Protein AF-A0A0F9CWK7-F1 (afdb_monomer_lite)

Secondary structure (DSSP, 8-state):
---SPPTTEEEEEEE--TTSPPEEEEEEE-S---TTSEEEEEEEESS----TTEEEE-GGGBSSTT--S-EEEEEEEEEEEEGGGEEEEEEEB-HHHHHHHHHHHHHHHHHHHHHHHTPPPPP-TTTS---SS-----HHHHHHHHHHHHH---BS-HHHHHHHHHHHHHHT-SEEEEES-HHHHHHHHHHHTT-GGGGGGS--TT-EEEEESSS-HHHHHHHHHTT-EEEEEPEETTTTEE-GGGHHHH--TTEEEEEEE-GGGPPP-HHHHHHHHHHTT-EEEEE-TT-TT-EE--SS-EE-TTS-EE-TT--EETTSSSSEEEEE-STTSSS--SS-EEEEES-HHHHHHHHHHHBTTBS--PPTT---TTS-TTS---TTSPTT--GGG-B-S---B---BHHHH-

Radius of gyration: 28.8 Å; chains: 1; bounding box: 64×54×83 Å

InterPro domains:
  IPR000653 DegT/DnrJ/EryC1/StrS aminotransferase [PF01041] (144-410)
  IPR000653 DegT/DnrJ/EryC1/StrS aminotransferase [PTHR30244] (139-410)
  IPR015421 Pyridoxal phosphate-dependent transferase, major domain [G3DSA:3.40.640.10] (98-410)
  IPR015424 Pyridoxal phosphate-dependent transferase [SSF53383] (135-410)

Foldseek 3Di:
DDPWDDQQWWFWFWDDDVPDDTDTFTWGWHDGQDPQQKTKIWTKDLDDPPDPQKDWDACVQWPHNLDHGIIITRLVDIDTDHPVRTDGTRTGGDPVSSLVNVLSNVLVVLQVVQVVVLDDDDDDPPPDDDDPFFFRDGSVLSSQLVSLVSVVPFFDDDLNVVLQVVLCVLQVADGKDKFFFLLVLLLLLLQLQQACVVPPLRQAAAAEEEEAPQDDVSLPVSCVVRNHHYQHDYADPPQRFGPLVCVVVSDDPRHAAYGYESPQQPRDPLLSVQVVCVVVVHAYEYECQNHVPRKDAAQQWGAANVRDIDHHRDIHGPQARGAKYKYGAPGRHPHHLVTMMMMGGNDPSSNQSSQCQQLQQQNDDADPPDPCPVVCQQQDDDDPDDRGHGSRPHGSDNHDHGGGTSSSSD

Sequence (410 aa):
MRNELEIGDICHIAIGNNGDPLFTKIALVLTTPDEDGEVDFVIAAEQPSSKPTEIKLSADDFTDNGLTNVIYLNLAKQYKLSQTVFIKHLTTLNPAALERVLRENVLKQVDLYSAEKFKAKPFIEGKSSVAVSGKVLGGSELTHLVNSSLDGWLTTGRFNTLFEAQLAAFLNVKHVLTTNSGSSANLLALTALTSPKLGERALKKGDEVISVAAGFPTTLNPILQNGLIPVFIDIAIPSYNIDTSLIEAAITDKTKAIMVAHTLGNAFNLDEVIRIARKHNLWIIEDCCDALGTTYTPSTDMVDYRGETIPANIARHVGTFGDIATLSFYPAHHITMGEGGAVYTNNGKLKLLIESFRDWGRDCFCQPGHDNTCKKRFSYQLGELPCGYDHKYTYSHLGYNLKITDMQAA

Structure (mmCIF, N/CA/C/O backbone):
data_AF-A0A0F9CWK7-F1
#
_entry.id   AF-A0A0F9CWK7-F1
#
loop_
_atom_site.group_PDB
_atom_site.id
_ato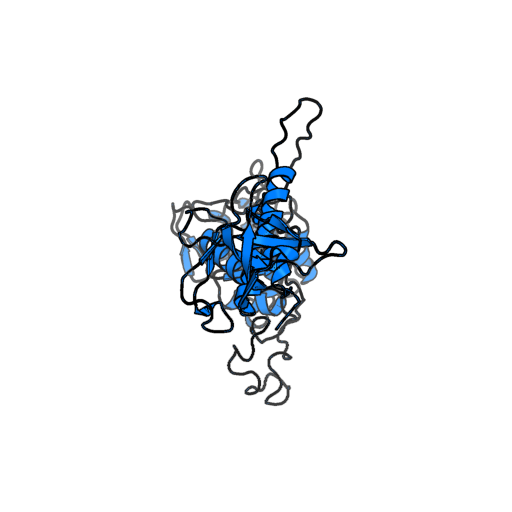m_site.type_symbol
_atom_site.label_atom_id
_atom_site.label_alt_id
_atom_site.label_comp_id
_atom_site.label_asym_id
_atom_site.label_entity_id
_atom_site.label_seq_id
_atom_site.pdbx_PDB_ins_code
_atom_site.Cartn_x
_atom_site.Cartn_y
_atom_site.Cartn_z
_atom_site.occupancy
_atom_site.B_iso_or_equiv
_atom_site.auth_seq_id
_atom_site.auth_comp_id
_atom_site.auth_asym_id
_atom_site.auth_atom_id
_atom_site.pdbx_PDB_model_num
ATOM 1 N N . MET A 1 1 ? 35.609 -16.450 -37.843 1.00 46.31 1 MET A N 1
ATOM 2 C CA . MET A 1 1 ? 35.041 -15.088 -37.886 1.00 46.31 1 MET A CA 1
ATOM 3 C C . MET A 1 1 ? 33.555 -15.245 -37.646 1.00 46.31 1 MET A C 1
ATOM 5 O O . MET A 1 1 ? 32.953 -16.041 -38.353 1.00 46.31 1 MET A O 1
ATOM 9 N N . ARG A 1 2 ? 33.008 -14.629 -36.590 1.00 51.59 2 ARG A N 1
ATOM 10 C CA . ARG A 1 2 ? 31.555 -14.585 -36.369 1.00 51.59 2 ARG A CA 1
ATOM 11 C C . ARG A 1 2 ? 30.946 -13.793 -37.530 1.00 51.59 2 ARG A C 1
ATOM 13 O O . ARG A 1 2 ? 31.376 -12.666 -37.753 1.00 51.59 2 ARG A O 1
ATOM 20 N N . ASN A 1 3 ? 30.035 -14.410 -38.280 1.00 58.88 3 ASN A N 1
ATOM 21 C CA . ASN A 1 3 ? 29.334 -13.781 -39.407 1.00 58.88 3 ASN A CA 1
ATOM 22 C C . ASN A 1 3 ? 27.920 -13.315 -39.032 1.00 58.88 3 ASN A C 1
ATOM 24 O O . ASN A 1 3 ? 27.251 -12.717 -39.865 1.00 58.88 3 ASN A O 1
ATOM 28 N N . GLU A 1 4 ? 27.471 -13.589 -37.808 1.00 77.62 4 GLU A N 1
ATOM 29 C CA . GLU A 1 4 ? 26.135 -13.237 -37.332 1.00 77.62 4 GLU A CA 1
ATOM 30 C C . GLU A 1 4 ? 26.261 -12.240 -36.183 1.00 77.62 4 GLU A C 1
ATOM 32 O O . GLU A 1 4 ? 27.077 -12.429 -35.277 1.00 77.62 4 GLU A O 1
ATOM 37 N N . LEU A 1 5 ? 25.488 -11.158 -36.278 1.00 88.69 5 LEU A N 1
ATOM 38 C CA . LEU A 1 5 ? 25.348 -10.160 -35.228 1.00 88.69 5 LEU A CA 1
ATOM 39 C C . LEU A 1 5 ? 24.420 -10.700 -34.141 1.00 88.69 5 LEU A C 1
ATOM 41 O O . LEU A 1 5 ? 23.291 -11.100 -34.428 1.00 88.69 5 LEU A O 1
ATOM 45 N N . GLU A 1 6 ? 24.886 -10.670 -32.897 1.00 92.38 6 GLU A N 1
ATOM 46 C CA . GLU A 1 6 ? 24.086 -11.029 -31.727 1.00 92.38 6 GLU A CA 1
ATOM 47 C C . GLU A 1 6 ? 23.617 -9.764 -30.985 1.00 92.38 6 GLU A C 1
ATOM 49 O O . GLU A 1 6 ? 24.260 -8.711 -31.017 1.00 92.38 6 GLU A O 1
ATOM 54 N N . ILE A 1 7 ? 22.476 -9.855 -30.298 1.00 95.12 7 ILE A N 1
ATOM 55 C CA . ILE A 1 7 ? 21.984 -8.769 -29.441 1.00 95.12 7 ILE A CA 1
ATOM 56 C C . ILE A 1 7 ? 23.019 -8.500 -28.342 1.00 95.12 7 ILE A C 1
ATOM 58 O O . ILE A 1 7 ? 23.439 -9.421 -27.644 1.00 95.12 7 ILE A O 1
ATOM 62 N N . GLY A 1 8 ? 23.391 -7.233 -28.150 1.00 95.44 8 GLY A N 1
ATOM 63 C CA . GLY A 1 8 ? 24.423 -6.851 -27.184 1.00 95.44 8 GLY A CA 1
ATOM 64 C C . GLY A 1 8 ? 25.824 -6.711 -27.774 1.00 95.44 8 GLY A C 1
ATOM 65 O O . GLY A 1 8 ? 26.718 -6.239 -27.069 1.00 95.44 8 GLY A O 1
ATOM 66 N N . ASP A 1 9 ? 26.025 -7.055 -29.048 1.00 95.69 9 ASP A N 1
ATOM 67 C CA . ASP A 1 9 ? 27.295 -6.829 -29.730 1.00 95.69 9 ASP A CA 1
ATOM 68 C C . ASP A 1 9 ? 27.592 -5.331 -29.875 1.00 95.69 9 ASP A C 1
ATOM 70 O O . ASP A 1 9 ? 26.759 -4.535 -30.319 1.00 95.69 9 ASP A O 1
ATOM 74 N N . ILE A 1 10 ? 28.832 -4.956 -29.564 1.00 95.50 10 ILE A N 1
ATOM 75 C CA . ILE A 1 10 ? 29.421 -3.664 -29.901 1.00 95.50 10 ILE A CA 1
ATOM 76 C C . ILE A 1 10 ? 30.286 -3.858 -31.141 1.00 95.50 10 ILE A C 1
ATOM 78 O O . ILE A 1 10 ? 31.221 -4.662 -31.152 1.00 95.50 10 ILE A O 1
ATOM 82 N N . CYS A 1 11 ? 30.007 -3.101 -32.196 1.00 94.50 11 CYS A N 1
ATOM 83 C CA . CYS A 1 11 ? 30.687 -3.251 -33.475 1.00 94.50 11 CYS A CA 1
ATOM 84 C C . CYS A 1 11 ? 31.021 -1.912 -34.132 1.00 94.50 11 CYS A C 1
A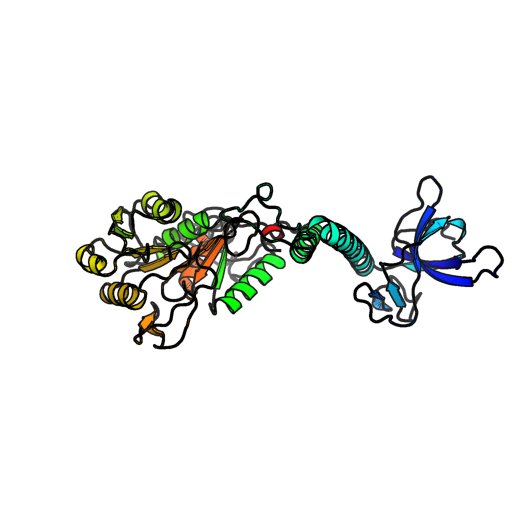TOM 86 O O . CYS A 1 11 ? 30.480 -0.859 -33.798 1.00 94.50 11 CYS A O 1
ATOM 88 N N . HIS A 1 12 ? 31.944 -1.966 -35.086 1.00 94.12 12 HIS A N 1
ATOM 89 C CA . HIS A 1 12 ? 32.121 -0.924 -36.081 1.00 94.12 12 HIS A CA 1
ATOM 90 C C . HIS A 1 12 ? 31.108 -1.109 -37.205 1.00 94.12 12 HIS A C 1
ATOM 92 O O . HIS A 1 12 ? 31.051 -2.183 -37.808 1.00 94.12 12 HIS A O 1
ATOM 98 N N . ILE A 1 13 ? 30.381 -0.040 -37.519 1.00 92.94 13 ILE A N 1
ATOM 99 C CA . ILE A 1 13 ? 29.477 0.042 -38.666 1.00 92.94 13 ILE A CA 1
ATOM 100 C C . ILE A 1 13 ? 29.897 1.162 -39.618 1.00 92.94 13 ILE A C 1
ATOM 102 O O . ILE A 1 13 ? 30.443 2.182 -39.186 1.00 92.94 13 ILE A O 1
ATOM 106 N N . ALA A 1 14 ? 29.638 0.970 -40.909 1.00 91.38 14 ALA A N 1
ATOM 107 C CA . ALA A 1 14 ? 29.823 1.976 -41.947 1.00 91.38 14 ALA A CA 1
ATOM 108 C C . ALA A 1 14 ? 28.535 2.791 -42.120 1.00 91.38 14 ALA A C 1
ATOM 110 O O . ALA A 1 14 ? 27.490 2.238 -42.454 1.00 91.38 14 ALA A O 1
ATOM 111 N N . ILE A 1 15 ? 28.607 4.108 -41.931 1.00 83.31 15 ILE A N 1
ATOM 112 C CA . ILE A 1 15 ? 27.478 5.017 -42.167 1.00 83.31 15 ILE A CA 1
ATOM 113 C C . ILE A 1 15 ? 27.885 6.040 -43.225 1.00 83.31 15 ILE A C 1
ATOM 115 O O . ILE A 1 15 ? 28.928 6.683 -43.102 1.00 83.31 15 ILE A O 1
ATOM 119 N N . GLY A 1 16 ? 27.054 6.210 -44.251 1.00 69.94 16 GLY A N 1
ATOM 120 C CA . GLY A 1 16 ? 27.205 7.247 -45.269 1.00 69.94 16 GLY A CA 1
ATOM 121 C C . GLY A 1 16 ? 25.848 7.823 -45.661 1.00 69.94 16 GLY A C 1
ATOM 122 O O . GLY A 1 16 ? 24.848 7.111 -45.664 1.00 69.94 16 GLY A O 1
ATOM 123 N N . ASN A 1 17 ? 25.819 9.113 -45.991 1.00 57.56 17 ASN A N 1
ATOM 124 C CA . ASN A 1 17 ? 24.701 9.715 -46.715 1.00 57.56 17 ASN A CA 1
ATOM 125 C C . ASN A 1 17 ? 24.971 9.594 -48.218 1.00 57.56 17 ASN A C 1
ATOM 127 O O . ASN A 1 17 ? 26.132 9.587 -48.627 1.00 57.56 17 ASN A O 1
ATOM 131 N N . ASN A 1 18 ? 23.920 9.520 -49.041 1.00 47.56 18 ASN A N 1
ATOM 132 C CA . ASN A 1 18 ? 24.044 9.468 -50.502 1.00 47.56 18 ASN A CA 1
ATOM 133 C C . ASN A 1 18 ? 24.987 10.573 -51.023 1.00 47.56 18 ASN A C 1
ATOM 135 O O . ASN A 1 18 ? 24.591 11.735 -51.095 1.00 47.56 18 ASN A O 1
ATOM 139 N N . GLY A 1 19 ? 26.217 10.193 -51.396 1.00 52.22 19 GLY A N 1
ATOM 140 C CA . GLY A 1 19 ? 27.239 11.074 -51.974 1.00 52.22 19 GLY A CA 1
ATOM 141 C C . GLY A 1 19 ? 28.445 11.430 -51.086 1.00 52.22 19 GLY A C 1
ATOM 142 O O . GLY A 1 19 ? 29.400 11.980 -51.626 1.00 52.22 19 GLY A O 1
ATOM 143 N N . ASP A 1 20 ? 28.452 11.094 -49.789 1.00 55.25 20 ASP A N 1
ATOM 144 C CA . ASP A 1 20 ? 29.572 11.365 -48.862 1.00 55.25 20 ASP A CA 1
ATOM 145 C C . ASP A 1 20 ? 30.423 10.108 -48.559 1.00 55.25 20 ASP A C 1
ATOM 147 O O . ASP A 1 20 ? 29.921 8.983 -48.651 1.00 55.25 20 ASP A O 1
ATOM 151 N N . PRO A 1 21 ? 31.712 10.259 -48.177 1.00 58.84 21 PRO A N 1
ATOM 152 C CA . PRO A 1 21 ? 32.566 9.132 -47.801 1.00 58.84 21 PRO A CA 1
ATOM 153 C C . PRO A 1 21 ? 32.024 8.388 -46.569 1.00 58.84 21 PRO A C 1
ATOM 155 O O . PRO A 1 21 ? 31.557 8.998 -45.611 1.00 58.84 21 PRO A O 1
ATOM 158 N N . LEU A 1 22 ? 32.107 7.053 -46.590 1.00 72.56 22 LEU A N 1
ATOM 159 C CA . LEU A 1 22 ? 31.676 6.188 -45.488 1.00 72.56 22 LEU A CA 1
ATOM 160 C C . LEU A 1 22 ? 32.512 6.464 -44.230 1.00 72.56 22 LEU A C 1
ATOM 162 O O . LEU A 1 22 ? 33.739 6.353 -44.258 1.00 72.56 22 LEU A O 1
ATOM 166 N N . PHE A 1 23 ? 31.849 6.773 -43.116 1.00 82.38 23 PHE A N 1
ATOM 167 C CA . PHE A 1 23 ? 32.491 6.936 -41.814 1.00 82.38 23 PHE A CA 1
ATOM 168 C C . PHE A 1 23 ? 32.228 5.720 -40.931 1.00 82.38 23 PHE A C 1
ATOM 170 O O . PHE A 1 23 ? 31.101 5.230 -40.839 1.00 82.38 23 PHE A O 1
ATOM 177 N N . THR A 1 24 ? 33.266 5.272 -40.228 1.00 89.69 24 THR A N 1
ATOM 178 C CA . THR A 1 24 ? 33.145 4.211 -39.227 1.00 89.69 24 THR A CA 1
ATOM 179 C C . THR A 1 24 ? 32.625 4.782 -37.912 1.00 89.69 24 THR A C 1
ATOM 181 O O . THR A 1 24 ? 33.164 5.763 -37.392 1.00 89.69 24 THR A O 1
ATOM 184 N N . LYS A 1 25 ? 31.593 4.155 -37.349 1.00 92.81 25 LYS A N 1
ATOM 185 C CA . LYS A 1 25 ? 31.054 4.471 -36.022 1.00 92.81 25 LYS A CA 1
ATOM 186 C C . LYS A 1 25 ? 30.993 3.222 -35.157 1.00 92.81 25 LYS A C 1
ATOM 188 O O . LYS A 1 25 ? 30.795 2.127 -35.671 1.00 92.81 25 LYS A O 1
ATOM 193 N N . ILE A 1 26 ? 31.141 3.406 -33.848 1.00 94.19 26 ILE A N 1
ATOM 194 C CA . ILE A 1 26 ? 30.853 2.363 -32.863 1.00 94.19 26 ILE A CA 1
ATOM 195 C C . ILE A 1 26 ? 29.337 2.330 -32.658 1.00 94.19 26 ILE A C 1
ATOM 197 O O . ILE A 1 26 ? 28.720 3.381 -32.465 1.00 94.19 26 ILE A O 1
ATOM 201 N N . ALA A 1 27 ? 28.740 1.146 -32.697 1.00 95.44 27 ALA A N 1
ATOM 202 C CA . ALA A 1 27 ? 27.318 0.957 -32.463 1.00 95.44 27 ALA A CA 1
ATOM 203 C C . ALA A 1 27 ? 27.039 -0.298 -31.633 1.00 95.44 27 ALA A C 1
ATOM 205 O O . ALA A 1 27 ? 27.773 -1.282 -31.713 1.00 95.44 27 ALA A O 1
ATOM 206 N N . LEU A 1 28 ? 25.961 -0.234 -30.855 1.00 96.56 28 LEU A N 1
ATOM 207 C CA . LEU A 1 28 ? 25.349 -1.371 -30.178 1.00 96.56 28 LEU A CA 1
ATOM 208 C C . LEU A 1 28 ? 24.275 -1.992 -31.076 1.00 96.56 28 LEU A C 1
ATOM 210 O O . LEU A 1 28 ? 23.441 -1.260 -31.609 1.00 96.56 28 LEU A O 1
ATOM 214 N N . VAL A 1 29 ? 24.261 -3.319 -31.163 1.00 96.56 29 VAL A N 1
ATOM 215 C CA . VAL A 1 29 ? 23.201 -4.127 -31.782 1.00 96.56 29 VAL A CA 1
ATOM 216 C C . VAL A 1 29 ? 22.066 -4.373 -30.781 1.00 96.56 29 VAL A C 1
ATOM 218 O O . VAL A 1 29 ? 22.301 -4.921 -29.701 1.00 96.56 29 VAL A O 1
ATOM 221 N N . LEU A 1 30 ? 20.832 -3.986 -31.126 1.00 94.88 30 LEU A N 1
ATOM 222 C CA . LEU A 1 30 ? 19.639 -4.182 -30.287 1.00 94.88 30 LEU A CA 1
ATOM 223 C C . LEU A 1 30 ? 18.763 -5.367 -30.709 1.00 94.88 30 LEU A C 1
ATOM 225 O O . LEU A 1 30 ? 18.041 -5.903 -29.869 1.00 94.88 30 LEU A O 1
ATOM 229 N N . THR A 1 31 ? 18.803 -5.766 -31.978 1.00 93.69 31 THR A N 1
ATOM 230 C CA . THR A 1 31 ? 17.992 -6.862 -32.525 1.00 93.69 31 THR A CA 1
ATOM 231 C C . THR A 1 31 ? 18.851 -7.817 -33.343 1.00 93.69 31 THR A C 1
ATOM 233 O O . THR A 1 31 ? 19.915 -7.451 -33.838 1.00 93.69 31 THR A O 1
ATOM 236 N N . THR A 1 32 ? 18.408 -9.065 -33.471 1.00 92.12 32 THR A N 1
ATOM 237 C CA . THR A 1 32 ? 18.938 -9.959 -34.507 1.00 92.12 32 THR A CA 1
ATOM 238 C C . THR A 1 32 ? 18.447 -9.493 -35.880 1.00 92.12 32 THR A C 1
ATOM 240 O O . THR A 1 32 ? 17.369 -8.894 -35.934 1.00 92.12 32 THR A O 1
ATOM 243 N N . PRO A 1 33 ? 19.169 -9.794 -36.976 1.00 91.25 33 PRO A N 1
ATOM 244 C CA . PRO A 1 33 ? 18.684 -9.508 -38.323 1.00 91.25 33 PRO A CA 1
ATOM 245 C C . PRO A 1 33 ? 17.271 -10.062 -38.535 1.00 91.25 33 PRO A C 1
ATOM 247 O O . PRO A 1 33 ? 17.006 -11.220 -38.199 1.00 91.25 33 PRO A O 1
ATOM 250 N N . ASP A 1 34 ? 16.367 -9.231 -39.050 1.00 90.88 34 ASP A N 1
ATOM 251 C CA . ASP A 1 34 ? 15.028 -9.669 -39.448 1.00 90.88 34 ASP A CA 1
ATOM 252 C C . ASP A 1 34 ? 15.050 -10.418 -40.797 1.00 90.88 34 ASP A C 1
ATOM 254 O O . ASP A 1 34 ? 16.113 -10.715 -41.347 1.00 90.88 34 ASP A O 1
ATOM 258 N N . GLU A 1 35 ? 13.875 -10.768 -41.330 1.00 90.56 35 GLU A N 1
ATOM 259 C CA . GLU A 1 35 ? 13.750 -11.506 -42.599 1.00 90.56 35 GLU A CA 1
ATOM 260 C C . GLU A 1 35 ? 14.374 -10.763 -43.796 1.00 90.56 35 GLU A C 1
ATOM 262 O O . GLU A 1 35 ? 14.812 -11.409 -44.751 1.00 90.56 35 GLU A O 1
ATOM 267 N N . ASP A 1 36 ? 14.480 -9.432 -43.720 1.00 90.81 36 ASP A N 1
ATOM 268 C CA . ASP A 1 36 ? 15.104 -8.576 -44.734 1.00 90.81 36 ASP A CA 1
ATOM 269 C C . ASP A 1 36 ? 16.605 -8.339 -44.459 1.00 90.81 36 ASP A C 1
ATOM 271 O O . ASP A 1 36 ? 17.305 -7.685 -45.237 1.00 90.81 36 ASP A O 1
ATOM 275 N N . GLY A 1 37 ? 17.133 -8.895 -43.363 1.00 89.44 37 GLY A N 1
ATOM 276 C CA . GLY A 1 37 ? 18.506 -8.693 -42.914 1.00 89.44 37 GLY A CA 1
ATOM 277 C C . GLY A 1 37 ? 18.745 -7.324 -42.272 1.00 89.44 37 GLY A C 1
ATOM 278 O O . GLY A 1 37 ? 19.894 -6.882 -42.207 1.00 89.44 37 GLY A O 1
ATOM 279 N N . GLU A 1 38 ? 17.694 -6.641 -41.819 1.00 93.56 38 GLU A N 1
ATOM 280 C CA . GLU A 1 38 ? 17.780 -5.351 -41.139 1.00 93.56 38 GLU A CA 1
ATOM 281 C C . GLU A 1 38 ? 17.959 -5.528 -39.628 1.00 93.56 38 GLU A C 1
ATOM 283 O O . GLU A 1 38 ? 17.391 -6.428 -39.008 1.00 93.56 38 GLU A O 1
ATOM 288 N N . VAL A 1 39 ? 18.750 -4.641 -39.028 1.00 93.94 39 VAL A N 1
ATOM 289 C CA . VAL A 1 39 ? 19.138 -4.673 -37.615 1.00 93.94 39 VAL A CA 1
ATOM 290 C C . VAL A 1 39 ? 18.951 -3.288 -37.003 1.00 93.94 39 VAL A C 1
ATOM 292 O O . VAL A 1 39 ? 19.281 -2.274 -37.622 1.00 93.94 39 VAL A O 1
ATOM 295 N N . ASP A 1 40 ? 18.458 -3.232 -35.767 1.00 95.19 40 ASP A N 1
ATOM 296 C CA . ASP A 1 40 ? 18.373 -1.992 -35.001 1.00 95.19 40 ASP A CA 1
ATOM 297 C C . ASP A 1 40 ? 19.701 -1.716 -34.292 1.00 95.19 40 ASP A C 1
ATOM 299 O O . ASP A 1 40 ? 20.153 -2.481 -33.435 1.00 95.19 40 ASP A O 1
ATOM 303 N N . PHE A 1 41 ? 20.310 -0.579 -34.619 1.00 95.19 41 PHE A N 1
ATOM 304 C CA . PHE A 1 41 ? 21.553 -0.110 -34.023 1.00 95.19 41 PHE A CA 1
ATOM 305 C C . PHE A 1 41 ? 21.348 1.150 -33.181 1.00 95.19 41 PHE A C 1
ATOM 307 O O . PHE A 1 41 ? 20.574 2.043 -33.534 1.00 95.19 41 PHE A O 1
ATOM 314 N N . VAL A 1 42 ? 22.140 1.290 -32.117 1.00 95.06 42 VAL A N 1
ATOM 315 C CA . VAL A 1 42 ? 22.337 2.564 -31.406 1.00 95.06 42 VAL A CA 1
ATOM 316 C C . VAL A 1 42 ? 23.781 3.001 -31.568 1.00 95.06 42 VAL A C 1
ATOM 318 O O . VAL A 1 42 ? 24.700 2.335 -31.098 1.00 95.06 42 VAL A O 1
ATOM 321 N N . ILE A 1 43 ? 23.985 4.148 -32.213 1.00 94.06 43 ILE A N 1
ATOM 322 C CA . ILE A 1 43 ? 25.321 4.720 -32.393 1.00 94.06 43 ILE A CA 1
ATOM 323 C C . ILE A 1 43 ? 25.827 5.253 -31.052 1.00 94.06 43 ILE A C 1
ATOM 325 O O . ILE A 1 43 ? 25.168 6.078 -30.412 1.00 94.06 43 ILE A O 1
ATOM 329 N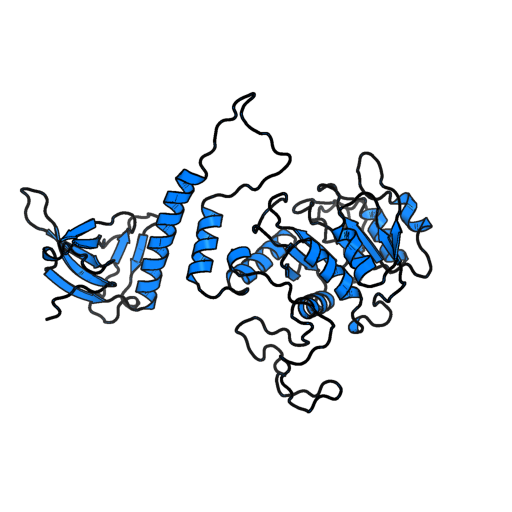 N . ALA A 1 44 ? 27.019 4.813 -30.665 1.00 93.00 44 ALA A N 1
ATOM 330 C CA . ALA A 1 44 ? 27.698 5.263 -29.465 1.00 93.00 44 ALA A CA 1
ATOM 331 C C . ALA A 1 44 ? 28.394 6.616 -29.678 1.00 93.00 44 ALA A C 1
ATOM 333 O O . ALA A 1 44 ? 28.943 6.907 -30.745 1.00 93.00 44 ALA A O 1
ATOM 334 N N . ALA A 1 45 ? 28.394 7.439 -28.633 1.00 90.75 45 ALA A N 1
ATOM 335 C CA . ALA A 1 45 ? 29.177 8.663 -28.541 1.00 90.75 45 ALA A CA 1
ATOM 336 C C . ALA A 1 45 ? 30.318 8.496 -27.526 1.00 90.75 45 ALA A C 1
ATOM 338 O O . ALA A 1 45 ? 30.183 7.780 -26.538 1.00 90.75 45 ALA A O 1
ATOM 339 N N . GLU A 1 46 ? 31.430 9.193 -27.754 1.00 86.44 46 GLU A N 1
ATOM 340 C CA . GLU A 1 46 ? 32.581 9.223 -26.833 1.00 86.44 46 GLU A CA 1
ATOM 341 C C . GLU A 1 46 ? 32.461 10.326 -25.769 1.00 86.44 46 GLU A C 1
ATOM 343 O O . GLU A 1 46 ? 33.242 10.376 -24.825 1.00 86.44 46 GLU A O 1
ATOM 348 N N . GLN A 1 47 ? 31.492 11.232 -25.926 1.00 85.69 47 GLN A N 1
ATOM 349 C CA . GLN A 1 47 ? 31.245 12.353 -25.022 1.00 85.69 47 GLN A CA 1
ATOM 350 C C . GLN A 1 47 ? 29.786 12.333 -24.552 1.00 85.69 47 GLN A C 1
ATOM 352 O O . GLN A 1 47 ? 28.905 12.020 -25.361 1.00 85.69 47 GLN A O 1
ATOM 357 N N . PRO A 1 48 ? 29.517 12.692 -23.284 1.00 86.81 48 PRO A N 1
ATOM 358 C CA . PRO A 1 48 ? 28.164 12.735 -22.748 1.00 86.81 48 PRO A CA 1
ATOM 359 C C . PRO A 1 48 ? 27.340 13.847 -23.403 1.00 86.81 48 PRO A C 1
ATOM 361 O O . PRO A 1 48 ? 27.855 14.922 -23.715 1.00 86.81 48 PRO A O 1
ATOM 364 N N . SER A 1 49 ? 26.037 13.623 -23.562 1.00 73.62 49 SER A N 1
ATOM 365 C CA . SER A 1 49 ? 25.111 14.573 -24.194 1.00 73.62 49 SER A CA 1
ATOM 366 C C . SER A 1 49 ? 24.128 15.247 -23.231 1.00 73.62 49 SER A C 1
ATOM 368 O O . SER A 1 49 ? 23.207 15.910 -23.700 1.00 73.62 49 SER A O 1
ATOM 370 N N . SER A 1 50 ? 24.320 15.095 -21.911 1.00 71.88 50 SER A N 1
ATOM 371 C CA . SER A 1 50 ? 23.480 15.633 -20.812 1.00 71.88 50 SER A CA 1
ATOM 372 C C . SER A 1 50 ? 21.979 15.315 -20.900 1.00 71.88 50 SER A C 1
ATOM 374 O O . SER A 1 50 ? 21.167 15.895 -20.177 1.00 71.88 50 SER A O 1
ATOM 376 N N . LYS A 1 51 ? 21.593 14.370 -21.763 1.00 75.31 51 LYS A N 1
ATOM 377 C CA . LYS A 1 51 ? 20.205 13.951 -21.959 1.00 75.31 51 LYS A CA 1
ATOM 378 C C . LYS A 1 51 ? 19.822 12.851 -20.969 1.00 75.31 51 LYS A C 1
ATOM 380 O O . LYS A 1 51 ? 20.628 11.960 -20.727 1.00 75.31 51 LYS A O 1
ATOM 385 N N . PRO A 1 52 ? 18.573 12.844 -20.474 1.00 68.00 52 PRO A N 1
ATOM 386 C CA . PRO A 1 52 ? 18.105 11.831 -19.527 1.00 68.00 52 PRO A CA 1
ATOM 387 C C . PRO A 1 52 ? 18.042 10.414 -20.122 1.00 68.00 52 PRO A C 1
ATOM 389 O O . PRO A 1 52 ? 18.090 9.446 -19.380 1.00 68.00 52 PRO A O 1
ATOM 392 N N . THR A 1 53 ? 17.979 10.276 -21.451 1.00 71.31 53 THR A N 1
ATOM 393 C CA . THR A 1 53 ? 17.905 8.982 -22.162 1.00 71.31 53 THR A CA 1
ATOM 394 C C . THR A 1 53 ? 19.277 8.398 -22.519 1.00 71.31 53 THR A C 1
ATOM 396 O O . THR A 1 53 ? 19.384 7.585 -23.443 1.00 71.31 53 THR A O 1
ATOM 399 N N . GLU A 1 54 ? 20.342 8.897 -21.893 1.00 87.19 54 GLU A N 1
ATOM 400 C CA . GLU A 1 54 ? 21.714 8.486 -22.164 1.00 87.19 54 GLU A CA 1
ATOM 401 C C . GLU A 1 54 ? 22.174 7.415 -21.175 1.00 87.19 54 GLU A C 1
ATOM 403 O O . GLU A 1 54 ? 22.169 7.625 -19.964 1.00 87.19 54 GLU A O 1
ATOM 408 N N . ILE A 1 55 ? 22.624 6.277 -21.701 1.00 91.19 55 ILE A N 1
ATOM 409 C CA . ILE A 1 55 ? 23.216 5.202 -20.908 1.00 91.19 55 ILE A CA 1
ATOM 410 C C . ILE A 1 55 ? 24.728 5.291 -21.019 1.00 91.19 55 ILE A C 1
ATOM 412 O O . ILE A 1 55 ? 25.286 5.229 -22.115 1.00 91.19 55 ILE A O 1
ATOM 416 N N . LYS A 1 56 ? 25.389 5.391 -19.868 1.00 93.69 56 LYS A N 1
ATOM 417 C CA . LYS A 1 56 ? 26.840 5.272 -19.755 1.00 93.69 56 LYS A CA 1
ATOM 418 C C . LYS A 1 56 ? 27.224 3.793 -19.694 1.00 93.69 56 LYS A C 1
ATOM 420 O O . LYS A 1 56 ? 26.716 3.067 -18.840 1.00 93.69 56 LYS A O 1
ATOM 425 N N . LEU A 1 57 ? 28.141 3.380 -20.562 1.00 93.81 57 LEU A N 1
ATOM 426 C CA . LEU A 1 57 ? 28.798 2.077 -20.512 1.00 93.81 57 LEU A CA 1
ATOM 427 C C . LEU A 1 57 ? 30.291 2.264 -20.250 1.00 93.81 57 LEU A C 1
ATOM 429 O O . LEU A 1 57 ? 30.934 3.156 -20.807 1.00 93.81 57 LEU A O 1
ATOM 433 N N . SER A 1 58 ? 30.827 1.431 -19.374 1.00 92.88 58 SER A N 1
ATOM 434 C CA . SER A 1 58 ? 32.214 1.426 -18.914 1.00 92.88 58 SER A CA 1
ATOM 435 C C . SER A 1 58 ? 32.864 0.068 -19.177 1.00 92.88 58 SER A C 1
ATOM 437 O O . SER A 1 58 ? 32.176 -0.867 -19.568 1.00 92.88 58 SER A O 1
ATOM 439 N N . ALA A 1 59 ? 34.177 -0.053 -18.963 1.00 91.75 59 ALA A N 1
ATOM 440 C CA . ALA A 1 59 ? 34.906 -1.296 -19.231 1.00 91.75 59 ALA A CA 1
ATOM 441 C C . ALA A 1 59 ? 34.281 -2.531 -18.538 1.00 91.75 59 ALA A C 1
ATOM 443 O O . ALA A 1 59 ? 34.228 -3.602 -19.133 1.00 91.75 59 ALA A O 1
ATOM 444 N N . ASP A 1 60 ? 33.729 -2.357 -17.332 1.00 92.88 60 ASP A N 1
ATOM 445 C CA . ASP A 1 60 ? 33.092 -3.427 -16.552 1.00 92.88 60 ASP A CA 1
ATOM 446 C C . ASP A 1 60 ? 31.748 -3.904 -17.131 1.00 92.88 60 ASP A C 1
ATOM 448 O O . ASP A 1 60 ? 31.223 -4.930 -16.704 1.00 92.88 60 ASP A O 1
ATOM 452 N N . ASP A 1 61 ? 31.167 -3.176 -18.090 1.00 95.19 61 ASP A N 1
ATOM 453 C CA . ASP A 1 61 ? 29.899 -3.527 -18.738 1.00 95.19 61 ASP A CA 1
ATOM 454 C C . ASP A 1 61 ? 30.076 -4.504 -19.914 1.00 95.19 61 ASP A C 1
ATOM 456 O O . ASP A 1 61 ? 29.086 -4.981 -20.474 1.00 95.19 61 ASP A O 1
ATOM 460 N N . PHE A 1 62 ? 31.317 -4.826 -20.281 1.00 94.75 62 PHE A N 1
ATOM 461 C CA . PHE A 1 62 ? 31.643 -5.711 -21.397 1.00 94.75 62 PHE A CA 1
ATOM 462 C C . PHE A 1 62 ? 32.118 -7.088 -20.913 1.00 94.75 62 PHE A C 1
ATOM 464 O O . PHE A 1 62 ? 32.564 -7.255 -19.779 1.00 94.75 62 PHE A O 1
ATOM 471 N N . THR A 1 63 ? 31.999 -8.109 -21.763 1.00 92.88 63 THR A N 1
ATOM 472 C CA . THR A 1 63 ? 32.452 -9.480 -21.458 1.00 92.88 63 THR A CA 1
ATOM 473 C C . THR A 1 63 ? 33.973 -9.621 -21.445 1.00 92.88 63 THR A C 1
ATOM 475 O O . THR A 1 63 ? 34.503 -10.584 -20.891 1.00 92.88 63 THR A O 1
ATOM 478 N N . ASP A 1 64 ? 34.673 -8.680 -22.075 1.00 89.88 64 ASP A N 1
ATOM 479 C CA . ASP A 1 64 ? 36.124 -8.630 -22.183 1.00 89.88 64 ASP A CA 1
ATOM 480 C C . ASP A 1 64 ? 36.630 -7.179 -22.251 1.00 89.88 64 ASP A C 1
ATOM 482 O O . ASP A 1 64 ? 35.863 -6.223 -22.335 1.00 89.88 64 ASP A O 1
ATOM 486 N N . ASN A 1 65 ? 37.954 -7.010 -22.253 1.00 81.06 65 ASN A N 1
ATOM 487 C CA . ASN A 1 65 ? 38.604 -5.701 -22.374 1.00 81.06 65 ASN A CA 1
ATOM 488 C C . ASN A 1 65 ? 38.674 -5.191 -23.830 1.00 81.06 65 ASN A C 1
ATOM 490 O O . ASN A 1 65 ? 39.573 -4.419 -24.167 1.00 81.06 65 ASN A O 1
ATOM 494 N N . GLY A 1 66 ? 37.771 -5.634 -24.714 1.00 78.06 66 GLY A N 1
ATOM 495 C CA . GLY A 1 66 ? 37.715 -5.211 -26.115 1.00 78.06 66 GLY A CA 1
ATOM 496 C C . GLY A 1 66 ? 37.410 -3.720 -26.288 1.00 78.06 66 GLY A C 1
ATOM 497 O O . GLY A 1 66 ? 37.745 -3.137 -27.321 1.00 78.06 66 GLY A O 1
ATOM 498 N N . LEU A 1 67 ? 36.850 -3.079 -25.255 1.00 84.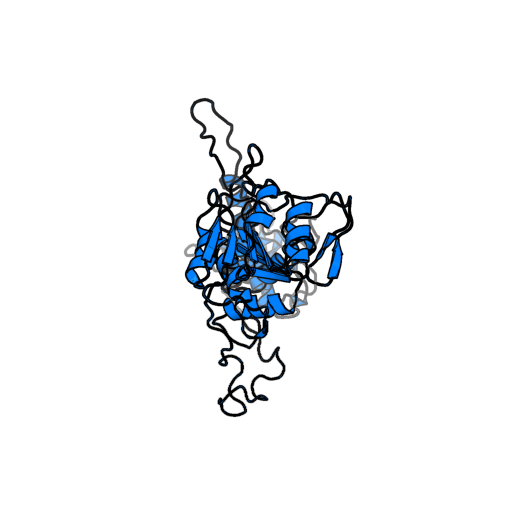75 67 LEU A N 1
ATOM 499 C CA . LEU A 1 67 ? 36.660 -1.636 -25.183 1.00 84.75 67 LEU A CA 1
ATOM 500 C C . LEU A 1 67 ? 37.001 -1.107 -23.780 1.00 84.75 67 LEU A C 1
ATOM 502 O O . LEU A 1 67 ? 36.344 -1.438 -22.799 1.00 84.75 67 LEU A O 1
ATOM 506 N N . THR A 1 68 ? 38.022 -0.255 -23.679 1.00 81.06 68 THR A N 1
ATOM 507 C CA . THR A 1 68 ? 38.459 0.331 -22.394 1.00 81.06 68 THR A CA 1
ATOM 508 C C . THR A 1 68 ? 37.914 1.736 -22.150 1.00 81.06 68 THR A C 1
ATOM 510 O O . THR A 1 68 ? 37.958 2.237 -21.027 1.00 81.06 68 THR A O 1
ATOM 513 N N . ASN A 1 69 ? 37.429 2.397 -23.202 1.00 86.56 69 ASN A N 1
ATOM 514 C CA . ASN A 1 69 ? 36.908 3.756 -23.126 1.00 86.56 69 ASN A CA 1
ATOM 515 C C . ASN A 1 69 ? 35.437 3.742 -22.703 1.00 86.56 69 ASN A C 1
ATOM 517 O O . ASN A 1 69 ? 34.687 2.831 -23.045 1.00 86.56 69 ASN A O 1
ATOM 521 N N . VAL A 1 70 ? 35.014 4.787 -21.994 1.00 91.25 70 VAL A N 1
ATOM 522 C CA . VAL A 1 70 ? 33.596 5.007 -21.692 1.00 91.25 70 VAL A CA 1
ATOM 523 C C . VAL A 1 70 ? 32.872 5.400 -22.974 1.00 91.25 70 VAL A C 1
ATOM 525 O O . VAL A 1 70 ? 33.345 6.268 -23.708 1.00 91.25 70 VAL A O 1
ATOM 528 N N . ILE A 1 71 ? 31.711 4.796 -23.211 1.00 93.62 71 ILE A N 1
ATOM 529 C CA . ILE A 1 71 ? 30.825 5.173 -24.312 1.00 93.62 71 ILE A CA 1
ATOM 530 C C . ILE A 1 71 ? 29.429 5.503 -23.799 1.00 93.62 71 ILE A C 1
ATOM 532 O O . ILE A 1 71 ? 28.999 5.042 -22.740 1.00 93.62 71 ILE A O 1
ATOM 536 N N . TYR A 1 72 ? 28.722 6.311 -24.577 1.00 94.12 72 TYR A N 1
ATOM 537 C CA . TYR A 1 72 ? 27.402 6.820 -24.250 1.00 94.12 72 TYR A CA 1
ATOM 538 C C . TYR A 1 72 ? 26.410 6.409 -25.332 1.00 94.12 72 TYR A C 1
ATOM 540 O O . TYR A 1 72 ? 26.622 6.677 -26.517 1.00 94.12 72 TYR A O 1
ATOM 548 N N . LEU A 1 73 ? 25.322 5.759 -24.930 1.00 93.12 73 LEU A N 1
ATOM 549 C CA . LEU A 1 73 ? 24.259 5.317 -25.824 1.00 93.12 73 LEU A CA 1
ATOM 550 C C . LEU A 1 73 ? 23.037 6.203 -25.648 1.00 93.12 73 LEU A C 1
ATOM 552 O O . LEU A 1 73 ? 22.476 6.285 -24.559 1.00 93.12 73 LEU A O 1
ATOM 556 N N . ASN A 1 74 ? 22.584 6.829 -26.731 1.00 90.31 74 ASN A N 1
ATOM 557 C CA . ASN A 1 74 ? 21.324 7.555 -26.723 1.00 90.31 74 ASN A CA 1
ATOM 558 C C . ASN A 1 74 ? 20.220 6.677 -27.311 1.00 90.31 74 ASN A C 1
ATOM 560 O O . ASN A 1 74 ? 20.033 6.644 -28.529 1.00 90.31 74 ASN A O 1
ATOM 564 N N . LEU A 1 75 ? 19.441 6.026 -26.445 1.00 89.06 75 LEU A N 1
ATOM 565 C CA . LEU A 1 75 ? 18.358 5.139 -26.878 1.00 89.06 75 LEU A CA 1
ATOM 566 C C . LEU A 1 75 ? 17.243 5.869 -27.641 1.00 89.06 75 LEU A C 1
ATOM 568 O O . LEU A 1 75 ? 16.421 5.223 -28.291 1.00 89.06 75 LEU A O 1
ATOM 572 N N . ALA A 1 76 ? 17.206 7.209 -27.622 1.00 84.38 76 ALA A N 1
ATOM 573 C CA . ALA A 1 76 ? 16.326 8.006 -28.476 1.00 84.38 76 ALA A CA 1
ATOM 574 C C . ALA A 1 76 ? 16.685 7.951 -29.967 1.00 84.38 76 ALA A C 1
ATOM 576 O O . ALA A 1 76 ? 15.824 8.241 -30.793 1.00 84.38 76 ALA A O 1
ATOM 577 N N . LYS A 1 77 ? 17.918 7.564 -30.314 1.00 88.44 77 LYS A N 1
ATOM 578 C CA . LYS A 1 77 ? 18.426 7.512 -31.688 1.00 88.44 77 LYS A CA 1
ATOM 579 C C . LYS A 1 77 ? 18.758 6.073 -32.085 1.00 88.44 77 LYS A C 1
ATOM 581 O O . LYS A 1 77 ? 19.912 5.658 -32.008 1.00 88.44 77 LYS A O 1
ATOM 586 N N . GLN A 1 78 ? 17.729 5.339 -32.492 1.00 91.19 78 GLN A N 1
ATOM 587 C CA . GLN A 1 78 ? 17.857 4.004 -33.075 1.00 91.19 78 GLN A CA 1
ATOM 588 C C . GLN A 1 78 ? 17.815 4.100 -34.596 1.00 91.19 78 GLN A C 1
ATOM 590 O O . GLN A 1 78 ? 17.047 4.892 -35.146 1.00 91.19 78 GLN A O 1
ATOM 595 N N . TYR A 1 79 ? 18.660 3.317 -35.253 1.00 93.12 79 TYR A N 1
ATOM 596 C CA . TYR A 1 79 ? 18.778 3.266 -36.702 1.00 93.12 79 TYR A CA 1
ATOM 597 C C . TYR A 1 79 ? 18.549 1.831 -37.146 1.00 93.12 79 TYR A C 1
ATOM 599 O O . TYR A 1 79 ? 19.333 0.957 -36.784 1.00 93.12 79 TYR A O 1
ATOM 607 N N . LYS A 1 80 ? 17.501 1.612 -37.937 1.00 94.06 80 LYS A N 1
ATOM 608 C CA . LYS A 1 80 ? 17.291 0.348 -38.633 1.00 94.06 80 LYS A CA 1
ATOM 609 C C . LYS A 1 80 ? 18.144 0.357 -39.899 1.00 94.06 80 LYS A C 1
ATOM 611 O O . LYS A 1 80 ? 17.964 1.245 -40.735 1.00 94.06 80 LYS A O 1
ATOM 616 N N . LEU A 1 81 ? 19.139 -0.524 -39.959 1.00 93.31 81 LEU A N 1
ATOM 617 C CA . LEU A 1 81 ? 20.122 -0.595 -41.039 1.00 93.31 81 LEU A CA 1
ATOM 618 C C . LEU A 1 81 ? 20.354 -2.051 -41.448 1.00 93.31 81 LEU A C 1
ATOM 620 O O . LEU A 1 81 ? 20.423 -2.934 -40.593 1.00 93.31 81 LEU A O 1
ATOM 624 N N . SER A 1 82 ? 20.594 -2.280 -42.738 1.00 91.19 82 SER A N 1
ATOM 625 C CA . SER A 1 82 ? 20.993 -3.593 -43.244 1.00 91.19 82 SER A CA 1
ATOM 626 C C . SER A 1 82 ? 22.266 -4.087 -42.561 1.00 91.19 82 SER A C 1
ATOM 628 O O . SER A 1 82 ? 23.244 -3.344 -42.450 1.00 91.19 82 SER A O 1
ATOM 630 N N . GLN A 1 83 ? 22.314 -5.367 -42.187 1.00 89.44 83 GLN A N 1
ATOM 631 C CA . GLN A 1 83 ? 23.487 -6.007 -41.579 1.00 89.44 83 GLN A CA 1
ATOM 632 C C . GLN A 1 83 ? 24.774 -5.854 -42.409 1.00 89.44 83 GLN A C 1
ATOM 634 O O . GLN A 1 83 ? 25.874 -5.968 -41.874 1.00 89.44 83 GLN A O 1
ATOM 639 N N . THR A 1 84 ? 24.668 -5.534 -43.704 1.00 89.88 84 THR A N 1
ATOM 640 C CA . THR A 1 84 ? 25.815 -5.273 -44.584 1.00 89.88 84 THR A CA 1
ATOM 641 C C . THR A 1 84 ? 26.660 -4.073 -44.151 1.00 89.88 84 THR A C 1
ATOM 643 O O . THR A 1 84 ? 27.791 -3.941 -44.609 1.00 89.88 84 THR A O 1
ATOM 646 N N . VAL A 1 85 ? 26.140 -3.185 -43.291 1.00 90.94 85 VAL A N 1
ATOM 647 C CA . VAL A 1 85 ? 26.918 -2.068 -42.725 1.00 90.94 85 VAL A CA 1
ATOM 648 C C . VAL A 1 85 ? 27.939 -2.523 -41.680 1.00 90.94 85 VAL A C 1
ATOM 650 O O . VAL A 1 85 ? 28.816 -1.740 -41.313 1.00 90.94 85 VAL A O 1
ATOM 653 N N . PHE A 1 86 ? 27.839 -3.760 -41.186 1.00 91.62 86 PHE A N 1
ATOM 654 C CA . PHE A 1 86 ? 28.778 -4.332 -40.228 1.00 91.62 86 PHE A CA 1
ATOM 655 C C . PHE A 1 86 ? 30.187 -4.435 -40.816 1.00 91.62 86 PHE A C 1
ATOM 657 O O . PHE A 1 86 ? 30.405 -5.014 -41.877 1.00 91.62 86 PHE A O 1
ATOM 664 N N . ILE A 1 87 ? 31.165 -3.905 -40.082 1.00 91.94 87 ILE A N 1
ATOM 665 C CA . ILE A 1 87 ? 32.581 -3.970 -40.453 1.00 91.94 87 ILE A CA 1
ATOM 666 C C . ILE A 1 87 ? 33.313 -4.984 -39.577 1.00 91.94 87 ILE A C 1
ATOM 668 O O . ILE A 1 87 ? 34.041 -5.843 -40.074 1.00 91.94 87 ILE A O 1
ATOM 672 N N . LYS A 1 88 ? 33.207 -4.828 -38.252 1.00 91.75 88 LYS A N 1
ATOM 673 C CA . LYS A 1 88 ? 34.018 -5.581 -37.292 1.00 91.75 88 LYS A CA 1
ATOM 674 C C . LYS A 1 88 ? 33.374 -5.597 -35.909 1.00 91.75 88 LYS A C 1
ATOM 676 O O . LYS A 1 88 ? 33.030 -4.544 -35.381 1.00 91.75 88 LYS A O 1
ATOM 681 N N . HIS A 1 89 ? 33.318 -6.770 -35.288 1.00 93.62 89 HIS A N 1
ATOM 682 C CA . HIS A 1 89 ? 32.956 -6.930 -33.878 1.00 93.62 89 HIS A CA 1
ATOM 683 C C . HIS A 1 89 ? 34.084 -6.421 -32.958 1.00 93.62 89 HIS A C 1
ATOM 685 O O . HIS A 1 89 ? 35.263 -6.697 -33.209 1.00 93.62 89 HIS A O 1
ATOM 691 N N . LEU A 1 90 ? 33.732 -5.677 -31.906 1.00 93.31 90 LEU A N 1
ATOM 692 C CA . LEU A 1 90 ? 34.672 -5.142 -30.916 1.00 93.31 90 LEU A CA 1
ATOM 693 C C . LEU A 1 90 ? 34.613 -5.901 -29.589 1.00 93.31 90 LEU A C 1
ATOM 695 O O . LEU A 1 90 ? 35.652 -6.331 -29.102 1.00 93.31 90 LEU A O 1
ATOM 699 N N . THR A 1 91 ? 33.418 -6.021 -29.014 1.00 94.62 91 THR A N 1
ATOM 700 C CA . THR A 1 91 ? 33.149 -6.699 -27.738 1.00 94.62 91 THR A CA 1
ATOM 701 C C . THR A 1 91 ? 31.642 -6.953 -27.607 1.00 94.62 91 THR A C 1
ATOM 703 O O . THR A 1 91 ? 30.869 -6.546 -28.476 1.00 94.62 91 THR A O 1
ATOM 706 N N . THR A 1 92 ? 31.205 -7.589 -26.523 1.00 95.69 92 THR A N 1
ATOM 707 C CA . THR A 1 92 ? 29.789 -7.836 -26.207 1.00 95.69 92 THR A CA 1
ATOM 708 C C . THR A 1 92 ? 29.460 -7.258 -24.835 1.00 95.69 92 THR A C 1
ATOM 710 O O . THR A 1 92 ? 30.293 -7.294 -23.927 1.00 95.69 92 THR A O 1
ATOM 713 N N . LEU A 1 93 ? 28.247 -6.736 -24.654 1.00 96.56 93 LEU A N 1
ATOM 714 C CA . LEU A 1 93 ? 27.743 -6.413 -23.320 1.00 96.56 93 LEU A CA 1
ATOM 715 C C . LEU A 1 93 ? 27.677 -7.674 -22.457 1.00 96.56 93 LEU A C 1
ATOM 717 O O . LEU A 1 93 ? 27.213 -8.726 -22.898 1.00 96.56 93 LEU A O 1
ATOM 721 N N . ASN A 1 94 ? 28.089 -7.564 -21.197 1.00 96.31 94 ASN A N 1
ATOM 722 C CA . ASN A 1 94 ? 27.812 -8.622 -20.238 1.00 96.31 94 ASN A CA 1
ATOM 723 C C . ASN A 1 94 ? 26.288 -8.718 -19.976 1.00 96.31 94 ASN A C 1
ATOM 725 O O . ASN A 1 94 ? 25.553 -7.758 -20.238 1.00 96.31 94 ASN A O 1
ATOM 729 N N . PRO A 1 95 ? 25.786 -9.846 -19.436 1.00 96.25 95 PRO A N 1
ATOM 730 C CA . PRO A 1 95 ? 24.347 -10.048 -19.265 1.00 96.25 95 PRO A CA 1
ATOM 731 C C . PRO A 1 95 ? 23.639 -8.947 -18.459 1.00 96.25 95 PRO A C 1
ATOM 733 O O . PRO A 1 95 ? 22.539 -8.539 -18.822 1.00 96.25 95 PRO A O 1
ATOM 736 N N . ALA A 1 96 ? 24.278 -8.420 -17.409 1.00 95.56 96 ALA A N 1
ATOM 737 C CA . ALA A 1 96 ? 23.695 -7.375 -16.566 1.00 95.56 96 ALA A CA 1
ATOM 738 C C . ALA A 1 96 ? 23.607 -6.020 -17.292 1.00 95.56 96 ALA A C 1
ATOM 740 O O . ALA A 1 96 ? 22.610 -5.306 -17.170 1.00 95.56 96 ALA A O 1
ATOM 741 N N . ALA A 1 97 ? 24.631 -5.662 -18.069 1.00 95.81 97 ALA A N 1
ATOM 742 C CA . ALA A 1 97 ? 24.631 -4.449 -18.877 1.00 95.81 97 ALA A CA 1
ATOM 743 C C . ALA A 1 97 ? 23.623 -4.538 -20.030 1.00 95.81 97 ALA A C 1
ATOM 745 O O . ALA A 1 97 ? 22.912 -3.566 -20.293 1.00 95.81 97 ALA A O 1
ATOM 746 N N . LEU A 1 98 ? 23.519 -5.703 -20.678 1.00 96.44 98 LEU A N 1
ATOM 747 C CA . LEU A 1 98 ? 22.536 -5.934 -21.731 1.00 96.44 98 LEU A CA 1
ATOM 748 C C . LEU A 1 98 ? 21.105 -5.819 -21.194 1.00 96.44 98 LEU A C 1
ATOM 750 O O . LEU A 1 98 ? 20.301 -5.084 -21.767 1.00 96.44 98 LEU A O 1
ATOM 754 N N . GLU A 1 99 ? 20.797 -6.476 -20.070 1.00 96.19 99 GLU A N 1
ATOM 755 C CA . GLU A 1 99 ? 19.484 -6.364 -19.426 1.00 96.19 99 GLU A CA 1
ATOM 756 C C . GLU A 1 99 ? 19.159 -4.903 -19.091 1.00 96.19 99 GLU A C 1
ATOM 758 O O . GLU A 1 99 ? 18.068 -4.425 -19.405 1.00 96.19 99 GLU A O 1
ATOM 763 N N . ARG A 1 100 ? 20.122 -4.162 -18.522 1.00 94.88 100 ARG A N 1
ATOM 764 C CA . ARG A 1 100 ? 19.965 -2.735 -18.212 1.00 94.88 100 ARG A CA 1
ATOM 765 C C . ARG A 1 100 ? 19.610 -1.921 -19.457 1.00 94.88 100 ARG A C 1
ATOM 767 O O . ARG A 1 100 ? 18.669 -1.136 -19.413 1.00 94.88 100 ARG A O 1
ATOM 774 N N . VAL A 1 101 ? 20.317 -2.116 -20.571 1.00 95.31 101 VAL A N 1
ATOM 775 C CA . VAL A 1 101 ? 20.046 -1.387 -21.822 1.00 95.31 101 VAL A CA 1
ATOM 776 C C . VAL A 1 101 ? 18.671 -1.730 -22.398 1.00 95.31 101 VAL A C 1
ATOM 778 O O . VAL A 1 101 ? 17.925 -0.826 -22.778 1.00 95.31 101 VAL A O 1
ATOM 781 N N . LEU A 1 102 ? 18.312 -3.015 -22.449 1.00 95.31 102 LEU A N 1
ATOM 782 C CA . LEU A 1 102 ? 17.015 -3.448 -22.973 1.00 95.31 102 LEU A CA 1
ATOM 783 C C . LEU A 1 102 ? 15.856 -2.952 -22.097 1.00 95.31 102 LEU A C 1
ATOM 785 O O . LEU A 1 102 ? 14.847 -2.490 -22.631 1.00 95.31 102 LEU A O 1
ATOM 789 N N . ARG A 1 103 ? 16.019 -2.969 -20.768 1.00 95.56 103 ARG A N 1
ATOM 790 C CA . ARG A 1 103 ? 15.049 -2.420 -19.809 1.00 95.56 103 ARG A CA 1
ATOM 791 C C . ARG A 1 103 ? 14.790 -0.938 -20.065 1.00 95.56 103 ARG A C 1
ATOM 793 O O . ARG A 1 103 ? 13.641 -0.550 -20.249 1.00 95.56 103 ARG A O 1
ATOM 800 N N . GLU A 1 104 ? 15.837 -0.122 -20.150 1.00 93.44 104 GLU A N 1
ATOM 801 C CA . GLU A 1 104 ? 15.704 1.313 -20.444 1.00 93.44 104 GLU A CA 1
ATOM 802 C C . GLU A 1 104 ? 15.061 1.573 -21.816 1.00 93.44 104 GLU A C 1
ATOM 804 O O . GLU A 1 104 ? 14.273 2.509 -21.980 1.00 93.44 104 GLU A O 1
ATOM 809 N N . ASN A 1 105 ? 15.330 0.716 -22.808 1.00 92.62 105 ASN A N 1
ATOM 810 C CA . ASN A 1 105 ? 14.685 0.820 -24.114 1.00 92.62 105 ASN A CA 1
ATOM 811 C C . ASN A 1 105 ? 13.166 0.598 -24.028 1.00 92.62 105 ASN A C 1
ATOM 813 O O . ASN A 1 105 ? 12.406 1.325 -24.669 1.00 92.62 105 ASN A O 1
ATOM 817 N N . VAL A 1 106 ? 12.715 -0.362 -23.212 1.00 95.12 106 VAL A N 1
ATOM 818 C CA . VAL A 1 106 ? 11.286 -0.593 -22.949 1.00 95.12 106 VAL A CA 1
ATOM 819 C C . VAL A 1 106 ? 10.663 0.608 -22.237 1.00 95.12 106 VAL A C 1
ATOM 821 O O . VAL A 1 106 ? 9.649 1.124 -22.707 1.00 95.12 106 VAL A O 1
ATOM 824 N N . LEU A 1 107 ? 11.270 1.092 -21.148 1.00 93.81 107 LEU A N 1
ATOM 825 C CA . LEU A 1 107 ? 10.724 2.204 -20.356 1.00 93.81 107 LEU A CA 1
ATOM 826 C C . LEU A 1 107 ? 10.566 3.484 -21.187 1.00 93.81 107 LEU A C 1
ATOM 828 O O . LEU A 1 107 ? 9.547 4.164 -21.101 1.00 93.81 107 LEU A O 1
ATOM 832 N N . LYS A 1 108 ? 11.493 3.750 -22.107 1.00 90.25 108 LYS A N 1
ATOM 833 C CA . LYS A 1 108 ? 11.361 4.859 -23.058 1.00 90.25 108 LYS A CA 1
ATOM 834 C C . LYS A 1 108 ? 10.098 4.754 -23.931 1.00 90.25 108 LYS A C 1
ATOM 836 O O . LYS A 1 108 ? 9.463 5.769 -24.221 1.00 90.25 108 LYS A O 1
ATOM 841 N N . GLN A 1 109 ? 9.738 3.556 -24.397 1.00 92.62 109 GLN A N 1
ATOM 842 C CA . GLN A 1 109 ? 8.512 3.374 -25.190 1.00 92.62 109 GLN A CA 1
ATOM 843 C C . GLN A 1 109 ? 7.258 3.583 -24.333 1.00 92.62 109 GLN A C 1
ATOM 845 O O . GLN A 1 109 ? 6.262 4.126 -24.818 1.00 92.62 109 GLN A O 1
ATOM 850 N N . VAL A 1 110 ? 7.323 3.217 -23.049 1.00 95.94 110 VAL A N 1
ATOM 851 C CA . VAL A 1 110 ? 6.263 3.495 -22.072 1.00 95.94 110 VAL A CA 1
ATOM 852 C C . VAL A 1 110 ? 6.077 4.998 -21.882 1.00 95.94 110 VAL A C 1
ATOM 854 O O . VAL A 1 110 ? 4.938 5.467 -21.917 1.00 95.94 110 VAL A O 1
ATOM 857 N N . ASP A 1 111 ? 7.162 5.765 -21.764 1.00 91.81 111 ASP A N 1
ATOM 858 C CA . ASP A 1 111 ? 7.101 7.226 -21.645 1.00 91.81 111 ASP A CA 1
ATOM 859 C C . ASP A 1 111 ? 6.451 7.867 -22.881 1.00 91.81 111 ASP A C 1
ATOM 861 O O . ASP A 1 111 ? 5.557 8.709 -22.752 1.00 91.81 111 ASP A O 1
ATOM 865 N N . LEU A 1 112 ? 6.845 7.431 -24.085 1.00 92.69 112 LEU A N 1
ATOM 866 C CA . LEU A 1 112 ? 6.268 7.917 -25.342 1.00 92.69 112 LEU A CA 1
ATOM 867 C C . LEU A 1 112 ? 4.758 7.649 -25.413 1.00 92.69 112 LEU A C 1
ATOM 869 O O . LEU A 1 112 ? 3.979 8.553 -25.719 1.00 92.69 112 LEU A O 1
ATOM 873 N N . TYR A 1 113 ? 4.338 6.419 -25.109 1.00 96.56 113 TYR A N 1
ATOM 874 C CA . TYR A 1 113 ? 2.923 6.055 -25.075 1.00 96.56 113 TYR A CA 1
ATOM 875 C C . TYR A 1 113 ? 2.155 6.872 -24.028 1.00 96.56 113 TYR A C 1
ATOM 877 O O . TYR A 1 113 ? 1.070 7.391 -24.304 1.00 96.56 113 TYR A O 1
ATOM 885 N N . SER A 1 114 ? 2.723 7.019 -22.832 1.00 96.69 114 SER A N 1
ATOM 886 C CA . SER A 1 114 ? 2.092 7.722 -21.716 1.00 96.69 114 SER A CA 1
ATOM 887 C C . SER A 1 114 ? 1.888 9.208 -22.012 1.00 96.69 114 SER A C 1
ATOM 889 O O . SER A 1 114 ? 0.827 9.753 -21.698 1.00 96.69 114 SER A O 1
ATOM 891 N N . ALA A 1 115 ? 2.849 9.846 -22.686 1.00 94.69 115 ALA A N 1
ATOM 892 C CA . ALA A 1 115 ? 2.749 11.239 -23.114 1.00 94.69 115 ALA A CA 1
ATOM 893 C C . ALA A 1 115 ? 1.573 11.493 -24.075 1.00 94.69 115 ALA A C 1
ATOM 895 O O . ALA A 1 115 ? 1.019 12.589 -24.075 1.00 94.69 115 ALA A O 1
ATOM 896 N N . GLU A 1 116 ? 1.167 10.499 -24.873 1.00 96.19 116 GLU A N 1
ATOM 897 C CA . GLU A 1 116 ? -0.040 10.572 -25.707 1.00 96.19 116 GLU A CA 1
ATOM 898 C C . GLU A 1 116 ? -1.301 10.216 -24.913 1.00 96.19 116 GLU A C 1
ATOM 900 O O . GLU A 1 116 ? -2.299 10.939 -24.944 1.00 96.19 116 GLU A O 1
ATOM 905 N N . LYS A 1 117 ? -1.258 9.102 -24.175 1.00 96.12 117 LYS A N 1
ATOM 906 C CA . LYS A 1 117 ? -2.418 8.531 -23.483 1.00 96.12 117 LYS A CA 1
ATOM 907 C C . LYS A 1 117 ? -3.015 9.474 -22.439 1.00 96.12 117 LYS A C 1
ATOM 909 O O . LYS A 1 117 ? -4.241 9.524 -22.312 1.00 96.12 117 LYS A O 1
ATOM 914 N N . PHE A 1 118 ? -2.167 10.189 -21.699 1.00 95.19 118 PHE A N 1
ATOM 915 C CA . PHE A 1 118 ? -2.560 11.031 -20.565 1.00 95.19 118 PHE A CA 1
ATOM 916 C C . PHE A 1 118 ? -2.647 12.525 -20.900 1.00 95.19 118 PHE A C 1
ATOM 918 O O . PHE A 1 118 ? -2.703 13.357 -19.995 1.00 95.19 118 PHE A O 1
ATOM 925 N N . LYS A 1 119 ? -2.706 12.897 -22.187 1.00 94.12 119 LYS A N 1
ATOM 926 C CA . LYS A 1 119 ? -2.947 14.293 -22.572 1.00 94.12 119 LYS A CA 1
ATOM 927 C C . LYS A 1 119 ? -4.250 14.810 -21.967 1.00 94.12 119 LYS A C 1
ATOM 929 O O . LYS A 1 119 ? -5.313 14.201 -22.122 1.00 94.12 119 LYS A O 1
ATOM 934 N N . ALA A 1 120 ? -4.162 15.972 -21.322 1.00 91.50 120 ALA A N 1
ATOM 935 C CA . ALA A 1 120 ? -5.321 16.661 -20.782 1.00 91.50 120 ALA A CA 1
ATOM 936 C C . ALA A 1 120 ? -6.317 16.976 -21.906 1.00 91.50 120 ALA A C 1
ATOM 938 O O . ALA A 1 120 ? -5.957 17.522 -22.952 1.00 91.50 120 ALA A O 1
ATOM 939 N N . LYS A 1 121 ? -7.584 16.629 -21.681 1.00 93.44 121 LYS A N 1
ATOM 940 C CA . LYS A 1 121 ? -8.679 16.972 -22.590 1.00 93.44 121 LYS A CA 1
ATOM 941 C C . LYS A 1 121 ? -9.349 18.251 -22.089 1.00 93.44 121 LYS A C 1
ATOM 943 O O . LYS A 1 121 ? -9.598 18.347 -20.887 1.00 93.44 121 LYS A O 1
ATOM 948 N N . PRO A 1 122 ? -9.661 19.218 -22.968 1.00 96.06 122 PRO A N 1
ATOM 949 C CA . PRO A 1 122 ? -10.388 20.409 -22.556 1.00 96.06 122 PRO A CA 1
ATOM 950 C C . PRO A 1 122 ? -11.791 20.040 -22.060 1.00 96.06 122 PRO A C 1
ATOM 952 O O . PRO A 1 122 ? -12.414 19.095 -22.553 1.00 96.06 122 PRO A O 1
ATOM 955 N N . PHE A 1 123 ? -12.292 20.802 -21.090 1.00 97.69 123 PHE A N 1
ATOM 956 C CA . PHE A 1 123 ? -13.676 20.693 -20.645 1.00 97.69 123 PHE A CA 1
ATOM 957 C C . PHE A 1 123 ? -14.617 21.267 -21.710 1.00 97.69 123 PHE A C 1
ATOM 959 O O . PHE A 1 123 ? -14.384 22.360 -22.226 1.00 97.69 123 PHE A O 1
ATOM 966 N N . ILE A 1 124 ? -15.681 20.533 -22.033 1.00 97.94 124 ILE A N 1
ATOM 967 C CA . ILE A 1 124 ? -16.714 20.951 -22.976 1.00 97.94 124 ILE A CA 1
ATOM 968 C C . ILE A 1 124 ? -18.061 20.885 -22.262 1.00 97.94 124 ILE A C 1
ATOM 970 O O . ILE A 1 124 ? -18.533 19.802 -21.909 1.00 97.94 124 ILE A O 1
ATOM 974 N N . GLU A 1 125 ? -18.688 22.044 -22.074 1.00 97.75 125 GLU A N 1
ATOM 975 C CA . GLU A 1 125 ? -20.002 22.155 -21.443 1.00 97.75 125 GLU A CA 1
ATOM 976 C C . GLU A 1 125 ? -21.039 21.258 -22.141 1.00 97.75 125 GLU A C 1
ATOM 978 O O . GLU A 1 125 ? -21.064 21.131 -23.368 1.00 97.75 125 GLU A O 1
ATOM 983 N N . GLY A 1 126 ? -21.861 20.570 -21.347 1.00 96.94 126 GLY A N 1
ATOM 984 C CA . GLY A 1 126 ? -22.884 19.643 -21.840 1.00 96.94 126 GLY A CA 1
ATOM 985 C C . GLY A 1 126 ? -22.355 18.339 -22.457 1.00 96.94 126 GLY A C 1
ATOM 986 O O . GLY A 1 126 ? -23.163 17.498 -22.844 1.00 96.94 126 GLY A O 1
ATOM 987 N N . LYS A 1 127 ? -21.029 18.139 -22.553 1.00 96.75 127 LYS A N 1
ATOM 988 C CA . LYS A 1 127 ? -20.414 16.910 -23.098 1.00 96.75 127 LYS A CA 1
ATOM 989 C C . LYS A 1 127 ? -19.437 16.235 -22.140 1.00 96.75 127 LYS A C 1
ATOM 991 O O . LYS A 1 127 ? -19.426 15.010 -22.047 1.00 96.75 127 LYS A O 1
ATOM 996 N N . SER A 1 128 ? -18.592 17.005 -21.463 1.00 97.31 128 SER A N 1
ATOM 997 C CA . SER A 1 128 ? -17.636 16.475 -20.493 1.00 97.31 128 SER A CA 1
ATOM 998 C C . SER A 1 128 ? -18.357 16.022 -19.227 1.00 97.31 128 SER A C 1
ATOM 1000 O O . SER A 1 128 ? -19.149 16.765 -18.653 1.00 97.31 128 SER A O 1
ATOM 1002 N N . SER A 1 129 ? -18.057 14.805 -18.776 1.00 96.00 129 SER A N 1
ATOM 1003 C CA . SER A 1 129 ? -18.542 14.297 -17.492 1.00 96.00 129 SER A CA 1
ATOM 1004 C C . SER A 1 129 ? -17.750 14.918 -16.339 1.00 96.00 129 SER A C 1
ATOM 1006 O O . SER A 1 129 ? -16.528 15.045 -16.426 1.00 96.00 129 SER A O 1
ATOM 1008 N N . VAL A 1 130 ? -18.447 15.274 -15.258 1.00 96.50 130 VAL A N 1
ATOM 1009 C CA . VAL A 1 130 ? -17.854 15.665 -13.974 1.00 96.50 130 VAL A CA 1
ATOM 1010 C C . VAL A 1 130 ? -18.139 14.535 -12.992 1.00 96.50 130 VAL A C 1
ATOM 1012 O O . VAL A 1 130 ? -19.229 14.444 -12.430 1.00 96.50 130 VAL A O 1
ATOM 1015 N N . ALA A 1 131 ? -17.186 13.613 -12.865 1.00 96.31 131 ALA A N 1
ATOM 1016 C CA . ALA A 1 131 ? -17.303 12.491 -11.943 1.00 96.31 131 ALA A CA 1
ATOM 1017 C C . ALA A 1 131 ? -17.146 12.963 -10.488 1.00 96.31 131 ALA A C 1
ATOM 1019 O O . ALA A 1 131 ? -16.423 13.918 -10.216 1.00 96.31 131 ALA A O 1
ATOM 1020 N N . VAL A 1 132 ? -17.799 12.266 -9.554 1.00 97.00 132 VAL A N 1
ATOM 1021 C CA . VAL A 1 132 ? -17.696 12.548 -8.107 1.00 97.00 132 VAL A CA 1
ATOM 1022 C C . VAL A 1 132 ? -16.318 12.204 -7.529 1.00 97.00 132 VAL A C 1
ATOM 1024 O O . VAL A 1 132 ? -15.937 12.733 -6.492 1.00 97.00 132 VAL A O 1
ATOM 1027 N N . SER A 1 133 ? -15.573 11.326 -8.204 1.00 97.19 133 SER A N 1
ATOM 1028 C CA . SER A 1 133 ? -14.187 10.963 -7.909 1.00 97.19 133 SER A CA 1
ATOM 1029 C C . SER A 1 133 ? -13.516 10.382 -9.161 1.00 97.19 133 SER A C 1
ATOM 1031 O O . SER A 1 133 ? -14.177 10.098 -10.168 1.00 97.19 133 SER A O 1
ATOM 1033 N N . GLY A 1 134 ? -12.200 10.181 -9.112 1.00 96.06 134 GLY A N 1
ATOM 1034 C CA . GLY A 1 134 ? -11.481 9.457 -10.151 1.00 96.06 134 GLY A CA 1
ATOM 1035 C C . GLY A 1 134 ? -9.972 9.464 -9.951 1.00 96.06 134 GLY A C 1
ATOM 1036 O O . GLY A 1 134 ? -9.417 10.337 -9.290 1.00 96.06 134 GLY A O 1
ATOM 1037 N N . LYS A 1 135 ? -9.306 8.496 -10.581 1.00 96.88 135 LYS A N 1
ATOM 1038 C CA . LYS A 1 135 ? -7.845 8.403 -10.590 1.00 96.88 135 LYS A CA 1
ATOM 1039 C C . LYS A 1 135 ? -7.220 9.410 -11.550 1.00 96.88 135 LYS A C 1
ATOM 1041 O O . LYS A 1 135 ? -7.695 9.577 -12.676 1.00 96.88 135 LYS A O 1
ATOM 1046 N N . VAL A 1 136 ? -6.093 9.977 -11.136 1.00 96.44 136 VAL A N 1
ATOM 1047 C CA . VAL A 1 136 ? -5.209 10.784 -11.978 1.00 96.44 136 VAL A CA 1
ATOM 1048 C C . VAL A 1 136 ? -3.877 10.050 -12.060 1.00 96.44 136 VAL A C 1
ATOM 1050 O O . VAL A 1 136 ? -3.144 9.996 -11.082 1.00 96.44 136 VAL A O 1
ATOM 1053 N N . LEU A 1 137 ? -3.614 9.433 -13.211 1.00 95.69 137 LEU A N 1
ATOM 1054 C CA . LEU A 1 137 ? -2.369 8.723 -13.506 1.00 95.69 137 LEU A CA 1
ATOM 1055 C C . LEU A 1 137 ? -1.633 9.447 -14.637 1.00 95.69 137 LEU A C 1
ATOM 1057 O O . LEU A 1 137 ? -2.269 10.077 -15.487 1.00 95.69 137 LEU A O 1
ATOM 1061 N N . GLY A 1 138 ? -0.315 9.317 -14.658 1.00 95.25 138 GLY A N 1
ATOM 1062 C CA . GLY A 1 138 ? 0.587 9.828 -15.675 1.00 95.25 138 GLY A CA 1
ATOM 1063 C C . GLY A 1 138 ? 1.624 8.788 -16.104 1.00 95.25 138 GLY A C 1
ATOM 1064 O O . GLY A 1 138 ? 1.459 7.582 -15.917 1.00 95.25 138 GLY A O 1
ATOM 1065 N N . GLY A 1 139 ? 2.699 9.268 -16.736 1.00 95.31 139 GLY A N 1
ATOM 1066 C CA . GLY A 1 139 ? 3.770 8.397 -17.227 1.00 95.31 139 GLY A CA 1
ATOM 1067 C C . GLY A 1 139 ? 4.572 7.728 -16.118 1.00 95.31 139 GLY A C 1
ATOM 1068 O O . GLY A 1 139 ? 4.949 6.572 -16.274 1.00 95.31 139 GLY A O 1
ATOM 1069 N N . SER A 1 140 ? 4.758 8.398 -14.976 1.00 95.62 140 SER A N 1
ATOM 1070 C CA . SER A 1 140 ? 5.477 7.839 -13.829 1.00 95.62 140 SER A CA 1
ATOM 1071 C C . SER A 1 140 ? 4.865 6.526 -13.353 1.00 95.62 140 SER A C 1
ATOM 1073 O O . SER A 1 140 ? 5.597 5.556 -13.191 1.00 95.62 140 SER A O 1
ATOM 1075 N N . GLU A 1 141 ? 3.545 6.454 -13.175 1.00 97.75 141 GLU A N 1
ATOM 1076 C CA . GLU A 1 141 ? 2.892 5.241 -12.661 1.00 97.75 141 GLU A CA 1
ATOM 1077 C C . GLU A 1 141 ? 3.024 4.077 -13.654 1.00 97.75 141 GLU A C 1
ATOM 1079 O O . GLU A 1 141 ? 3.322 2.949 -13.269 1.00 97.75 141 GLU A O 1
ATOM 1084 N N . LEU A 1 142 ? 2.885 4.343 -14.957 1.00 97.81 142 LEU A N 1
ATOM 1085 C CA . LEU A 1 142 ? 3.039 3.315 -15.994 1.00 97.81 142 LEU A CA 1
ATOM 1086 C C . LEU A 1 142 ? 4.482 2.809 -16.087 1.00 97.81 142 LEU A C 1
ATOM 1088 O O . LEU A 1 142 ? 4.705 1.607 -16.240 1.00 97.81 142 LEU A O 1
ATOM 1092 N N . THR A 1 143 ? 5.455 3.707 -15.954 1.00 97.06 143 THR A N 1
ATOM 1093 C CA . THR A 1 143 ? 6.878 3.365 -15.956 1.00 97.06 143 THR A CA 1
ATOM 1094 C C . THR A 1 143 ? 7.239 2.496 -14.749 1.00 97.06 143 THR A C 1
ATOM 1096 O O . THR A 1 143 ? 7.923 1.487 -14.926 1.00 97.06 143 THR A O 1
ATOM 1099 N N . HIS A 1 144 ? 6.732 2.790 -13.546 1.00 98.00 144 HIS A N 1
ATOM 1100 C CA . HIS A 1 144 ? 6.949 1.941 -12.367 1.00 98.00 144 HIS A CA 1
ATOM 1101 C C . HIS A 1 144 ? 6.261 0.571 -12.491 1.00 98.00 144 HIS A C 1
ATOM 1103 O O . HIS A 1 144 ? 6.905 -0.451 -12.243 1.00 98.00 144 HIS A O 1
ATOM 1109 N N . LEU A 1 145 ? 5.017 0.521 -12.983 1.00 97.69 145 LEU A N 1
ATOM 1110 C CA . LEU A 1 145 ? 4.296 -0.730 -13.260 1.00 97.69 145 LEU A CA 1
ATOM 1111 C C . LEU A 1 145 ? 5.065 -1.651 -14.214 1.00 97.69 145 LEU A C 1
ATOM 1113 O O . LEU A 1 145 ? 5.199 -2.855 -13.965 1.00 97.69 145 LEU A O 1
ATOM 1117 N N . VAL A 1 146 ? 5.586 -1.097 -15.312 1.00 98.38 146 VAL A N 1
ATOM 1118 C CA . VAL A 1 146 ? 6.377 -1.865 -16.281 1.00 98.38 146 VAL A CA 1
ATOM 1119 C C . VAL A 1 146 ? 7.723 -2.260 -15.686 1.00 98.38 146 VAL A C 1
ATOM 1121 O O . VAL A 1 146 ? 8.133 -3.402 -15.861 1.00 98.38 146 VAL A O 1
ATOM 1124 N N . ASN A 1 147 ? 8.380 -1.388 -14.920 1.00 97.38 147 ASN A N 1
ATOM 1125 C CA . ASN A 1 147 ? 9.636 -1.725 -14.247 1.00 97.38 147 ASN A CA 1
ATOM 1126 C C . ASN A 1 147 ? 9.457 -2.908 -13.277 1.00 97.38 147 ASN A C 1
ATOM 1128 O O . ASN A 1 147 ? 10.232 -3.857 -13.324 1.00 97.38 147 ASN A O 1
ATOM 1132 N N . SER A 1 148 ? 8.382 -2.909 -12.485 1.00 98.12 148 SER A N 1
ATOM 1133 C CA . SER A 1 148 ? 8.008 -4.028 -11.609 1.00 98.12 148 SER A CA 1
ATOM 1134 C C . SER A 1 148 ? 7.674 -5.303 -12.393 1.00 98.12 148 SER A C 1
ATOM 1136 O O . SER A 1 148 ? 8.100 -6.400 -12.034 1.00 98.12 148 SER A O 1
ATOM 1138 N N . SER A 1 149 ? 6.988 -5.170 -13.531 1.00 98.44 149 SER A N 1
ATOM 1139 C CA . SER A 1 149 ? 6.696 -6.304 -14.419 1.00 98.44 149 SER A CA 1
ATOM 1140 C C . SER A 1 149 ? 7.971 -6.932 -14.996 1.00 98.44 149 SER A C 1
ATOM 1142 O O . SER A 1 149 ? 8.080 -8.156 -15.059 1.00 98.44 149 SER A O 1
ATOM 1144 N N . LEU A 1 150 ? 8.951 -6.106 -15.375 1.00 97.75 150 LEU A N 1
ATOM 1145 C CA . LEU A 1 150 ? 10.255 -6.544 -15.881 1.00 97.75 150 LEU A CA 1
ATOM 1146 C C . LEU A 1 150 ? 11.143 -7.162 -14.789 1.00 97.75 150 LEU A C 1
ATOM 1148 O O . LEU A 1 150 ? 12.085 -7.874 -15.120 1.00 97.75 150 LEU A O 1
ATOM 1152 N N . ASP A 1 151 ? 10.872 -6.922 -13.502 1.00 96.69 151 ASP A N 1
ATOM 1153 C CA . ASP A 1 151 ? 11.586 -7.600 -12.410 1.00 96.69 151 ASP A CA 1
ATOM 1154 C C . ASP A 1 151 ? 11.209 -9.088 -12.318 1.00 96.69 151 ASP A C 1
ATOM 1156 O O . ASP A 1 151 ? 11.980 -9.888 -11.791 1.00 96.69 151 ASP A O 1
ATOM 1160 N N . GLY A 1 152 ? 10.014 -9.477 -12.782 1.00 96.31 152 GLY A N 1
ATOM 1161 C CA . GLY A 1 152 ? 9.536 -10.864 -12.716 1.00 96.31 152 GLY A CA 1
ATOM 1162 C C . GLY A 1 152 ? 9.366 -11.416 -11.292 1.00 96.31 152 GLY A C 1
ATOM 1163 O O . GLY A 1 152 ? 9.142 -12.614 -11.124 1.00 96.31 152 GLY A O 1
ATOM 1164 N N . TRP A 1 153 ? 9.460 -10.564 -10.262 1.00 96.50 153 TRP A N 1
ATOM 1165 C CA . TRP A 1 153 ? 9.379 -10.957 -8.850 1.00 96.50 153 TRP A CA 1
ATOM 1166 C C . TRP A 1 153 ? 7.940 -11.217 -8.377 1.00 96.50 153 TRP A C 1
ATOM 1168 O O . TRP A 1 153 ? 7.698 -12.121 -7.574 1.00 96.50 153 TRP A O 1
ATOM 1178 N N . LEU A 1 154 ? 6.980 -10.460 -8.926 1.00 96.44 154 LEU A N 1
ATOM 1179 C CA . LEU A 1 154 ? 5.520 -10.569 -8.761 1.00 96.44 154 LEU A CA 1
ATOM 1180 C C . LEU A 1 154 ? 4.981 -10.324 -7.340 1.00 96.44 154 LEU A C 1
ATOM 1182 O O . LEU A 1 154 ? 4.088 -9.502 -7.149 1.00 96.44 154 LEU A O 1
ATOM 1186 N N . THR A 1 155 ? 5.482 -11.038 -6.334 1.00 97.44 155 THR A N 1
ATOM 1187 C CA . THR A 1 155 ? 5.129 -10.832 -4.917 1.00 97.44 155 THR A CA 1
ATOM 1188 C C . THR A 1 155 ? 5.743 -9.544 -4.373 1.00 97.44 155 THR A C 1
ATOM 1190 O O . THR A 1 155 ? 6.679 -9.039 -4.969 1.00 97.44 155 THR A O 1
ATOM 1193 N N . THR A 1 156 ? 5.270 -9.010 -3.242 1.00 97.44 156 THR A N 1
ATOM 1194 C CA . THR A 1 156 ? 5.893 -7.832 -2.599 1.00 97.44 156 THR A CA 1
ATOM 1195 C C . THR A 1 156 ? 7.419 -7.963 -2.480 1.00 97.44 156 THR A C 1
ATOM 1197 O O . THR A 1 156 ? 7.921 -8.977 -1.983 1.00 97.44 156 THR A O 1
ATOM 1200 N N . GLY A 1 157 ? 8.142 -6.923 -2.888 1.00 95.50 157 GLY A N 1
ATOM 1201 C CA . GLY A 1 157 ? 9.597 -6.875 -2.936 1.00 95.50 157 GLY A CA 1
ATOM 1202 C C . GLY A 1 157 ? 10.122 -5.440 -2.920 1.00 95.50 157 GLY A C 1
ATOM 1203 O O . GLY A 1 157 ? 9.930 -4.713 -1.938 1.00 95.50 157 GLY A O 1
ATOM 1204 N N . ARG A 1 158 ? 10.836 -5.051 -3.982 1.00 96.44 158 ARG A N 1
ATOM 1205 C CA . ARG A 1 158 ? 11.552 -3.772 -4.079 1.00 96.44 158 ARG A CA 1
ATOM 1206 C C . ARG A 1 158 ? 10.595 -2.585 -3.977 1.00 96.44 158 ARG A C 1
ATOM 1208 O O . ARG A 1 158 ? 10.839 -1.698 -3.157 1.00 96.44 158 ARG A O 1
ATOM 1215 N N . PHE A 1 159 ? 9.525 -2.577 -4.771 1.00 98.50 159 PHE A N 1
ATOM 1216 C CA . PHE A 1 159 ? 8.584 -1.457 -4.804 1.00 98.50 159 PHE A CA 1
ATOM 1217 C C . PHE A 1 159 ? 7.755 -1.380 -3.529 1.00 98.50 159 PHE A C 1
ATOM 1219 O O . PHE A 1 159 ? 7.636 -0.302 -2.958 1.00 98.50 159 PHE A O 1
ATOM 1226 N N . ASN A 1 160 ? 7.293 -2.512 -2.993 1.00 98.62 160 ASN A N 1
ATOM 1227 C CA . ASN A 1 160 ? 6.574 -2.529 -1.720 1.00 98.62 160 ASN A CA 1
ATOM 1228 C C . ASN A 1 160 ? 7.415 -1.992 -0.560 1.00 98.62 160 ASN A C 1
ATOM 1230 O O . ASN A 1 160 ? 6.924 -1.196 0.236 1.00 98.62 160 ASN A O 1
ATOM 1234 N N . THR A 1 161 ? 8.687 -2.390 -0.480 1.00 97.75 161 THR A N 1
ATOM 1235 C CA . THR A 1 161 ? 9.603 -1.886 0.556 1.00 97.75 161 THR A CA 1
ATOM 1236 C C . THR A 1 161 ? 9.767 -0.370 0.453 1.00 97.75 161 THR A C 1
ATOM 1238 O O . THR A 1 161 ? 9.761 0.326 1.469 1.00 97.75 161 THR A O 1
ATOM 1241 N N . LEU A 1 162 ? 9.889 0.152 -0.772 1.00 98.38 162 LEU A N 1
ATOM 1242 C CA . LEU A 1 162 ? 10.001 1.587 -1.015 1.00 98.38 162 LEU A CA 1
ATOM 1243 C C . LEU A 1 162 ? 8.699 2.324 -0.675 1.00 98.38 162 LEU A C 1
ATOM 1245 O O . LEU A 1 162 ? 8.748 3.341 0.015 1.00 98.38 162 LEU A O 1
ATOM 1249 N N . PHE A 1 163 ? 7.553 1.799 -1.108 1.00 98.81 163 PHE A N 1
ATOM 1250 C CA . PHE A 1 163 ? 6.236 2.378 -0.858 1.00 98.81 163 PHE A CA 1
ATOM 1251 C C . PHE A 1 163 ? 5.931 2.456 0.642 1.00 98.81 163 PHE A C 1
ATOM 1253 O O . PHE A 1 163 ? 5.591 3.526 1.144 1.00 98.81 163 PHE A O 1
ATOM 1260 N N . GLU A 1 164 ? 6.113 1.356 1.386 1.00 98.81 164 GLU A N 1
ATOM 1261 C CA . GLU A 1 164 ? 5.902 1.333 2.840 1.00 98.81 164 GLU A CA 1
ATOM 1262 C C . GLU A 1 164 ? 6.810 2.345 3.552 1.00 98.81 164 GLU A C 1
ATOM 1264 O O . GLU A 1 164 ? 6.349 3.056 4.445 1.00 98.81 164 GLU A O 1
ATOM 1269 N N . ALA A 1 165 ? 8.076 2.467 3.132 1.00 98.75 165 ALA A N 1
ATOM 1270 C CA . ALA A 1 165 ? 9.018 3.425 3.706 1.00 98.75 165 ALA A CA 1
ATOM 1271 C C . ALA A 1 165 ? 8.643 4.888 3.406 1.00 98.75 165 ALA A C 1
ATOM 1273 O O . ALA A 1 165 ? 8.694 5.734 4.301 1.00 98.75 165 ALA A O 1
ATOM 1274 N N . GLN A 1 166 ? 8.251 5.198 2.169 1.00 98.75 166 GLN A N 1
ATOM 1275 C CA . GLN A 1 166 ? 7.850 6.551 1.775 1.00 98.75 166 GLN A CA 1
ATOM 1276 C C . GLN A 1 166 ? 6.534 6.968 2.434 1.00 98.75 166 GLN A C 1
ATOM 1278 O O . GLN A 1 166 ? 6.432 8.086 2.938 1.00 98.75 166 GLN A O 1
ATOM 1283 N N . LEU A 1 167 ? 5.553 6.066 2.501 1.00 98.81 167 LEU A N 1
ATOM 1284 C CA . LEU A 1 167 ? 4.287 6.327 3.179 1.00 98.81 167 LEU A CA 1
ATOM 1285 C C . LEU A 1 167 ? 4.485 6.495 4.692 1.00 98.81 167 LEU A C 1
ATOM 1287 O O . LEU A 1 167 ? 3.893 7.392 5.291 1.00 98.81 167 LEU A O 1
ATOM 1291 N N . ALA A 1 168 ? 5.364 5.694 5.305 1.00 98.75 168 ALA A N 1
ATOM 1292 C CA . ALA A 1 168 ? 5.741 5.849 6.709 1.00 98.75 168 ALA A CA 1
ATOM 1293 C C . ALA A 1 168 ? 6.375 7.222 6.981 1.00 98.75 168 ALA A C 1
ATOM 1295 O O . ALA A 1 168 ? 6.026 7.878 7.963 1.00 98.75 168 ALA A O 1
ATOM 1296 N N . ALA A 1 169 ? 7.262 7.681 6.091 1.00 98.69 169 ALA A N 1
ATOM 1297 C CA . ALA A 1 169 ? 7.876 9.001 6.181 1.00 98.69 169 ALA A CA 1
ATOM 1298 C C . ALA A 1 169 ? 6.850 10.132 6.002 1.00 98.69 169 ALA A C 1
ATOM 1300 O O . ALA A 1 169 ? 6.858 11.077 6.787 1.00 98.69 169 ALA A O 1
ATOM 1301 N N . PHE A 1 170 ? 5.944 10.016 5.024 1.00 98.75 170 PHE A N 1
ATOM 1302 C CA . PHE A 1 170 ? 4.876 10.992 4.781 1.00 98.75 170 PHE A CA 1
ATOM 1303 C C . PHE A 1 170 ? 3.949 11.141 5.994 1.00 98.75 170 PHE A C 1
ATOM 1305 O O . PHE A 1 170 ? 3.704 12.250 6.455 1.00 98.75 170 PHE A O 1
ATOM 1312 N N . LEU A 1 171 ? 3.484 10.023 6.559 1.00 98.38 171 LEU A N 1
ATOM 1313 C CA . LEU A 1 171 ? 2.588 10.014 7.721 1.00 98.38 171 LEU A CA 1
ATOM 1314 C C . LEU A 1 171 ? 3.311 10.274 9.053 1.00 98.38 171 LEU A C 1
ATOM 1316 O O . LEU A 1 171 ? 2.652 10.483 10.070 1.00 98.38 171 LEU A O 1
ATOM 1320 N N . ASN A 1 172 ? 4.648 10.245 9.065 1.00 97.06 172 ASN A N 1
ATOM 1321 C CA . ASN A 1 172 ? 5.489 10.265 10.263 1.00 97.06 172 ASN A CA 1
ATOM 1322 C C . ASN A 1 172 ? 5.140 9.140 11.265 1.00 97.06 172 ASN A C 1
ATOM 1324 O O . ASN A 1 172 ? 4.875 9.373 12.449 1.00 97.06 172 ASN A O 1
ATOM 1328 N N . VAL A 1 173 ? 5.134 7.896 10.775 1.00 97.38 173 VAL A N 1
ATOM 1329 C CA . VAL A 1 173 ? 4.880 6.681 11.567 1.00 97.38 173 VAL A CA 1
ATOM 1330 C C . VAL A 1 173 ? 5.994 5.651 11.397 1.00 97.38 173 VAL A C 1
ATOM 1332 O O . VAL A 1 173 ? 6.751 5.674 10.434 1.00 97.38 173 VAL A O 1
ATOM 1335 N N . LYS A 1 174 ? 6.111 4.720 12.346 1.00 96.94 174 LYS A N 1
ATOM 1336 C CA . LYS A 1 174 ? 7.184 3.714 12.371 1.00 96.94 174 LYS A CA 1
ATOM 1337 C C . LYS A 1 174 ? 6.907 2.513 11.474 1.00 96.94 174 LYS A C 1
ATOM 1339 O O . LYS A 1 174 ? 7.853 1.892 10.990 1.00 96.94 174 LYS A O 1
ATOM 1344 N N . HIS A 1 175 ? 5.642 2.125 11.322 1.00 98.25 175 HIS A N 1
ATOM 1345 C CA . HIS A 1 175 ? 5.277 0.888 10.641 1.00 98.25 175 HIS A CA 1
ATOM 1346 C C . HIS A 1 175 ? 4.082 1.087 9.717 1.00 98.25 175 HIS A C 1
ATOM 1348 O O . HIS A 1 175 ? 3.030 1.558 10.147 1.00 98.25 175 HIS A O 1
ATOM 1354 N N . VAL A 1 176 ? 4.250 0.643 8.475 1.00 98.88 176 VAL A N 1
ATOM 1355 C CA . VAL A 1 176 ? 3.224 0.554 7.436 1.00 98.88 176 VAL A CA 1
ATOM 1356 C C . VAL A 1 176 ? 3.278 -0.865 6.880 1.00 98.88 176 VAL A C 1
ATOM 1358 O O . VAL A 1 176 ? 4.362 -1.418 6.717 1.00 98.88 176 VAL A O 1
ATOM 1361 N N . LEU A 1 177 ? 2.116 -1.465 6.644 1.00 98.88 177 LEU A N 1
ATOM 1362 C CA . LEU A 1 177 ? 1.960 -2.784 6.042 1.00 98.88 177 LEU A CA 1
ATOM 1363 C C . LEU A 1 177 ? 0.916 -2.703 4.935 1.00 98.88 177 LEU A C 1
ATOM 1365 O O . LEU A 1 177 ? -0.253 -2.434 5.216 1.00 98.88 177 LEU A O 1
ATOM 1369 N N . THR A 1 178 ? 1.306 -2.970 3.694 1.00 98.94 178 THR A N 1
ATOM 1370 C CA . THR A 1 178 ? 0.353 -3.029 2.578 1.00 98.94 178 THR A CA 1
ATOM 1371 C C . THR A 1 178 ? -0.555 -4.255 2.669 1.00 98.94 178 THR A C 1
ATOM 1373 O O . THR A 1 178 ? -0.210 -5.297 3.244 1.00 98.94 178 THR A O 1
ATOM 1376 N N . THR A 1 179 ? -1.752 -4.119 2.107 1.00 98.94 179 THR A N 1
ATOM 1377 C CA . THR A 1 179 ? -2.777 -5.160 2.012 1.00 98.94 179 THR A CA 1
ATOM 1378 C C . THR A 1 179 ? -3.644 -4.930 0.771 1.00 98.94 179 THR A C 1
ATOM 1380 O O . THR A 1 179 ? -3.571 -3.878 0.140 1.00 98.94 179 THR A O 1
ATOM 1383 N N . ASN A 1 180 ? -4.441 -5.915 0.370 1.00 98.62 180 ASN A N 1
ATOM 1384 C CA . ASN A 1 180 ? -5.112 -5.913 -0.935 1.00 98.62 180 ASN A CA 1
ATOM 1385 C C . ASN A 1 180 ? -6.286 -4.927 -1.098 1.00 98.62 180 ASN A C 1
ATOM 1387 O O . ASN A 1 180 ? -6.743 -4.744 -2.219 1.00 98.62 180 ASN A O 1
ATOM 1391 N N . SER A 1 181 ? -6.770 -4.291 -0.027 1.00 98.94 181 SER A N 1
ATOM 1392 C CA . SER A 1 181 ? -7.786 -3.226 -0.075 1.00 98.94 181 SER A CA 1
ATOM 1393 C C . SER A 1 181 ? -7.865 -2.472 1.258 1.00 98.94 181 SER A C 1
ATOM 1395 O O . SER A 1 181 ? -7.416 -2.984 2.288 1.00 98.94 181 SER A O 1
ATOM 1397 N N . GLY A 1 182 ? -8.512 -1.301 1.281 1.00 98.81 182 GLY A N 1
ATOM 1398 C CA . GLY A 1 182 ? -8.876 -0.629 2.539 1.00 98.81 182 GLY A CA 1
ATOM 1399 C C . GLY A 1 182 ? -9.791 -1.478 3.433 1.00 98.81 182 GLY A C 1
ATOM 1400 O O . GLY A 1 182 ? -9.614 -1.542 4.647 1.00 98.81 182 GLY A O 1
ATOM 1401 N N . SER A 1 183 ? -10.701 -2.253 2.839 1.00 98.94 183 SER A N 1
ATOM 1402 C CA . SER A 1 183 ? -11.558 -3.190 3.575 1.00 98.94 183 SER A CA 1
ATOM 1403 C C . SER A 1 183 ? -10.756 -4.279 4.294 1.00 98.94 183 SER A C 1
ATOM 1405 O O . SER A 1 183 ? -11.025 -4.593 5.454 1.00 98.94 183 SER A O 1
ATOM 1407 N N . SER A 1 184 ? -9.736 -4.829 3.635 1.00 98.94 184 SER A N 1
ATOM 1408 C CA . SER A 1 184 ? -8.808 -5.775 4.257 1.00 98.94 184 SER A CA 1
ATOM 1409 C C . SER A 1 184 ? -7.911 -5.111 5.297 1.00 98.94 184 SER A C 1
ATOM 1411 O O . SER A 1 184 ? -7.530 -5.765 6.266 1.00 98.94 184 SER A O 1
ATOM 1413 N N . ALA A 1 185 ? -7.589 -3.824 5.137 1.00 98.94 185 ALA A N 1
ATOM 1414 C CA . ALA A 1 185 ? -6.878 -3.062 6.158 1.00 98.94 185 ALA A CA 1
ATOM 1415 C C . ALA A 1 185 ? -7.714 -2.956 7.441 1.00 98.94 185 ALA A C 1
ATOM 1417 O O . ALA A 1 185 ? -7.218 -3.294 8.514 1.00 98.94 185 ALA A O 1
ATOM 1418 N N . ASN A 1 186 ? -8.999 -2.612 7.324 1.00 98.94 186 ASN A N 1
ATOM 1419 C CA . ASN A 1 186 ? -9.945 -2.597 8.445 1.00 98.94 186 ASN A CA 1
ATOM 1420 C C . ASN A 1 186 ? -10.091 -3.974 9.103 1.00 98.94 186 ASN A C 1
ATOM 1422 O O . ASN A 1 186 ? -10.058 -4.083 10.331 1.00 98.94 186 ASN A O 1
ATOM 1426 N N . LEU A 1 187 ? -10.190 -5.036 8.294 1.00 98.94 187 LEU A N 1
ATOM 1427 C CA . LEU A 1 187 ? -10.235 -6.407 8.798 1.00 98.94 187 LEU A CA 1
ATOM 1428 C C . LEU A 1 187 ? -8.988 -6.750 9.615 1.00 98.94 187 LEU A C 1
ATOM 1430 O O . LEU A 1 187 ? -9.109 -7.245 10.735 1.00 98.94 187 LEU A O 1
ATOM 1434 N N . LEU A 1 188 ? -7.797 -6.480 9.081 1.00 98.94 188 LEU A N 1
ATOM 1435 C CA . LEU A 1 188 ? -6.533 -6.769 9.754 1.00 98.94 188 LEU A CA 1
ATOM 1436 C C . LEU A 1 188 ? -6.346 -5.928 11.020 1.00 98.94 188 LEU A C 1
ATOM 1438 O O . LEU A 1 188 ? -5.923 -6.476 12.037 1.00 98.94 188 LEU A O 1
ATOM 1442 N N . ALA A 1 189 ? -6.681 -4.636 10.975 1.00 98.94 189 ALA A N 1
ATOM 1443 C CA . ALA A 1 189 ? -6.565 -3.727 12.111 1.00 98.94 189 ALA A CA 1
ATOM 1444 C C . ALA A 1 189 ? -7.369 -4.231 13.314 1.00 98.94 189 ALA A C 1
ATOM 1446 O O . ALA A 1 189 ? -6.815 -4.402 14.399 1.00 98.94 189 ALA A O 1
ATOM 1447 N N . LEU A 1 190 ? -8.649 -4.551 13.110 1.00 98.94 190 LEU A N 1
ATOM 1448 C CA . LEU A 1 190 ? -9.496 -5.055 14.185 1.00 98.94 190 LEU A CA 1
ATOM 1449 C C . LEU A 1 190 ? -9.119 -6.482 14.600 1.00 98.94 190 LEU A C 1
ATOM 1451 O O . LEU A 1 190 ? -8.988 -6.765 15.790 1.00 98.94 190 LEU A O 1
ATOM 1455 N N . THR A 1 191 ? -8.907 -7.384 13.637 1.00 98.94 191 THR A N 1
ATOM 1456 C CA . THR A 1 191 ? -8.615 -8.796 13.937 1.00 98.94 191 THR A CA 1
ATOM 1457 C C . THR A 1 191 ? -7.309 -8.935 14.722 1.00 98.94 191 THR A C 1
ATOM 1459 O O . THR A 1 191 ? -7.234 -9.748 15.642 1.00 98.94 191 THR A O 1
ATOM 1462 N N . ALA A 1 192 ? -6.299 -8.099 14.453 1.00 98.81 192 ALA A N 1
ATOM 1463 C CA . ALA A 1 192 ? -5.050 -8.087 15.215 1.00 98.81 192 ALA A CA 1
ATOM 1464 C C . ALA A 1 192 ? -5.265 -7.846 16.718 1.00 98.81 192 ALA A C 1
ATOM 1466 O O . ALA A 1 192 ? -4.536 -8.409 17.541 1.00 98.81 192 ALA A O 1
ATOM 1467 N N . LEU A 1 193 ? -6.290 -7.068 17.081 1.00 98.81 193 LEU A N 1
ATOM 1468 C CA . LEU A 1 193 ? -6.650 -6.802 18.471 1.00 98.81 193 LEU A CA 1
ATOM 1469 C C . LEU A 1 193 ? -7.314 -7.996 19.172 1.00 98.81 193 LEU A C 1
ATOM 1471 O O . LEU A 1 193 ? -7.416 -7.983 20.394 1.00 98.81 193 LEU A O 1
ATOM 1475 N N . THR A 1 194 ? -7.699 -9.054 18.450 1.00 98.81 194 THR A N 1
ATOM 1476 C CA . THR A 1 194 ? -8.194 -10.314 19.043 1.00 98.81 194 THR A CA 1
ATOM 1477 C C . THR A 1 194 ? -7.069 -11.266 19.457 1.00 98.81 194 THR A C 1
ATOM 1479 O O . THR A 1 194 ? -7.319 -12.302 20.073 1.00 98.81 194 THR A O 1
ATOM 1482 N N . SER A 1 195 ? -5.811 -10.946 19.123 1.00 98.50 195 SER A N 1
ATOM 1483 C CA . SER A 1 195 ? -4.686 -11.843 19.389 1.00 98.50 195 SER A CA 1
ATOM 1484 C C . SER A 1 195 ? -4.576 -12.182 20.881 1.00 98.50 195 SER A C 1
ATOM 1486 O O . SER A 1 195 ? -4.472 -11.269 21.709 1.00 98.50 195 SER A O 1
ATOM 1488 N N . PRO A 1 196 ? -4.440 -13.472 21.249 1.00 97.19 196 PRO A N 1
ATOM 1489 C CA . PRO A 1 196 ? -4.224 -13.863 22.641 1.00 97.19 196 PRO A CA 1
ATOM 1490 C C . PRO A 1 196 ? -2.910 -13.299 23.203 1.00 97.19 196 PRO A C 1
ATOM 1492 O O . PRO A 1 196 ? -2.753 -13.166 24.416 1.00 97.19 196 PRO A O 1
ATOM 1495 N N . LYS A 1 197 ? -1.969 -12.882 22.339 1.00 96.75 197 LYS A N 1
ATOM 1496 C CA . LYS A 1 197 ? -0.719 -12.227 22.753 1.00 96.75 197 LYS A CA 1
ATOM 1497 C C . LYS A 1 197 ? -0.953 -10.842 23.379 1.00 96.75 197 LYS A C 1
ATOM 1499 O O . LYS A 1 197 ? -0.018 -10.271 23.948 1.00 96.75 197 LYS A O 1
ATOM 1504 N N . LEU A 1 198 ? -2.160 -10.278 23.284 1.00 97.31 198 LEU A N 1
ATOM 1505 C CA . LEU A 1 198 ? -2.564 -9.038 23.958 1.00 97.31 198 LEU A CA 1
ATOM 1506 C C . LEU A 1 198 ? -3.101 -9.264 25.384 1.00 97.31 198 LEU A C 1
ATOM 1508 O O . LEU A 1 198 ? -3.332 -8.287 26.095 1.00 97.31 198 LEU A O 1
ATOM 1512 N N . GLY A 1 199 ? -3.220 -10.520 25.832 1.00 96.94 199 GLY A N 1
ATOM 1513 C CA . GLY A 1 199 ? -3.658 -10.864 27.185 1.00 96.94 199 GLY A CA 1
ATOM 1514 C C . GLY A 1 199 ? -5.078 -10.375 27.466 1.00 96.94 199 GLY A C 1
ATOM 1515 O O . GLY A 1 199 ? -5.956 -10.478 26.614 1.00 96.94 199 GLY A O 1
ATOM 1516 N N . GLU A 1 200 ? -5.303 -9.795 28.645 1.00 95.19 200 GLU A N 1
ATOM 1517 C CA . GLU A 1 200 ? -6.638 -9.335 29.057 1.00 95.19 200 GLU A CA 1
ATOM 1518 C C . GLU A 1 200 ? -7.214 -8.202 28.203 1.00 95.19 200 GLU A C 1
ATOM 1520 O O . GLU A 1 200 ? -8.428 -8.007 28.188 1.00 95.19 200 GLU A O 1
ATOM 1525 N N . ARG A 1 201 ? -6.365 -7.464 27.477 1.00 94.00 201 ARG A N 1
ATOM 1526 C CA . ARG A 1 201 ? -6.806 -6.384 26.584 1.00 94.00 201 ARG A CA 1
ATOM 1527 C C . ARG A 1 201 ? -7.177 -6.892 25.184 1.00 94.00 201 ARG A C 1
ATOM 1529 O O . ARG A 1 201 ? -7.559 -6.083 24.346 1.00 94.00 201 ARG A O 1
ATOM 1536 N N . ALA A 1 202 ? -7.039 -8.190 24.902 1.00 98.44 202 ALA A N 1
ATOM 1537 C CA . ALA A 1 202 ? -7.486 -8.763 23.636 1.00 98.44 202 ALA A CA 1
ATOM 1538 C C . ALA A 1 202 ? -9.010 -8.636 23.496 1.00 98.44 202 ALA A C 1
ATOM 1540 O O . ALA A 1 202 ? -9.739 -8.917 24.448 1.00 98.44 202 ALA A O 1
ATOM 1541 N N . LEU A 1 203 ? -9.473 -8.251 22.308 1.00 98.75 203 LEU A N 1
ATOM 1542 C CA . LEU A 1 203 ? -10.884 -8.279 21.939 1.00 98.75 203 LEU A CA 1
ATOM 1543 C C . LEU A 1 203 ? -11.391 -9.725 21.925 1.00 98.75 203 LEU A C 1
ATOM 1545 O O . LEU A 1 203 ? -10.790 -10.600 21.298 1.00 98.75 203 LEU A O 1
ATOM 1549 N N . LYS A 1 204 ? -12.508 -9.969 22.606 1.00 98.62 204 LYS A N 1
ATOM 1550 C CA . LYS A 1 204 ? -13.163 -11.271 22.738 1.00 98.62 204 LYS A CA 1
ATOM 1551 C C . LYS A 1 204 ? -14.557 -11.213 22.114 1.00 98.62 204 LYS A C 1
ATOM 1553 O O . LYS A 1 204 ? -15.187 -10.163 22.024 1.00 98.62 204 LYS A O 1
ATOM 1558 N N . LYS A 1 205 ? -15.068 -12.372 21.694 1.00 98.56 205 LYS A N 1
ATOM 1559 C CA . LYS A 1 205 ? -16.439 -12.494 21.183 1.00 98.56 205 LYS A CA 1
ATOM 1560 C C . LYS A 1 205 ? -17.436 -11.921 22.201 1.00 98.56 205 LYS A C 1
ATOM 1562 O O . LYS A 1 205 ? -17.413 -12.315 23.364 1.00 98.56 205 LYS A O 1
ATOM 1567 N N . GLY A 1 206 ? -18.334 -11.055 21.741 1.00 98.62 206 GLY A N 1
ATOM 1568 C CA . GLY A 1 206 ? -19.319 -10.365 22.572 1.00 98.62 206 GLY A CA 1
ATOM 1569 C C . GLY A 1 206 ? -18.847 -9.043 23.186 1.00 98.62 206 GLY A C 1
ATOM 1570 O O . GLY A 1 206 ? -19.694 -8.348 23.743 1.00 98.62 206 GLY A O 1
ATOM 1571 N N . ASP A 1 207 ? -17.562 -8.682 23.071 1.00 98.88 207 ASP A N 1
ATOM 1572 C CA . ASP A 1 207 ? -17.104 -7.330 23.405 1.00 98.88 207 ASP A CA 1
ATOM 1573 C C . ASP A 1 207 ? -17.707 -6.307 22.433 1.00 98.88 207 ASP A C 1
ATOM 1575 O O . ASP A 1 207 ? -18.020 -6.609 21.276 1.00 98.88 207 ASP A O 1
ATOM 1579 N N . GLU A 1 208 ? -17.860 -5.080 22.915 1.00 98.94 208 GLU A N 1
ATOM 1580 C CA . GLU A 1 208 ? -18.507 -3.988 22.201 1.00 98.94 208 GLU A CA 1
ATOM 1581 C C . GLU A 1 208 ? -17.488 -3.038 21.562 1.00 98.94 208 GLU A C 1
ATOM 1583 O O . GLU A 1 208 ? -16.470 -2.668 22.165 1.00 98.94 208 GLU A O 1
ATOM 1588 N N . VAL A 1 209 ? -17.796 -2.616 20.335 1.00 98.94 209 VAL A N 1
ATOM 1589 C CA . VAL A 1 209 ? -17.026 -1.634 19.567 1.00 98.94 209 VAL A CA 1
ATOM 1590 C C . VAL A 1 209 ? -17.941 -0.471 19.207 1.00 98.94 209 VAL A C 1
ATOM 1592 O O . VAL A 1 209 ? -18.902 -0.648 18.457 1.00 98.94 209 VAL A O 1
ATOM 1595 N N . ILE A 1 210 ? -17.644 0.718 19.733 1.00 98.94 210 ILE A N 1
ATOM 1596 C CA . ILE A 1 210 ? -18.395 1.933 19.407 1.00 98.94 210 ILE A CA 1
ATOM 1597 C C . ILE A 1 210 ? -18.049 2.368 17.981 1.00 98.94 210 ILE A C 1
ATOM 1599 O O . ILE A 1 210 ? -16.874 2.445 17.608 1.00 98.94 210 ILE A O 1
ATOM 1603 N N . SER A 1 211 ? -19.081 2.660 17.195 1.00 98.69 211 SER A N 1
ATOM 1604 C CA . SER A 1 211 ? -18.970 3.185 15.835 1.00 98.69 211 SER A CA 1
ATOM 1605 C C . SER A 1 211 ? -20.212 4.010 15.467 1.00 98.69 211 SER A C 1
ATOM 1607 O O . SER A 1 211 ? -21.045 4.315 16.321 1.00 98.69 211 SER A O 1
ATOM 1609 N N . VAL A 1 212 ? -20.351 4.369 14.193 1.00 98.69 212 VAL A N 1
ATOM 1610 C CA . VAL A 1 212 ? -21.506 5.102 13.652 1.00 98.69 212 VAL A CA 1
ATOM 1611 C C . VAL A 1 212 ? -22.210 4.279 12.578 1.00 98.69 212 VAL A C 1
ATOM 1613 O O . VAL A 1 212 ? -21.581 3.504 11.860 1.00 98.69 212 VAL A O 1
ATOM 1616 N N . ALA A 1 213 ? -23.529 4.442 12.458 1.00 98.00 213 ALA A N 1
ATOM 1617 C CA . ALA A 1 213 ? -24.307 3.768 11.414 1.00 98.00 213 ALA A CA 1
ATOM 1618 C C . ALA A 1 213 ? -24.155 4.444 10.036 1.00 98.00 213 ALA A C 1
ATOM 1620 O O . ALA A 1 213 ? -24.275 3.789 9.001 1.00 98.00 213 ALA A O 1
ATOM 1621 N N . ALA A 1 214 ? -23.875 5.750 10.017 1.00 98.25 214 ALA A N 1
ATOM 1622 C CA . ALA A 1 214 ? -23.631 6.527 8.807 1.00 98.25 214 ALA A CA 1
ATOM 1623 C C . ALA A 1 214 ? -22.151 6.434 8.394 1.00 98.25 214 ALA A C 1
ATOM 1625 O O . ALA A 1 214 ? -21.352 7.314 8.700 1.00 98.25 214 ALA A O 1
ATOM 1626 N N . GLY A 1 215 ? -21.781 5.348 7.716 1.00 96.94 215 GLY A N 1
ATOM 1627 C CA . GLY A 1 215 ? -20.409 5.109 7.265 1.00 96.94 215 GLY A CA 1
ATOM 1628 C C . GLY A 1 215 ? -20.320 4.098 6.124 1.00 96.94 215 GLY A C 1
ATOM 1629 O O . GLY A 1 215 ? -21.321 3.763 5.486 1.00 96.94 215 GLY A O 1
ATOM 1630 N N . PHE A 1 216 ? -19.111 3.598 5.866 1.00 98.56 216 PHE A N 1
ATOM 1631 C CA . PHE A 1 216 ? -18.870 2.567 4.858 1.00 98.56 216 PHE A CA 1
ATOM 1632 C C . PHE A 1 216 ? -18.974 1.160 5.481 1.00 98.56 216 PHE A C 1
ATOM 1634 O O . PHE A 1 216 ? -18.473 0.937 6.587 1.00 98.56 216 PHE A O 1
ATOM 1641 N N . PRO A 1 217 ? -19.584 0.161 4.808 1.00 98.69 217 PRO A N 1
ATOM 1642 C CA . PRO A 1 217 ? -19.853 -1.146 5.413 1.00 98.69 217 PRO A CA 1
ATOM 1643 C C . PRO A 1 217 ? -18.597 -1.852 5.930 1.00 98.69 217 PRO A C 1
ATOM 1645 O O . PRO A 1 217 ? -18.642 -2.507 6.968 1.00 98.69 217 PRO A O 1
ATOM 1648 N N . THR A 1 218 ? -17.449 -1.715 5.260 1.00 98.62 218 THR A N 1
ATOM 1649 C CA . THR A 1 218 ? -16.224 -2.413 5.683 1.00 98.62 218 THR A CA 1
ATOM 1650 C C . THR A 1 218 ? -15.470 -1.730 6.820 1.00 98.62 218 THR A C 1
ATOM 1652 O O . THR A 1 218 ? -14.459 -2.266 7.264 1.00 98.62 218 THR A O 1
ATOM 1655 N N . THR A 1 219 ? -15.957 -0.601 7.332 1.00 98.75 219 THR A N 1
ATOM 1656 C CA . THR A 1 219 ? -15.578 -0.093 8.660 1.00 98.75 219 THR A CA 1
ATOM 1657 C C . THR A 1 219 ? -16.259 -0.921 9.761 1.00 98.75 219 THR A C 1
ATOM 1659 O O . THR A 1 219 ? -15.673 -1.158 10.811 1.00 98.75 219 THR A O 1
ATOM 1662 N N . LEU A 1 220 ? -17.467 -1.443 9.504 1.00 98.62 220 LEU A N 1
ATOM 1663 C CA . LEU A 1 220 ? -18.286 -2.177 10.479 1.00 98.62 220 LEU A CA 1
ATOM 1664 C C . LEU A 1 220 ? -18.154 -3.701 10.376 1.00 98.62 220 LEU A C 1
ATOM 1666 O O . LEU A 1 220 ? -18.144 -4.397 11.389 1.00 98.62 220 LEU A O 1
ATOM 1670 N N . ASN A 1 221 ? -18.047 -4.243 9.162 1.00 98.81 221 ASN A N 1
ATOM 1671 C CA . ASN A 1 221 ? -18.043 -5.690 8.926 1.00 98.81 221 ASN A CA 1
ATOM 1672 C C . ASN A 1 221 ? -16.991 -6.461 9.747 1.00 98.81 221 ASN A C 1
ATOM 1674 O O . ASN A 1 221 ? -17.349 -7.521 10.266 1.00 98.81 221 ASN A O 1
ATOM 1678 N N . PRO A 1 222 ? -15.749 -5.964 9.941 1.00 98.88 222 PRO A N 1
ATOM 1679 C CA . PRO A 1 222 ? -14.769 -6.645 10.784 1.00 98.88 222 PRO A CA 1
ATOM 1680 C C . PRO A 1 222 ? -15.256 -6.898 12.214 1.00 98.88 222 PRO A C 1
ATOM 1682 O O . PRO A 1 222 ? -14.929 -7.942 12.784 1.00 98.88 222 PRO A O 1
ATOM 1685 N N . ILE A 1 223 ? -16.059 -5.979 12.772 1.00 98.88 223 ILE A N 1
ATOM 1686 C CA . ILE A 1 223 ? -16.645 -6.085 14.117 1.00 98.88 223 ILE A CA 1
ATOM 1687 C C . ILE A 1 223 ? -17.500 -7.352 14.174 1.00 98.88 223 ILE A C 1
ATOM 1689 O O . ILE A 1 223 ? -17.246 -8.259 14.966 1.00 98.88 223 ILE A O 1
ATOM 1693 N N . LEU A 1 224 ? -18.438 -7.476 13.238 1.00 98.81 224 LEU A N 1
ATOM 1694 C CA . LEU A 1 224 ? -19.334 -8.626 13.146 1.00 98.81 224 LEU A CA 1
ATOM 1695 C C . LEU A 1 224 ? -18.583 -9.930 12.835 1.00 98.81 224 LEU A C 1
ATOM 1697 O O . LEU A 1 224 ? -18.854 -10.962 13.446 1.00 98.81 224 LEU A O 1
ATOM 1701 N N . GLN A 1 225 ? -17.619 -9.890 11.912 1.00 98.81 225 GLN A N 1
ATOM 1702 C CA . GLN A 1 225 ? -16.847 -11.060 11.472 1.00 98.81 225 GLN A CA 1
ATOM 1703 C C . GLN A 1 225 ? -16.000 -11.674 12.596 1.00 98.81 225 GLN A C 1
ATOM 1705 O O . GLN A 1 225 ? -15.809 -12.888 12.621 1.00 98.81 225 GLN A O 1
ATOM 1710 N N . ASN A 1 226 ? -15.546 -10.859 13.550 1.00 98.81 226 ASN A N 1
ATOM 1711 C CA . ASN A 1 226 ? -14.829 -11.312 14.746 1.00 98.81 226 ASN A CA 1
ATOM 1712 C C . ASN A 1 226 ? -15.768 -11.642 15.926 1.00 98.81 226 ASN A C 1
ATOM 1714 O O . ASN A 1 226 ? -15.310 -11.943 17.028 1.00 98.81 226 ASN A O 1
ATOM 1718 N N . GLY A 1 227 ? -17.089 -11.615 15.714 1.00 98.69 227 GLY A N 1
ATOM 1719 C CA . GLY A 1 227 ? -18.088 -11.916 16.739 1.00 98.69 227 GLY A CA 1
ATOM 1720 C C . GLY A 1 227 ? -18.221 -10.841 17.821 1.00 98.69 227 GLY A C 1
ATOM 1721 O O . GLY A 1 227 ? -18.682 -11.146 18.922 1.00 98.69 227 GLY A O 1
ATOM 1722 N N . LEU A 1 228 ? -17.796 -9.613 17.530 1.00 98.94 228 LEU A N 1
ATOM 1723 C CA . LEU A 1 228 ? -17.958 -8.439 18.387 1.00 98.94 228 LEU A CA 1
ATOM 1724 C C . LEU A 1 228 ? -19.324 -7.790 18.128 1.00 98.94 228 LEU A C 1
ATOM 1726 O O . LEU A 1 228 ? -19.997 -8.099 17.140 1.00 98.94 228 LEU A O 1
ATOM 1730 N N . ILE A 1 229 ? -19.733 -6.879 19.009 1.00 98.88 229 ILE A N 1
ATOM 1731 C CA . ILE A 1 229 ? -21.022 -6.187 18.932 1.00 98.88 229 ILE A CA 1
ATOM 1732 C C . ILE A 1 229 ? -20.795 -4.712 18.568 1.00 98.88 229 ILE A C 1
ATOM 1734 O O . ILE A 1 229 ? -20.179 -3.988 19.352 1.00 98.88 229 ILE A O 1
ATOM 1738 N N . PRO A 1 230 ? -21.263 -4.231 17.401 1.00 98.75 230 PRO A N 1
ATOM 1739 C CA . PRO A 1 230 ? -21.212 -2.808 17.099 1.00 98.75 230 PRO A CA 1
ATOM 1740 C C . PRO A 1 230 ? -22.220 -2.050 17.972 1.00 98.75 230 PRO A C 1
ATOM 1742 O O . PRO A 1 230 ? -23.396 -2.410 18.031 1.00 98.75 230 PRO A O 1
ATOM 1745 N N . VAL A 1 231 ? -21.759 -0.984 18.621 1.00 98.81 231 VAL A N 1
ATOM 1746 C CA . VAL A 1 231 ? -22.597 -0.041 19.370 1.00 98.81 231 VAL A CA 1
ATOM 1747 C C . VAL A 1 231 ? -22.637 1.261 18.585 1.00 98.81 231 VAL A C 1
ATOM 1749 O O . VAL A 1 231 ? -21.635 1.967 18.483 1.00 98.81 231 VAL A O 1
ATOM 1752 N N . PHE A 1 232 ? -23.786 1.552 17.981 1.00 98.75 232 PHE A N 1
ATOM 1753 C CA . PHE A 1 232 ? -23.951 2.735 17.146 1.00 98.75 232 PHE A CA 1
ATOM 1754 C C . PHE A 1 232 ? -24.333 3.949 17.981 1.00 98.75 232 PHE A C 1
ATOM 1756 O O . PHE A 1 232 ? -25.305 3.902 18.736 1.00 98.75 232 PHE A O 1
ATOM 1763 N N . ILE A 1 233 ? -23.613 5.046 17.772 1.00 98.50 233 ILE A N 1
ATOM 1764 C CA . ILE A 1 233 ? -24.051 6.384 18.166 1.00 98.50 233 ILE A CA 1
ATOM 1765 C C . ILE A 1 233 ? -24.221 7.260 16.923 1.00 98.50 233 ILE A C 1
ATOM 1767 O O . ILE A 1 233 ? -23.768 6.900 15.832 1.00 98.50 233 ILE A O 1
ATOM 1771 N N . ASP A 1 234 ? -24.931 8.374 17.077 1.00 98.62 234 ASP A N 1
ATOM 1772 C CA . ASP A 1 234 ? -25.280 9.239 15.951 1.00 98.62 234 ASP A CA 1
ATOM 1773 C C . ASP A 1 234 ? -24.094 10.098 15.471 1.00 98.62 234 ASP A C 1
ATOM 1775 O O . ASP A 1 234 ? -23.046 10.188 16.122 1.00 98.62 234 ASP A O 1
ATOM 1779 N N . ILE A 1 235 ? -24.259 10.720 14.305 1.00 98.50 235 ILE A N 1
ATOM 1780 C CA . ILE A 1 235 ? -23.310 11.676 13.725 1.00 98.50 235 ILE A CA 1
ATOM 1781 C C . ILE A 1 235 ? -23.736 13.123 13.990 1.00 98.50 235 ILE A C 1
ATOM 1783 O O . ILE A 1 235 ? -24.916 13.435 14.127 1.00 98.50 235 ILE A O 1
ATOM 1787 N N . ALA A 1 236 ? -22.772 14.040 13.978 1.00 98.06 236 ALA A N 1
ATOM 1788 C CA . ALA A 1 236 ? -23.026 15.472 14.024 1.00 98.06 236 ALA A CA 1
ATOM 1789 C C . ALA A 1 236 ? -23.113 16.068 12.607 1.00 98.06 236 ALA A C 1
ATOM 1791 O O . ALA A 1 236 ? -22.272 15.816 11.743 1.00 98.06 236 ALA A O 1
ATOM 1792 N N . ILE A 1 237 ? -24.104 16.928 12.368 1.00 97.81 237 ILE A N 1
ATOM 1793 C CA . ILE A 1 237 ? -24.228 17.721 11.135 1.00 97.81 237 ILE A CA 1
ATOM 1794 C C . ILE A 1 237 ? -23.704 19.141 11.414 1.00 97.81 237 ILE A C 1
ATOM 1796 O O . ILE A 1 237 ? -24.033 19.704 12.458 1.00 97.81 237 ILE A O 1
ATOM 1800 N N . PRO A 1 238 ? -22.914 19.754 10.509 1.00 96.81 238 PRO A N 1
ATOM 1801 C CA . PRO A 1 238 ? -22.573 19.301 9.157 1.00 96.81 238 PRO A CA 1
ATOM 1802 C C . PRO A 1 238 ? -21.208 18.602 9.051 1.00 96.81 238 PRO A C 1
ATOM 1804 O O . PRO A 1 238 ? -20.653 18.540 7.958 1.00 96.81 238 PRO A O 1
ATOM 1807 N N . SER A 1 239 ? -20.623 18.117 10.154 1.00 97.06 239 SER A N 1
ATOM 1808 C CA . SER A 1 239 ? -19.316 17.445 10.087 1.00 97.06 239 SER A CA 1
ATOM 1809 C C . SER A 1 239 ? -19.398 16.055 9.449 1.00 97.06 239 SER A C 1
ATOM 1811 O O . SER A 1 239 ? -18.395 15.598 8.903 1.00 97.06 239 SER A O 1
ATOM 1813 N N . TYR A 1 240 ? -20.572 15.412 9.525 1.00 98.25 240 TYR A N 1
ATOM 1814 C CA . TYR A 1 240 ? -20.855 14.026 9.122 1.00 98.25 240 TYR A CA 1
ATOM 1815 C C . TYR A 1 240 ? -19.972 12.981 9.821 1.00 98.25 240 TYR A C 1
ATOM 1817 O O . TYR A 1 240 ? -19.847 11.841 9.377 1.00 98.25 240 TYR A O 1
ATOM 1825 N N . ASN A 1 241 ? -19.370 13.382 10.937 1.00 98.62 241 ASN A N 1
ATOM 1826 C CA . ASN A 1 241 ? -18.540 12.558 11.797 1.00 98.62 241 ASN A CA 1
ATOM 1827 C C . ASN A 1 241 ? -19.301 12.199 13.075 1.00 98.62 241 ASN A C 1
ATOM 1829 O O . ASN A 1 241 ? -20.313 12.819 13.393 1.00 98.62 241 ASN A O 1
ATOM 1833 N N . ILE A 1 242 ? -18.789 11.219 13.820 1.00 98.44 242 ILE A N 1
ATOM 1834 C CA . ILE A 1 242 ? -19.322 10.797 15.123 1.00 98.44 242 ILE A CA 1
ATOM 1835 C C . ILE A 1 242 ? -19.616 11.986 16.055 1.00 98.44 242 ILE A C 1
ATOM 1837 O O . ILE A 1 242 ? -18.769 12.867 16.232 1.00 98.44 242 ILE A O 1
ATOM 1841 N N . ASP A 1 243 ? -20.804 12.008 16.668 1.00 98.56 243 ASP A N 1
ATOM 1842 C CA . ASP A 1 243 ? -21.116 12.953 17.741 1.00 98.56 243 ASP A CA 1
ATOM 1843 C C . ASP A 1 243 ? -20.432 12.492 19.032 1.00 98.56 243 ASP A C 1
ATOM 1845 O O . ASP A 1 243 ? -20.877 11.577 19.733 1.00 98.56 243 ASP A O 1
ATOM 1849 N N . THR A 1 244 ? -19.314 13.141 19.354 1.00 98.19 244 THR A N 1
ATOM 1850 C CA . THR A 1 244 ? -18.490 12.766 20.503 1.00 98.19 244 THR A CA 1
ATOM 1851 C C . THR A 1 244 ? -19.191 12.963 21.844 1.00 98.19 244 THR A C 1
ATOM 1853 O O . THR A 1 244 ? -18.783 12.341 22.824 1.00 98.19 244 THR A O 1
ATOM 1856 N N . SER A 1 245 ? -20.254 13.775 21.905 1.00 98.31 245 SER A N 1
ATOM 1857 C CA . SER A 1 245 ? -21.033 13.973 23.134 1.00 98.31 245 SER A CA 1
ATOM 1858 C C . SER A 1 245 ? -21.799 12.716 23.564 1.00 98.31 245 SER A C 1
ATOM 1860 O O . SER A 1 245 ? -22.119 12.562 24.742 1.00 98.31 245 SER A O 1
ATOM 1862 N N . LEU A 1 246 ? -22.031 11.784 22.635 1.00 98.56 246 LEU A N 1
ATOM 1863 C CA . LEU A 1 246 ? -22.782 10.552 22.872 1.00 98.56 246 LEU A CA 1
ATOM 1864 C C . LEU A 1 246 ? -21.893 9.365 23.288 1.00 98.56 246 LEU A C 1
ATOM 1866 O O . LEU A 1 246 ? -22.417 8.346 23.736 1.00 98.56 246 LEU A O 1
ATOM 1870 N N . ILE A 1 247 ? -20.560 9.477 23.173 1.00 98.44 247 ILE A N 1
ATOM 1871 C CA . ILE A 1 247 ? -19.640 8.347 23.397 1.00 98.44 247 ILE A CA 1
ATOM 1872 C C . ILE A 1 247 ? -19.700 7.860 24.848 1.00 98.44 247 ILE A C 1
ATOM 1874 O O . ILE A 1 247 ? -19.863 6.664 25.065 1.00 98.44 247 ILE A O 1
ATOM 1878 N N . GLU A 1 248 ? -19.591 8.748 25.848 1.00 98.25 248 GLU A N 1
ATOM 1879 C CA . GLU A 1 248 ? -19.565 8.317 27.261 1.00 98.25 248 GLU A CA 1
ATOM 1880 C C . GLU A 1 248 ? -20.843 7.569 27.667 1.00 98.25 248 GLU A C 1
ATOM 1882 O O . GLU A 1 248 ? -20.764 6.598 28.415 1.00 98.25 248 GLU A O 1
ATOM 1887 N N . ALA A 1 249 ? -22.003 7.976 27.147 1.00 98.25 249 ALA A N 1
ATOM 1888 C CA . ALA A 1 249 ? -23.280 7.328 27.443 1.00 98.25 249 ALA A CA 1
ATOM 1889 C C . ALA A 1 249 ? -23.421 5.937 26.799 1.00 98.25 249 ALA A C 1
ATOM 1891 O O . ALA A 1 249 ? -24.217 5.126 27.268 1.00 98.25 249 ALA A O 1
ATOM 1892 N N . ALA A 1 250 ? -22.660 5.660 25.737 1.00 98.50 250 ALA A N 1
ATOM 1893 C CA . ALA A 1 250 ? -22.659 4.377 25.042 1.00 98.50 250 ALA A CA 1
ATOM 1894 C C . ALA A 1 250 ? -21.677 3.356 25.640 1.00 98.50 250 ALA A C 1
ATOM 1896 O O . ALA A 1 250 ? -21.700 2.191 25.246 1.00 98.50 250 ALA A O 1
ATOM 1897 N N . ILE A 1 251 ? -20.811 3.771 26.572 1.00 98.62 251 ILE A N 1
ATOM 1898 C CA . ILE A 1 251 ? -19.833 2.879 27.200 1.00 98.62 251 ILE A CA 1
ATOM 1899 C C . ILE A 1 251 ? -20.517 1.966 28.222 1.00 98.62 251 ILE A C 1
ATOM 1901 O O . ILE A 1 251 ? -21.204 2.418 29.139 1.00 98.62 251 ILE A O 1
ATOM 1905 N N . THR A 1 252 ? -20.236 0.672 28.109 1.00 98.44 252 THR A N 1
ATOM 1906 C CA . THR A 1 252 ? -20.608 -0.378 29.061 1.00 98.44 252 THR A CA 1
ATOM 1907 C C . THR A 1 252 ? -19.357 -1.082 29.603 1.00 98.44 252 THR A C 1
ATOM 1909 O O . THR A 1 252 ? -18.222 -0.768 29.236 1.00 98.44 252 THR A O 1
ATOM 1912 N N . ASP A 1 253 ? -19.546 -2.083 30.463 1.00 97.50 253 ASP A N 1
ATOM 1913 C CA . ASP A 1 253 ? -18.481 -2.982 30.921 1.00 97.50 253 ASP A CA 1
ATOM 1914 C C . ASP A 1 253 ? -17.884 -3.850 29.794 1.00 97.50 253 ASP A C 1
ATOM 1916 O O . ASP A 1 253 ? -16.753 -4.338 29.913 1.00 97.50 253 ASP A O 1
ATOM 1920 N N . LYS A 1 254 ? -18.615 -4.008 28.684 1.00 98.44 254 LYS A N 1
ATOM 1921 C CA . LYS A 1 254 ? -18.189 -4.754 27.494 1.00 98.44 254 LYS A CA 1
ATOM 1922 C C . LYS A 1 254 ? -17.505 -3.893 26.446 1.00 98.44 254 LYS A C 1
ATOM 1924 O O . LYS A 1 254 ? -16.909 -4.445 25.524 1.00 98.44 254 LYS A O 1
ATOM 1929 N N . THR A 1 255 ? -17.561 -2.568 26.552 1.00 98.75 255 THR A N 1
ATOM 1930 C CA . THR A 1 255 ? -16.907 -1.692 25.579 1.00 98.75 255 THR A CA 1
ATOM 1931 C C . THR A 1 255 ? -15.393 -1.848 25.650 1.00 98.75 255 THR A C 1
ATOM 1933 O O . THR A 1 255 ? -14.780 -1.678 26.705 1.00 98.75 255 THR A O 1
ATOM 1936 N N . LYS A 1 256 ? -14.774 -2.174 24.510 1.00 98.69 256 LYS A N 1
ATOM 1937 C CA . LYS A 1 256 ? -13.318 -2.370 24.407 1.00 98.69 256 LYS A CA 1
ATOM 1938 C C . LYS A 1 256 ? -12.643 -1.526 23.343 1.00 98.69 256 LYS A C 1
ATOM 1940 O O . LYS A 1 256 ? -11.428 -1.342 23.420 1.00 98.69 256 LYS A O 1
ATOM 1945 N N . ALA A 1 257 ? -13.384 -1.027 22.359 1.00 98.81 257 ALA A N 1
ATOM 1946 C CA . ALA A 1 257 ? -12.798 -0.260 21.272 1.00 98.81 257 ALA A CA 1
ATOM 1947 C C . ALA A 1 257 ? -13.742 0.812 20.725 1.00 98.81 257 ALA A C 1
ATOM 1949 O O . ALA A 1 257 ? -14.962 0.712 20.844 1.00 98.81 257 ALA A O 1
ATOM 1950 N N . ILE A 1 258 ? -13.141 1.802 20.075 1.00 98.88 258 ILE A N 1
ATOM 1951 C CA . ILE A 1 258 ? -13.794 2.740 19.170 1.00 98.88 258 ILE A CA 1
ATOM 1952 C C . ILE A 1 258 ? -13.164 2.522 17.790 1.00 98.88 258 ILE A C 1
ATOM 1954 O O . ILE A 1 258 ? -11.940 2.560 17.657 1.00 98.88 258 ILE A O 1
ATOM 1958 N N . MET A 1 259 ? -13.986 2.268 16.774 1.00 98.81 259 MET A N 1
ATOM 1959 C CA . MET A 1 259 ? -13.545 2.142 15.383 1.00 98.81 259 MET A CA 1
ATOM 1960 C C . MET A 1 259 ? -14.424 3.023 14.507 1.00 98.81 259 MET A C 1
ATOM 1962 O O . MET A 1 259 ? -15.611 2.745 14.332 1.00 98.81 259 MET A O 1
ATOM 1966 N N . VAL A 1 260 ? -13.851 4.100 13.981 1.00 98.38 260 VAL A N 1
ATOM 1967 C CA . VAL A 1 260 ? -14.588 5.132 13.242 1.00 98.38 260 VAL A CA 1
ATOM 1968 C C . VAL A 1 260 ? -13.749 5.683 12.102 1.00 98.38 260 VAL A C 1
ATOM 1970 O O . VAL A 1 260 ? -12.523 5.749 12.199 1.00 98.38 260 VAL A O 1
ATOM 1973 N N . ALA A 1 261 ? -14.427 6.082 11.028 1.00 98.75 261 ALA A N 1
ATOM 1974 C CA . ALA A 1 261 ? -13.792 6.710 9.883 1.00 98.75 261 ALA A CA 1
ATOM 1975 C C . ALA A 1 261 ? -13.741 8.232 10.023 1.00 98.75 261 ALA A C 1
ATOM 1977 O O . ALA A 1 261 ? -14.639 8.843 10.603 1.00 98.75 261 ALA A O 1
ATOM 1978 N N . HIS A 1 262 ? -12.709 8.842 9.446 1.00 98.75 262 HIS A N 1
ATOM 1979 C CA . HIS A 1 262 ? -12.690 10.278 9.163 1.00 98.75 262 HIS A CA 1
ATOM 1980 C C . HIS A 1 262 ? -13.510 10.530 7.891 1.00 98.75 262 HIS A C 1
ATOM 1982 O O . HIS A 1 262 ? -12.976 10.528 6.778 1.00 98.75 262 HIS A O 1
ATOM 1988 N N . THR A 1 263 ? -14.828 10.656 8.056 1.00 98.50 263 THR A N 1
ATOM 1989 C CA . THR A 1 263 ? -15.807 10.619 6.964 1.00 98.50 263 THR A CA 1
ATOM 1990 C C . THR A 1 263 ? -15.489 11.647 5.877 1.00 98.50 263 THR A C 1
ATOM 1992 O O . THR A 1 263 ? -15.410 12.847 6.150 1.00 98.50 263 THR A O 1
ATOM 1995 N N . LEU A 1 264 ? -15.336 11.177 4.631 1.00 98.12 264 LEU A N 1
ATOM 1996 C CA . LEU A 1 264 ? -15.054 12.004 3.446 1.00 98.12 264 LEU A CA 1
ATOM 1997 C C . LEU A 1 264 ? -13.831 12.930 3.611 1.00 98.12 264 LEU A C 1
ATOM 1999 O O . LEU A 1 264 ? -13.798 14.033 3.066 1.00 98.12 264 LEU A O 1
ATOM 2003 N N . GLY A 1 265 ? -12.845 12.506 4.403 1.00 97.94 265 GLY A N 1
ATOM 2004 C CA . GLY A 1 265 ? -11.608 13.249 4.646 1.00 97.94 265 GLY A CA 1
ATOM 2005 C C . GLY A 1 265 ? -11.703 14.300 5.743 1.00 97.94 265 GLY A C 1
ATOM 2006 O O . GLY A 1 265 ? -10.678 14.869 6.122 1.00 97.94 265 GLY A O 1
ATOM 2007 N N . ASN A 1 266 ? -12.889 14.542 6.302 1.00 98.31 266 ASN A N 1
ATOM 2008 C CA . ASN A 1 266 ? -13.053 15.444 7.431 1.00 98.31 266 ASN A CA 1
ATOM 2009 C C . ASN A 1 266 ? -12.665 14.739 8.735 1.00 98.31 266 ASN A C 1
ATOM 2011 O O . ASN A 1 266 ? -13.156 13.649 9.034 1.00 98.31 266 ASN A O 1
ATOM 2015 N N . ALA A 1 267 ? -11.818 15.363 9.551 1.00 98.31 267 ALA A N 1
ATOM 2016 C CA . ALA A 1 267 ? -11.421 14.772 10.819 1.00 98.31 267 ALA A CA 1
ATOM 2017 C C . ALA A 1 267 ? -12.563 14.842 11.853 1.00 98.31 267 ALA A C 1
ATOM 2019 O O . ALA A 1 267 ? -13.159 15.902 12.050 1.00 98.31 267 ALA A O 1
ATOM 2020 N N . PHE A 1 268 ? -12.869 13.733 12.539 1.00 98.31 268 PHE A N 1
ATOM 2021 C CA . PHE A 1 268 ? -13.714 13.785 13.734 1.00 98.31 268 PHE A CA 1
ATOM 2022 C C . PHE A 1 268 ? -12.967 14.456 14.898 1.00 98.31 268 PHE A C 1
ATOM 2024 O O . PHE A 1 268 ? -11.749 14.629 14.846 1.00 98.31 268 PHE A O 1
ATOM 2031 N N . ASN A 1 269 ? -13.693 14.841 15.952 1.00 98.12 269 ASN A N 1
ATOM 2032 C CA . ASN A 1 269 ? -13.117 15.507 17.122 1.00 98.12 269 ASN A CA 1
ATOM 2033 C C . ASN A 1 269 ? -12.204 14.546 17.909 1.00 98.12 269 ASN A C 1
ATOM 2035 O O . ASN A 1 269 ? -12.645 13.814 18.798 1.00 98.12 269 ASN A O 1
ATOM 2039 N N . LEU A 1 270 ? -10.924 14.542 17.541 1.00 98.31 270 LEU A N 1
ATOM 2040 C CA . LEU A 1 270 ? -9.909 13.677 18.124 1.00 98.31 270 LEU A CA 1
ATOM 2041 C C . LEU A 1 270 ? -9.621 14.033 19.582 1.00 98.31 270 LEU A C 1
ATOM 2043 O O . LEU A 1 270 ? -9.383 13.115 20.365 1.00 98.31 270 LEU A O 1
ATOM 2047 N N . ASP A 1 271 ? -9.708 15.311 19.969 1.00 97.75 271 ASP A N 1
ATOM 2048 C CA . ASP A 1 271 ? -9.494 15.728 21.362 1.00 97.75 271 ASP A CA 1
ATOM 2049 C C . ASP A 1 271 ? -10.409 14.935 22.309 1.00 97.75 271 ASP A C 1
ATOM 2051 O O . ASP A 1 271 ? -9.942 14.299 23.257 1.00 97.75 271 ASP A O 1
ATOM 2055 N N . GLU A 1 272 ? -11.703 14.870 21.989 1.00 97.81 272 GLU A N 1
ATOM 2056 C CA . GLU A 1 272 ? -12.680 14.138 22.797 1.00 97.81 272 GLU A CA 1
ATOM 2057 C C . GLU A 1 272 ? -12.577 12.618 22.653 1.00 97.81 272 GLU A C 1
ATOM 2059 O O . GLU A 1 272 ? -12.596 11.904 23.660 1.00 97.81 272 GLU A O 1
ATOM 2064 N N . VAL A 1 273 ? -12.424 12.099 21.428 1.00 98.06 273 VAL A N 1
ATOM 2065 C CA . VAL A 1 273 ? -12.344 10.644 21.201 1.00 98.06 273 VAL A CA 1
ATOM 2066 C C . VAL A 1 273 ? -11.163 10.037 21.954 1.00 98.06 273 VAL A C 1
ATOM 2068 O O . VAL A 1 273 ? -11.336 9.050 22.674 1.00 98.06 273 VAL A O 1
ATOM 2071 N N . ILE A 1 274 ? -9.969 10.625 21.839 1.00 97.88 274 ILE A N 1
ATOM 2072 C CA . ILE A 1 274 ? -8.787 10.106 22.530 1.00 97.88 274 ILE A CA 1
ATOM 2073 C C . ILE A 1 274 ? -8.932 10.292 24.043 1.00 97.88 274 ILE A C 1
ATOM 2075 O O . ILE A 1 274 ? -8.648 9.351 24.784 1.00 97.88 274 ILE A O 1
ATOM 2079 N N . ARG A 1 275 ? -9.411 11.449 24.531 1.00 97.38 275 ARG A N 1
ATOM 2080 C CA . ARG A 1 275 ? -9.622 11.678 25.974 1.00 97.38 275 ARG A CA 1
ATOM 2081 C C . ARG A 1 275 ? -10.502 10.587 26.587 1.00 97.38 275 ARG A C 1
ATOM 2083 O O . ARG A 1 275 ? -10.131 9.995 27.604 1.00 97.38 275 ARG A O 1
ATOM 2090 N N . ILE A 1 276 ? -11.644 10.299 25.963 1.00 97.94 276 ILE A N 1
ATOM 2091 C CA . ILE A 1 276 ? -12.592 9.285 26.439 1.00 97.94 276 ILE A CA 1
ATOM 2092 C C . ILE A 1 276 ? -11.977 7.887 26.331 1.00 97.94 276 ILE A C 1
ATOM 2094 O O . ILE A 1 276 ? -11.972 7.133 27.306 1.00 97.94 276 ILE A O 1
ATOM 2098 N N . ALA A 1 277 ? -11.388 7.543 25.186 1.00 97.50 277 ALA A N 1
ATOM 2099 C CA . ALA A 1 277 ? -10.784 6.233 24.995 1.00 97.50 277 ALA A CA 1
ATOM 2100 C C . ALA A 1 277 ? -9.663 5.949 26.005 1.00 97.50 277 ALA A C 1
ATOM 2102 O O . ALA A 1 277 ? -9.588 4.845 26.539 1.00 97.50 277 ALA A O 1
ATOM 2103 N N . ARG A 1 278 ? -8.821 6.936 26.334 1.00 95.81 278 ARG A N 1
ATOM 2104 C CA . ARG A 1 278 ? -7.761 6.772 27.340 1.00 95.81 278 ARG A CA 1
ATOM 2105 C C . ARG A 1 278 ? -8.323 6.673 28.757 1.00 95.81 278 ARG A C 1
ATOM 2107 O O . ARG A 1 278 ? -7.888 5.790 29.492 1.00 95.81 278 ARG A O 1
ATOM 2114 N N . LYS A 1 279 ? -9.337 7.473 29.114 1.00 96.50 279 LYS A N 1
ATOM 2115 C CA . LYS A 1 279 ? -10.058 7.368 30.403 1.00 96.50 279 LYS A CA 1
ATOM 2116 C C . LYS A 1 279 ? -10.609 5.956 30.646 1.00 96.50 279 LYS A C 1
ATOM 2118 O O . LYS A 1 279 ? -10.564 5.475 31.774 1.00 96.50 279 LYS A O 1
ATOM 2123 N N . HIS A 1 280 ? -11.093 5.294 29.596 1.00 96.94 280 HIS A N 1
ATOM 2124 C CA . HIS A 1 280 ? -11.721 3.969 29.671 1.00 96.94 280 HIS A CA 1
ATOM 2125 C C . HIS A 1 280 ? -10.826 2.816 29.175 1.00 96.94 280 HIS A C 1
ATOM 2127 O O . HIS A 1 280 ? -11.282 1.678 29.088 1.00 96.94 280 HIS A O 1
ATOM 2133 N N . ASN A 1 281 ? -9.547 3.081 28.878 1.00 95.88 281 ASN A N 1
ATOM 2134 C CA . ASN A 1 281 ? -8.582 2.105 28.352 1.00 95.88 281 ASN A CA 1
ATOM 2135 C C . ASN A 1 281 ? -9.055 1.358 27.078 1.00 95.88 281 ASN A C 1
ATOM 2137 O O . ASN A 1 281 ? -8.763 0.174 26.875 1.00 95.88 281 ASN A O 1
ATOM 2141 N N . LEU A 1 282 ? -9.777 2.058 26.203 1.00 98.06 282 LEU A N 1
ATOM 2142 C CA . LEU A 1 282 ? -10.292 1.530 24.942 1.00 98.06 282 LEU A CA 1
ATOM 2143 C C . LEU A 1 282 ? -9.196 1.500 23.868 1.00 98.06 282 LEU A C 1
ATOM 2145 O O . LEU A 1 282 ? -8.262 2.308 23.869 1.00 98.06 282 LEU A O 1
ATOM 2149 N N . TRP A 1 283 ? -9.301 0.547 22.946 1.00 98.62 283 TRP A N 1
ATOM 2150 C CA . TRP A 1 283 ? -8.576 0.588 21.677 1.00 98.62 283 TRP A CA 1
ATOM 2151 C C . TRP A 1 283 ? -9.185 1.625 20.738 1.00 98.62 283 TRP A C 1
ATOM 2153 O O . TRP A 1 283 ? -10.394 1.849 20.765 1.00 98.62 283 TRP A O 1
ATOM 2163 N N . ILE A 1 284 ? -8.361 2.218 19.880 1.00 98.69 284 ILE A N 1
ATOM 2164 C CA . ILE A 1 284 ? -8.815 3.168 18.865 1.00 98.69 284 ILE A CA 1
ATOM 2165 C C . ILE A 1 284 ? -8.297 2.719 17.507 1.00 98.69 284 ILE A C 1
ATOM 2167 O O . ILE A 1 284 ? -7.083 2.601 17.316 1.00 98.69 284 ILE A O 1
ATOM 2171 N N . ILE A 1 285 ? -9.218 2.482 16.577 1.00 98.94 285 ILE A N 1
ATOM 2172 C CA . ILE A 1 285 ? -8.906 2.271 15.166 1.00 98.94 285 ILE A CA 1
ATOM 2173 C C . ILE A 1 285 ? -9.422 3.475 14.384 1.00 98.94 285 ILE A C 1
ATOM 2175 O O . ILE A 1 285 ? -10.629 3.717 14.337 1.00 98.94 285 ILE A O 1
ATOM 2179 N N . GLU A 1 286 ? -8.497 4.220 13.789 1.00 98.88 286 GLU A N 1
ATOM 2180 C CA . GLU A 1 286 ? -8.809 5.327 12.884 1.00 98.88 286 GLU A CA 1
ATOM 2181 C C . GLU A 1 286 ? -8.918 4.774 11.455 1.00 98.88 286 GLU A C 1
ATOM 2183 O O . GLU A 1 286 ? -7.918 4.381 10.852 1.00 98.88 286 GLU A O 1
ATOM 2188 N N . ASP A 1 287 ? -10.132 4.713 10.909 1.00 98.88 287 ASP A N 1
ATOM 2189 C CA . ASP A 1 287 ? -10.318 4.399 9.492 1.00 98.88 287 ASP A CA 1
ATOM 2190 C C . ASP A 1 287 ? -10.059 5.664 8.660 1.00 98.88 287 ASP A C 1
ATOM 2192 O O . ASP A 1 287 ? -10.857 6.606 8.615 1.00 98.88 287 ASP A O 1
ATOM 2196 N N . CYS A 1 288 ? -8.885 5.709 8.037 1.00 98.88 288 CYS A N 1
ATOM 2197 C CA . CYS A 1 288 ? -8.426 6.836 7.236 1.00 98.88 288 CYS A CA 1
ATOM 2198 C C . CYS A 1 288 ? -8.527 6.546 5.737 1.00 98.88 288 CYS A C 1
ATOM 2200 O O . CYS A 1 288 ? -7.893 7.260 4.960 1.00 98.88 288 CYS A O 1
ATOM 2202 N N . CYS A 1 289 ? -9.308 5.541 5.306 1.00 98.81 289 CYS A N 1
ATOM 2203 C CA . CYS A 1 289 ? -9.436 5.195 3.888 1.00 98.81 289 CYS A CA 1
ATOM 2204 C C . CYS A 1 289 ? -9.689 6.438 3.022 1.00 98.81 289 CYS A C 1
ATOM 2206 O O . CYS A 1 289 ? -8.951 6.667 2.064 1.00 98.81 289 CYS A O 1
ATOM 2208 N N . ASP A 1 290 ? -10.616 7.298 3.448 1.00 98.62 290 ASP A N 1
ATOM 2209 C CA . ASP A 1 290 ? -10.979 8.556 2.787 1.00 98.62 290 ASP A CA 1
ATOM 2210 C C . ASP A 1 290 ? -10.245 9.794 3.333 1.00 98.62 290 ASP A C 1
ATOM 2212 O O . ASP A 1 290 ? -10.704 10.904 3.102 1.00 98.62 290 ASP A O 1
ATOM 2216 N N . ALA A 1 291 ? -9.131 9.661 4.060 1.00 98.69 291 ALA A N 1
ATOM 2217 C CA . ALA A 1 291 ? -8.503 10.787 4.771 1.00 98.69 291 ALA A CA 1
ATOM 2218 C C . ALA A 1 291 ? -6.966 10.837 4.681 1.00 98.69 291 ALA A C 1
ATOM 2220 O O . ALA A 1 291 ? -6.298 11.404 5.551 1.00 98.69 291 ALA A O 1
ATOM 2221 N N . LEU A 1 292 ? -6.378 10.260 3.627 1.00 98.75 292 LEU A N 1
ATOM 2222 C CA . LEU A 1 292 ? -4.941 10.384 3.377 1.00 98.75 292 LEU A CA 1
ATOM 2223 C C . LEU A 1 292 ? -4.553 11.856 3.179 1.00 98.75 292 LEU A C 1
ATOM 2225 O O . LEU A 1 292 ? -5.010 12.514 2.250 1.00 98.75 292 LEU A O 1
ATOM 2229 N N . GLY A 1 293 ? -3.650 12.352 4.024 1.00 98.06 293 GLY A N 1
ATOM 2230 C CA . GLY A 1 293 ? -3.164 13.732 3.967 1.00 98.06 293 GLY A CA 1
ATOM 2231 C C . GLY A 1 293 ? -3.964 14.713 4.825 1.00 98.06 293 GLY A C 1
ATOM 2232 O O . GLY A 1 293 ? -3.447 15.791 5.116 1.00 98.06 293 GLY A O 1
ATOM 2233 N N . THR A 1 294 ? -5.145 14.331 5.323 1.00 98.62 294 THR A N 1
ATOM 2234 C CA . THR A 1 294 ? -5.875 15.121 6.322 1.00 98.62 294 THR A CA 1
ATOM 2235 C C . THR A 1 294 ? -5.015 15.304 7.570 1.00 98.62 294 THR A C 1
ATOM 2237 O O . THR A 1 294 ? -4.348 14.372 8.035 1.00 98.62 294 THR A O 1
ATOM 2240 N N . THR A 1 295 ? -5.026 16.516 8.121 1.00 98.56 295 THR A N 1
ATOM 2241 C CA . THR A 1 295 ? -4.348 16.847 9.374 1.00 98.56 295 THR A CA 1
ATOM 2242 C C . THR A 1 295 ? -5.342 17.302 10.435 1.00 98.56 295 THR A C 1
ATOM 2244 O O . THR A 1 295 ? -6.394 17.863 10.133 1.00 98.56 295 THR A O 1
ATOM 2247 N N . TYR A 1 296 ? -4.995 17.048 11.692 1.00 98.50 296 TYR A N 1
ATOM 2248 C CA . TYR A 1 296 ? -5.704 17.527 12.869 1.00 98.50 296 TYR A CA 1
ATOM 2249 C C . TYR A 1 296 ? -4.713 18.228 13.799 1.00 98.50 296 TYR A C 1
ATOM 2251 O O . TYR A 1 296 ? -3.591 17.749 13.991 1.00 98.50 296 TYR A O 1
ATOM 2259 N N . THR A 1 297 ? -5.127 19.356 14.373 1.00 98.38 297 THR A N 1
ATOM 2260 C CA . THR A 1 297 ? -4.336 20.124 15.341 1.00 98.38 297 THR A CA 1
ATOM 2261 C C . THR A 1 297 ? -5.008 20.014 16.707 1.00 98.38 297 THR A C 1
ATOM 2263 O O . THR A 1 297 ? -6.059 20.628 16.890 1.00 98.38 297 THR A O 1
ATOM 2266 N N . PRO A 1 298 ? -4.431 19.262 17.661 1.00 97.56 298 PRO A N 1
ATOM 2267 C CA . PRO A 1 298 ? -5.002 19.127 18.996 1.00 97.56 298 PRO A CA 1
ATOM 2268 C C . PRO A 1 298 ? -5.101 20.455 19.727 1.00 97.56 298 PRO A C 1
ATOM 2270 O O . PRO A 1 298 ? -4.155 21.246 19.705 1.00 97.56 298 PRO A O 1
ATOM 2273 N N . SER A 1 299 ? -6.219 20.690 20.410 1.00 97.56 299 SER A N 1
ATOM 2274 C CA . SER A 1 299 ? -6.390 21.888 21.242 1.00 97.56 299 SER A CA 1
ATOM 2275 C C . SER A 1 299 ? -5.739 21.749 22.622 1.00 97.56 299 SER A C 1
ATOM 2277 O O . SER A 1 299 ? -5.402 22.748 23.260 1.00 97.56 299 SER A O 1
ATOM 2279 N N . THR A 1 300 ? -5.511 20.513 23.066 1.00 96.31 300 THR A N 1
ATOM 2280 C CA . THR A 1 300 ? -4.900 20.171 24.356 1.00 96.31 300 THR A CA 1
ATOM 2281 C C . THR A 1 300 ? -3.852 19.083 24.188 1.00 96.31 300 THR A C 1
ATOM 2283 O O . THR A 1 300 ? -3.920 18.310 23.235 1.00 96.31 300 THR A O 1
ATOM 2286 N N . ASP A 1 301 ? -2.905 18.990 25.124 1.00 96.81 301 ASP A N 1
ATOM 2287 C CA . ASP A 1 301 ? -1.972 17.866 25.148 1.00 96.81 301 ASP A CA 1
ATOM 2288 C C . ASP A 1 301 ? -2.755 16.566 25.341 1.00 96.81 301 ASP A C 1
ATOM 2290 O O . ASP A 1 301 ? -3.615 16.455 26.218 1.00 96.81 301 ASP A O 1
ATOM 2294 N N . MET A 1 302 ? -2.447 15.574 24.517 1.00 95.38 302 MET A N 1
ATOM 2295 C CA . MET A 1 302 ? -3.080 14.261 24.550 1.00 95.38 302 MET A CA 1
ATOM 2296 C C . MET A 1 302 ? -2.031 13.204 24.874 1.00 95.38 302 MET A C 1
ATOM 2298 O O . MET A 1 302 ? -0.829 13.468 24.878 1.00 95.38 302 MET A O 1
ATOM 2302 N N . VAL A 1 303 ? -2.482 11.983 25.134 1.00 92.56 303 VAL A N 1
ATOM 2303 C CA . VAL A 1 303 ? -1.594 10.854 25.403 1.00 92.56 303 VAL A CA 1
ATOM 2304 C C . VAL A 1 303 ? -1.948 9.724 24.452 1.00 92.56 303 VAL A C 1
ATOM 2306 O O . VAL A 1 303 ? -3.106 9.302 24.360 1.00 92.56 303 VAL A O 1
ATOM 2309 N N . ASP A 1 304 ? -0.951 9.243 23.719 1.00 89.50 304 ASP A N 1
ATOM 2310 C CA . ASP A 1 304 ? -1.132 8.083 22.861 1.00 89.50 304 ASP A CA 1
ATOM 2311 C C . ASP A 1 304 ? -1.225 6.787 23.688 1.00 89.50 304 ASP A C 1
ATOM 2313 O O . ASP A 1 304 ? -1.078 6.763 24.911 1.00 89.50 304 ASP A O 1
ATOM 2317 N N . TYR A 1 305 ? -1.481 5.660 23.032 1.00 84.25 305 TYR A N 1
ATOM 2318 C CA . TYR A 1 305 ? -1.627 4.379 23.729 1.00 84.25 305 TYR A CA 1
ATOM 2319 C C . TYR A 1 305 ? -0.335 3.860 24.393 1.00 84.25 305 TYR A C 1
ATOM 2321 O O . TYR A 1 305 ? -0.396 2.885 25.146 1.00 84.25 305 TYR A O 1
ATOM 2329 N N . ARG A 1 306 ? 0.836 4.447 24.094 1.00 84.56 306 ARG A N 1
ATOM 2330 C CA . ARG A 1 306 ? 2.122 4.125 24.738 1.00 84.56 306 ARG A CA 1
ATOM 2331 C C . ARG A 1 306 ? 2.350 4.948 26.004 1.00 84.56 306 ARG A C 1
ATOM 2333 O O . ARG A 1 306 ? 3.286 4.646 26.740 1.00 84.56 306 ARG A O 1
ATOM 2340 N N . GLY A 1 307 ? 1.517 5.955 26.265 1.00 88.06 307 GLY A N 1
ATOM 2341 C CA . GLY A 1 307 ? 1.758 6.932 27.321 1.00 88.06 307 GLY A CA 1
ATOM 2342 C C . GLY A 1 307 ? 2.609 8.122 26.865 1.00 88.06 307 GLY A C 1
ATOM 2343 O O . GLY A 1 307 ? 3.028 8.907 27.710 1.00 88.06 307 GLY A O 1
ATOM 2344 N N . GLU A 1 308 ? 2.890 8.263 25.564 1.00 91.06 308 GLU A N 1
ATOM 2345 C CA . GLU A 1 308 ? 3.672 9.381 25.029 1.00 91.06 308 GLU A CA 1
ATOM 2346 C C . GLU A 1 308 ? 2.769 10.592 24.761 1.00 91.06 308 GLU A C 1
ATOM 2348 O O . GLU A 1 308 ? 1.645 10.455 24.271 1.00 91.06 308 GLU A O 1
ATOM 2353 N N . THR A 1 309 ? 3.266 11.792 25.072 1.00 94.44 309 THR A N 1
ATOM 2354 C CA . THR A 1 309 ? 2.530 13.039 24.844 1.00 94.44 309 THR A CA 1
ATOM 2355 C C . THR A 1 309 ? 2.398 13.332 23.351 1.00 94.44 309 THR A C 1
ATOM 2357 O O . THR A 1 309 ? 3.390 13.402 22.623 1.00 94.44 309 THR A O 1
ATOM 2360 N N . ILE A 1 310 ? 1.167 13.581 22.915 1.00 94.75 310 ILE A N 1
ATOM 2361 C CA . ILE A 1 310 ? 0.854 14.238 21.650 1.00 94.75 310 ILE A CA 1
ATOM 2362 C C . ILE A 1 310 ? 0.657 15.726 21.975 1.00 94.75 310 ILE A C 1
ATOM 2364 O O . ILE A 1 310 ? -0.312 16.061 22.657 1.00 94.75 310 ILE A O 1
ATOM 2368 N N . PRO A 1 311 ? 1.568 16.614 21.548 1.00 96.19 311 PRO A N 1
ATOM 2369 C CA . PRO A 1 311 ? 1.522 18.020 21.933 1.00 96.19 311 PRO A CA 1
ATOM 2370 C C . PRO A 1 311 ? 0.338 18.756 21.300 1.00 96.19 311 PRO A C 1
ATOM 2372 O O . PRO A 1 311 ? 0.028 18.559 20.120 1.00 96.19 311 PRO A O 1
ATOM 2375 N N . ALA A 1 312 ? -0.264 19.658 22.073 1.00 97.50 312 ALA A N 1
ATOM 2376 C CA . ALA A 1 312 ? -1.236 20.628 21.590 1.00 97.50 312 ALA A CA 1
ATOM 2377 C C . ALA A 1 312 ? -0.637 21.541 20.513 1.00 97.50 312 ALA A C 1
ATOM 2379 O O . ALA A 1 312 ? 0.564 21.814 20.493 1.00 97.50 312 ALA A O 1
ATOM 2380 N N . ASN A 1 313 ? -1.498 22.102 19.666 1.00 97.62 313 ASN A N 1
ATOM 2381 C CA . ASN A 1 313 ? -1.172 23.145 18.690 1.00 97.62 313 ASN A CA 1
ATOM 2382 C C . ASN A 1 313 ? -0.138 22.741 17.622 1.00 97.62 313 ASN A C 1
ATOM 2384 O O . ASN A 1 313 ? 0.384 23.602 16.914 1.00 97.62 313 ASN A O 1
ATOM 2388 N N . ILE A 1 314 ? 0.136 21.442 17.467 1.00 97.25 314 ILE A N 1
ATOM 2389 C CA . ILE A 1 314 ? 0.971 20.903 16.391 1.00 97.25 314 ILE A CA 1
ATOM 2390 C C . ILE A 1 314 ? 0.095 20.037 15.491 1.00 97.25 314 ILE A C 1
ATOM 2392 O O . ILE A 1 314 ? -0.439 19.019 15.928 1.00 97.25 314 ILE A O 1
ATOM 2396 N N . ALA A 1 315 ? -0.045 20.443 14.229 1.00 97.38 315 ALA A N 1
ATOM 2397 C CA . ALA A 1 315 ? -0.780 19.677 13.230 1.00 97.38 315 ALA A CA 1
ATOM 2398 C C . ALA A 1 315 ? -0.111 18.317 12.990 1.00 97.38 315 ALA A C 1
ATOM 2400 O O . ALA A 1 315 ? 1.112 18.223 12.853 1.00 97.38 315 ALA A O 1
ATOM 2401 N N . ARG A 1 316 ? -0.915 17.257 12.917 1.00 97.12 316 ARG A N 1
ATOM 2402 C CA . ARG A 1 316 ? -0.464 15.886 12.647 1.00 97.12 316 ARG A CA 1
ATOM 2403 C C . ARG A 1 316 ? -1.420 15.214 11.681 1.00 97.12 316 ARG A C 1
ATOM 2405 O O . ARG A 1 316 ? -2.602 15.545 11.669 1.00 97.12 316 ARG A O 1
ATOM 2412 N N . HIS A 1 317 ? -0.933 14.256 10.900 1.00 98.50 317 HIS A N 1
ATOM 2413 C CA . HIS A 1 317 ? -1.813 13.441 10.069 1.00 98.50 317 HIS A CA 1
ATOM 2414 C C . HIS A 1 317 ? -2.795 12.640 10.928 1.00 98.50 317 HIS A C 1
ATOM 2416 O O . HIS A 1 317 ? -2.424 12.116 11.983 1.00 98.50 317 HIS A O 1
ATOM 2422 N N . VAL A 1 318 ? -4.044 12.545 10.472 1.00 98.44 318 VAL A N 1
ATOM 2423 C CA . VAL A 1 318 ? -5.021 11.623 11.065 1.00 98.44 318 VAL A CA 1
ATOM 2424 C C . VAL A 1 318 ? -4.566 10.171 10.890 1.00 98.44 318 VAL A C 1
ATOM 2426 O O . VAL A 1 318 ? -3.752 9.851 10.017 1.00 98.44 318 VAL A O 1
ATOM 2429 N N . GLY A 1 319 ? -5.018 9.292 11.779 1.00 97.88 319 GLY A N 1
ATOM 2430 C CA . GLY A 1 319 ? -4.490 7.933 11.888 1.00 97.88 319 GLY A CA 1
ATOM 2431 C C . GLY A 1 319 ? -3.188 7.815 12.681 1.00 97.88 319 GLY A C 1
ATOM 2432 O O . GLY A 1 319 ? -2.587 6.743 12.737 1.00 97.88 319 GLY A O 1
ATOM 2433 N N . THR A 1 320 ? -2.713 8.911 13.282 1.00 97.12 320 THR A N 1
ATOM 2434 C CA . THR A 1 320 ? -1.511 8.921 14.135 1.00 97.12 320 THR A CA 1
ATOM 2435 C C . THR A 1 320 ? -1.813 9.178 15.614 1.00 97.12 320 THR A C 1
ATOM 2437 O O . THR A 1 320 ? -0.882 9.394 16.396 1.00 97.12 320 THR A O 1
ATOM 2440 N N . PHE A 1 321 ? -3.092 9.142 16.004 1.00 97.56 321 PHE A N 1
ATOM 2441 C CA . PHE A 1 321 ? -3.578 9.425 17.359 1.00 97.56 321 PHE A CA 1
ATOM 2442 C C . PHE A 1 321 ? -4.051 8.155 18.086 1.00 97.56 321 PHE A C 1
ATOM 2444 O O . PHE A 1 321 ? -3.881 8.005 19.303 1.00 97.56 321 PHE A O 1
ATOM 2451 N N . GLY A 1 322 ? -4.646 7.234 17.332 1.00 96.69 322 GLY A N 1
ATOM 2452 C CA . GLY A 1 322 ? -5.133 5.940 17.774 1.00 96.69 322 GLY A CA 1
ATOM 2453 C C . GLY A 1 322 ? -4.043 4.873 17.873 1.00 96.69 322 GLY A C 1
ATOM 2454 O O . GLY A 1 322 ? -2.841 5.142 17.888 1.00 96.69 322 GLY A O 1
ATOM 2455 N N . ASP A 1 323 ? -4.484 3.625 17.995 1.00 98.25 323 ASP A N 1
ATOM 2456 C CA . ASP A 1 323 ? -3.615 2.463 18.170 1.00 98.25 323 ASP A CA 1
ATOM 2457 C C . ASP A 1 323 ? -3.212 1.850 16.814 1.00 98.25 323 ASP A C 1
ATOM 2459 O O . ASP A 1 323 ? -2.060 1.439 16.620 1.00 98.25 323 ASP A O 1
ATOM 2463 N N . ILE A 1 324 ? -4.158 1.801 15.872 1.00 98.81 324 ILE A N 1
ATOM 2464 C CA . ILE A 1 324 ? -3.984 1.320 14.496 1.00 98.81 324 ILE A CA 1
ATOM 2465 C C . ILE A 1 324 ? -4.790 2.231 13.569 1.00 98.81 324 ILE A C 1
ATOM 2467 O O . ILE A 1 324 ? -5.872 2.680 13.940 1.00 98.81 324 ILE A O 1
ATOM 2471 N N . ALA A 1 325 ? -4.295 2.464 12.361 1.00 98.81 325 ALA A N 1
ATOM 2472 C CA . ALA A 1 325 ? -5.038 3.168 11.333 1.00 98.81 325 ALA A CA 1
ATOM 2473 C C . ALA A 1 325 ? -4.947 2.466 9.978 1.00 98.81 325 ALA A C 1
ATOM 2475 O O . ALA A 1 325 ? -4.087 1.600 9.763 1.00 98.81 325 ALA A O 1
ATOM 2476 N N . THR A 1 326 ? -5.870 2.803 9.081 1.00 98.94 326 THR A N 1
ATOM 2477 C CA . THR A 1 326 ? -6.050 2.110 7.800 1.00 98.94 326 THR A CA 1
ATOM 2478 C C . THR A 1 326 ? -6.194 3.080 6.631 1.00 98.94 326 THR A C 1
ATOM 2480 O O . THR A 1 326 ? -6.685 4.191 6.785 1.00 98.94 326 THR A O 1
ATOM 2483 N N . LEU A 1 327 ? -5.737 2.667 5.449 1.00 98.88 327 LEU A N 1
ATOM 2484 C CA . LEU A 1 327 ? -5.829 3.419 4.196 1.00 98.88 327 LEU A CA 1
ATOM 2485 C C . LEU A 1 327 ? -6.364 2.536 3.074 1.00 98.88 327 LEU A C 1
ATOM 2487 O O . LEU A 1 327 ? -6.153 1.321 3.071 1.00 98.88 327 LEU A O 1
ATOM 2491 N N . SER A 1 328 ? -6.965 3.181 2.076 1.00 98.88 328 SER A N 1
ATOM 2492 C CA . SER A 1 328 ? -7.439 2.572 0.838 1.00 98.88 328 SER A CA 1
ATOM 2493 C C . SER A 1 328 ? -6.757 3.219 -0.363 1.00 98.88 328 SER A C 1
ATOM 2495 O O . SER A 1 328 ? -6.558 4.431 -0.401 1.00 98.88 328 SER A O 1
ATOM 2497 N N . PHE A 1 329 ? -6.433 2.398 -1.359 1.00 98.81 329 PHE A N 1
ATOM 2498 C CA . PHE A 1 329 ? -5.841 2.803 -2.634 1.00 98.81 329 PHE A CA 1
ATOM 2499 C C . PHE A 1 329 ? -6.731 2.405 -3.823 1.00 98.81 329 PHE A C 1
ATOM 2501 O O . PHE A 1 329 ? -6.257 2.204 -4.946 1.00 98.81 329 PHE A O 1
ATOM 2508 N N . TYR A 1 330 ? -8.040 2.276 -3.590 1.00 98.75 330 TYR A N 1
ATOM 2509 C CA . TYR A 1 330 ? -9.031 2.113 -4.657 1.00 98.75 330 TYR A CA 1
ATOM 2510 C C . TYR A 1 330 ? -9.172 3.426 -5.465 1.00 98.75 330 TYR A C 1
ATOM 2512 O O . TYR A 1 330 ? -9.022 4.495 -4.873 1.00 98.75 330 TYR A O 1
ATOM 2520 N N . PRO A 1 331 ? -9.514 3.424 -6.773 1.00 98.56 331 PRO A N 1
ATOM 2521 C CA . PRO A 1 331 ? -9.366 4.581 -7.666 1.00 98.56 331 PRO A CA 1
ATOM 2522 C C . PRO A 1 331 ? -10.186 5.829 -7.324 1.00 98.56 331 PRO A C 1
ATOM 2524 O O . PRO A 1 331 ? -9.985 6.863 -7.952 1.00 98.56 331 PRO A O 1
ATOM 2527 N N . ALA A 1 332 ? -11.138 5.731 -6.395 1.00 98.06 332 ALA A N 1
ATOM 2528 C CA . ALA A 1 332 ? -11.897 6.871 -5.890 1.00 98.06 332 ALA A CA 1
ATOM 2529 C C . ALA A 1 332 ? -11.153 7.682 -4.809 1.00 98.06 332 ALA A C 1
ATOM 2531 O O . ALA A 1 332 ? -11.585 8.789 -4.505 1.00 98.06 332 ALA A O 1
ATOM 2532 N N . HIS A 1 333 ? -10.079 7.137 -4.229 1.00 98.62 333 HIS A N 1
ATOM 2533 C CA . HIS A 1 333 ? -9.348 7.729 -3.105 1.00 98.62 333 HIS A CA 1
ATOM 2534 C C . HIS A 1 333 ? -8.183 8.617 -3.580 1.00 98.62 333 HIS A C 1
ATOM 2536 O O . HIS A 1 333 ? -7.923 8.757 -4.774 1.00 98.62 333 HIS A O 1
ATOM 2542 N N . HIS A 1 334 ? -7.467 9.207 -2.618 1.00 98.69 334 HIS A N 1
ATOM 2543 C CA . HIS A 1 334 ? -6.403 10.202 -2.807 1.00 98.69 334 HIS A CA 1
ATOM 2544 C C . HIS A 1 334 ? -5.254 9.754 -3.725 1.00 98.69 334 HIS A C 1
ATOM 2546 O O . HIS A 1 334 ? -4.738 10.554 -4.501 1.00 98.69 334 HIS A O 1
ATOM 2552 N N . ILE A 1 335 ? -4.855 8.483 -3.630 1.00 98.69 335 ILE A N 1
ATOM 2553 C CA . ILE A 1 335 ? -3.882 7.813 -4.506 1.00 98.69 335 ILE A CA 1
ATOM 2554 C C . ILE A 1 335 ? -4.403 6.408 -4.826 1.00 98.69 335 ILE A C 1
ATOM 2556 O O . ILE A 1 335 ? -5.300 5.916 -4.136 1.00 98.69 335 ILE A O 1
ATOM 2560 N N . THR A 1 336 ? -3.866 5.738 -5.851 1.00 98.75 336 THR A N 1
ATOM 2561 C CA . THR A 1 336 ? -4.378 4.418 -6.241 1.00 98.75 336 THR A CA 1
ATOM 2562 C C . THR A 1 336 ? -3.315 3.416 -6.672 1.00 98.75 336 THR A C 1
ATOM 2564 O O . THR A 1 336 ? -2.330 3.778 -7.299 1.00 98.75 336 THR A O 1
ATOM 2567 N N . MET A 1 337 ? -3.601 2.144 -6.384 1.00 98.75 337 MET A N 1
ATOM 2568 C CA . MET A 1 337 ? -2.903 0.951 -6.880 1.00 98.75 337 MET A CA 1
ATOM 2569 C C . MET A 1 337 ? -3.805 0.113 -7.811 1.00 98.75 337 MET A C 1
ATOM 2571 O O . MET A 1 337 ? -3.575 -1.074 -8.037 1.00 98.75 337 MET A O 1
ATOM 2575 N N . GLY A 1 338 ? -4.924 0.683 -8.278 1.00 98.44 338 GLY A N 1
ATOM 2576 C CA . GLY A 1 338 ? -6.057 -0.079 -8.808 1.00 98.44 338 GLY A CA 1
ATOM 2577 C C . GLY A 1 338 ? -6.858 -0.733 -7.680 1.00 98.44 338 GLY A C 1
ATOM 2578 O O . GLY A 1 338 ? -7.981 -0.329 -7.426 1.00 98.44 338 GLY A O 1
ATOM 2579 N N . GLU A 1 339 ? -6.254 -1.674 -6.963 1.00 98.75 339 GLU A N 1
ATOM 2580 C CA . GLU A 1 339 ? -6.754 -2.220 -5.695 1.00 98.75 339 GLU A CA 1
ATOM 2581 C C . GLU A 1 339 ? -5.608 -2.227 -4.687 1.00 98.75 339 GLU A C 1
ATOM 2583 O O . GLU A 1 339 ? -4.481 -2.585 -5.031 1.00 98.75 339 GLU A O 1
ATOM 2588 N N . GLY A 1 340 ? -5.875 -1.841 -3.445 1.00 98.81 340 GLY A N 1
ATOM 2589 C CA . GLY A 1 340 ? -4.850 -1.807 -2.410 1.00 98.81 340 GLY A CA 1
ATOM 2590 C C . GLY A 1 340 ? -5.303 -1.079 -1.156 1.00 98.81 340 GLY A C 1
ATOM 2591 O O . GLY A 1 340 ? -6.328 -0.397 -1.132 1.00 98.81 340 GLY A O 1
ATOM 2592 N N . GLY A 1 341 ? -4.530 -1.240 -0.097 1.00 98.88 341 GLY A N 1
ATOM 2593 C CA . GLY A 1 341 ? -4.682 -0.524 1.155 1.00 98.88 341 GLY A CA 1
ATOM 2594 C C . GLY A 1 341 ? -3.443 -0.688 2.019 1.00 98.88 341 GLY A C 1
ATOM 2595 O O . GLY A 1 341 ? -2.504 -1.408 1.668 1.00 98.88 341 GLY A O 1
ATOM 2596 N N . ALA A 1 342 ? -3.441 -0.033 3.171 1.00 98.94 342 ALA A N 1
ATOM 2597 C CA . ALA A 1 342 ? -2.375 -0.180 4.148 1.00 98.94 342 ALA A CA 1
ATOM 2598 C C . ALA A 1 342 ? -2.924 -0.147 5.570 1.00 98.94 342 ALA A C 1
ATOM 2600 O O . ALA A 1 342 ? -3.903 0.537 5.850 1.00 98.94 342 ALA A O 1
ATOM 2601 N N . VAL A 1 343 ? -2.264 -0.869 6.467 1.00 98.94 343 VAL A N 1
ATOM 2602 C CA . VAL A 1 343 ? -2.435 -0.750 7.915 1.00 98.94 343 VAL A CA 1
ATOM 2603 C C . VAL A 1 343 ? -1.177 -0.108 8.475 1.00 98.94 343 VAL A C 1
ATOM 2605 O O . VAL A 1 343 ? -0.071 -0.515 8.120 1.00 98.94 343 VAL A O 1
ATOM 2608 N N . TYR A 1 344 ? -1.318 0.871 9.358 1.00 98.75 344 TYR A N 1
ATOM 2609 C CA . TYR A 1 344 ? -0.177 1.561 9.944 1.00 98.75 344 TYR A CA 1
ATOM 2610 C C . TYR A 1 344 ? -0.344 1.777 11.444 1.00 98.75 344 TYR A C 1
ATOM 2612 O O . TYR A 1 344 ? -1.447 1.839 11.984 1.00 98.75 344 TYR A O 1
ATOM 2620 N N . THR A 1 345 ? 0.788 1.784 12.145 1.00 98.19 345 THR A N 1
ATOM 2621 C CA . THR A 1 345 ? 0.852 1.910 13.603 1.00 98.19 345 THR A CA 1
ATOM 2622 C C . THR A 1 345 ? 2.261 2.310 14.032 1.00 98.19 345 THR A C 1
ATOM 2624 O O . THR A 1 345 ? 3.252 2.045 13.351 1.00 98.19 345 THR A O 1
ATOM 2627 N N . ASN A 1 346 ? 2.378 2.893 15.220 1.00 96.06 346 ASN A N 1
ATOM 2628 C CA . ASN A 1 346 ? 3.662 3.110 15.882 1.00 96.06 346 ASN A CA 1
ATOM 2629 C C . ASN A 1 346 ? 4.021 1.975 16.864 1.00 96.06 346 ASN A C 1
ATOM 2631 O O . ASN A 1 346 ? 5.046 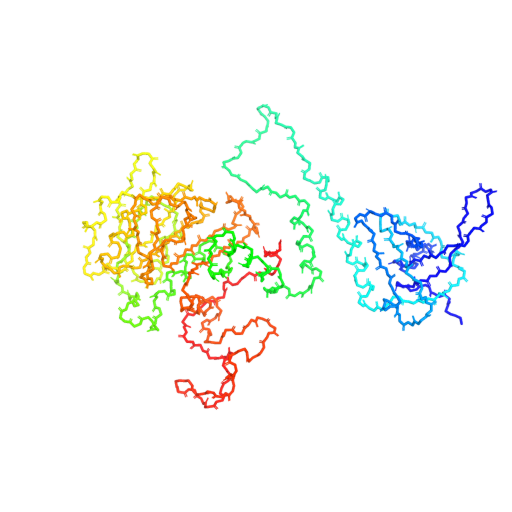2.040 17.548 1.00 96.06 346 ASN A O 1
ATOM 2635 N N . ASN A 1 347 ? 3.188 0.927 16.961 1.00 95.56 347 ASN A N 1
ATOM 2636 C CA . ASN A 1 347 ? 3.381 -0.187 17.885 1.00 95.56 347 ASN A CA 1
ATOM 2637 C C . ASN A 1 347 ? 4.054 -1.374 17.189 1.00 95.56 347 ASN A C 1
ATOM 2639 O O . ASN A 1 347 ? 3.406 -2.107 16.441 1.00 95.56 347 ASN A O 1
ATOM 2643 N N . GLY A 1 348 ? 5.320 -1.640 17.514 1.00 95.06 348 GLY A N 1
ATOM 2644 C CA . GLY A 1 348 ? 6.030 -2.813 16.994 1.00 95.06 348 GLY A CA 1
ATOM 2645 C C . GLY A 1 348 ? 5.360 -4.148 17.348 1.00 95.06 348 GLY A C 1
ATOM 2646 O O . GLY A 1 348 ? 5.408 -5.086 16.555 1.00 95.06 348 GLY A O 1
ATOM 2647 N N . LYS A 1 349 ? 4.666 -4.237 18.496 1.00 95.00 349 LYS A N 1
ATOM 2648 C CA . LYS A 1 349 ? 3.888 -5.430 18.861 1.00 95.00 349 LYS A CA 1
ATOM 2649 C C . LYS A 1 349 ? 2.681 -5.593 17.939 1.00 95.00 349 LYS A C 1
ATOM 2651 O O . LYS A 1 349 ? 2.505 -6.679 17.402 1.00 95.00 349 LYS A O 1
ATOM 2656 N N . LEU A 1 350 ? 1.888 -4.538 17.716 1.00 97.62 350 LEU A N 1
ATOM 2657 C CA . LEU A 1 350 ? 0.721 -4.617 16.822 1.00 97.62 350 LEU A CA 1
ATOM 2658 C C . LEU A 1 350 ? 1.147 -4.881 15.377 1.00 97.62 350 LEU A C 1
ATOM 2660 O O . LEU A 1 350 ? 0.542 -5.732 14.738 1.00 97.62 350 LEU A O 1
ATOM 2664 N N . LYS A 1 351 ? 2.237 -4.262 14.900 1.00 97.88 351 LYS A N 1
ATOM 2665 C CA . LYS A 1 351 ? 2.830 -4.544 13.581 1.00 97.88 351 LYS A CA 1
ATOM 2666 C C . LYS A 1 351 ? 3.029 -6.042 13.362 1.00 97.88 351 LYS A C 1
ATOM 2668 O O . LYS A 1 351 ? 2.609 -6.568 12.337 1.00 97.88 351 LYS A O 1
ATOM 2673 N N . LEU A 1 352 ? 3.653 -6.736 14.318 1.00 96.75 352 LEU A N 1
ATOM 2674 C CA . LEU A 1 352 ? 3.915 -8.177 14.207 1.00 96.75 352 LEU A CA 1
ATOM 2675 C C . LEU A 1 352 ? 2.627 -9.013 14.211 1.00 96.75 352 LEU A C 1
ATOM 2677 O O . LEU A 1 352 ? 2.556 -10.025 13.519 1.00 96.75 352 LEU A O 1
ATOM 2681 N N . LEU A 1 353 ? 1.606 -8.596 14.966 1.00 98.38 353 LEU A N 1
ATOM 2682 C CA . LEU A 1 353 ? 0.303 -9.268 14.966 1.00 98.38 353 LEU A CA 1
ATOM 2683 C C . LEU A 1 353 ? -0.410 -9.090 13.623 1.00 98.38 353 LEU A C 1
ATOM 2685 O O . LEU A 1 353 ? -0.849 -10.075 13.037 1.00 98.38 353 LEU A O 1
ATOM 2689 N N . ILE A 1 354 ? -0.468 -7.856 13.118 1.00 98.75 354 ILE A N 1
ATOM 2690 C CA . ILE A 1 354 ? -1.071 -7.511 11.825 1.00 98.75 354 ILE A CA 1
ATOM 2691 C C . ILE A 1 354 ? -0.394 -8.304 10.699 1.00 98.75 354 ILE A C 1
ATOM 2693 O O . ILE A 1 354 ? -1.075 -8.933 9.893 1.00 98.75 354 ILE A O 1
ATOM 2697 N N . GLU A 1 355 ? 0.941 -8.327 10.670 1.00 98.38 355 GLU A N 1
ATOM 2698 C CA . GLU A 1 355 ? 1.716 -9.071 9.672 1.00 98.38 355 GLU A CA 1
ATOM 2699 C C . GLU A 1 355 ? 1.450 -10.580 9.749 1.00 98.38 355 GLU A C 1
ATOM 2701 O O . GLU A 1 355 ? 1.243 -11.212 8.716 1.00 98.38 355 GLU A O 1
ATOM 2706 N N . SER A 1 356 ? 1.371 -11.151 10.956 1.00 98.25 356 SER A N 1
ATOM 2707 C CA . SER A 1 356 ? 1.023 -12.564 11.135 1.00 98.25 356 SER A CA 1
ATOM 2708 C C . SER A 1 356 ? -0.375 -12.869 10.589 1.00 98.25 356 SER A C 1
ATOM 2710 O O . SER A 1 356 ? -0.517 -13.776 9.771 1.00 98.25 356 SER A O 1
ATOM 2712 N N . PHE A 1 357 ? -1.398 -12.081 10.949 1.00 98.75 357 PHE A N 1
ATOM 2713 C CA . PHE A 1 357 ? -2.753 -12.252 10.410 1.00 98.75 357 PHE A CA 1
ATOM 2714 C C . PHE A 1 357 ? -2.817 -12.061 8.888 1.00 98.75 357 PHE A C 1
ATOM 2716 O O . PHE A 1 357 ? -3.584 -12.761 8.232 1.00 98.75 357 PHE A O 1
ATOM 2723 N N . ARG A 1 358 ? -2.010 -11.170 8.301 1.00 98.69 358 ARG A N 1
ATOM 2724 C CA . ARG A 1 358 ? -1.925 -10.980 6.841 1.00 98.69 358 ARG A CA 1
ATOM 2725 C C . ARG A 1 358 ? -1.249 -12.156 6.128 1.00 98.69 358 ARG A C 1
ATOM 2727 O O . ARG A 1 358 ? -1.603 -12.459 4.986 1.00 98.69 358 ARG A O 1
ATOM 2734 N N . ASP A 1 359 ? -0.280 -12.794 6.784 1.00 97.88 359 ASP A N 1
ATOM 2735 C CA . ASP A 1 359 ? 0.618 -13.795 6.207 1.00 97.88 359 ASP A CA 1
ATOM 2736 C C . ASP A 1 359 ? 0.334 -15.211 6.724 1.00 97.88 359 ASP A C 1
ATOM 2738 O O . ASP A 1 359 ? 1.160 -15.854 7.369 1.00 97.88 359 ASP A O 1
ATOM 2742 N N . TRP A 1 360 ? -0.845 -15.727 6.401 1.00 98.00 360 TRP A N 1
ATOM 2743 C CA . TRP A 1 360 ? -1.331 -17.075 6.719 1.00 98.00 360 TRP A CA 1
ATOM 2744 C C . TRP A 1 360 ? -1.440 -17.391 8.214 1.00 98.00 360 TRP A C 1
ATOM 2746 O O . TRP A 1 360 ? -1.655 -18.540 8.580 1.00 98.00 360 TRP A O 1
ATOM 2756 N N . GLY A 1 361 ? -1.281 -16.404 9.098 1.00 97.25 361 GLY A N 1
ATOM 2757 C CA . GLY A 1 361 ? -1.238 -16.627 10.543 1.00 97.25 361 GLY A CA 1
ATOM 2758 C C . GLY A 1 361 ? 0.101 -17.177 11.024 1.00 97.25 361 GLY A C 1
ATOM 2759 O O . GLY A 1 361 ? 0.199 -17.647 12.159 1.00 97.25 361 GLY A O 1
ATOM 2760 N N . ARG A 1 362 ? 1.136 -17.165 10.172 1.00 94.12 362 ARG A N 1
ATOM 2761 C CA . ARG A 1 362 ? 2.451 -17.727 10.500 1.00 94.12 362 ARG A CA 1
ATOM 2762 C C . ARG A 1 362 ? 3.128 -16.908 11.604 1.00 94.12 362 ARG A C 1
ATOM 2764 O O . ARG A 1 362 ? 3.009 -15.684 11.641 1.00 94.12 362 ARG A O 1
ATOM 2771 N N . ASP A 1 363 ? 3.852 -17.572 12.500 1.00 89.88 363 ASP A N 1
ATOM 2772 C CA . ASP A 1 363 ? 4.578 -16.917 13.600 1.00 89.88 363 ASP A CA 1
ATOM 2773 C C . ASP A 1 363 ? 5.894 -16.270 13.124 1.00 89.88 363 ASP A C 1
ATOM 2775 O O . ASP A 1 363 ? 6.419 -15.344 13.741 1.00 89.88 363 ASP A O 1
ATOM 2779 N N . CYS A 1 364 ? 6.426 -16.740 11.995 1.00 85.94 364 CYS A N 1
ATOM 2780 C CA . CYS A 1 364 ? 7.639 -16.219 11.384 1.00 85.94 364 CYS A CA 1
ATOM 2781 C C . CYS A 1 364 ? 7.392 -14.927 10.583 1.00 85.94 364 CYS A C 1
ATOM 2783 O O . CYS A 1 364 ? 6.472 -14.852 9.778 1.00 85.94 364 CYS A O 1
ATOM 2785 N N . PHE A 1 365 ? 8.282 -13.942 10.700 1.00 86.06 365 PHE A N 1
ATOM 2786 C CA . PHE A 1 365 ? 8.183 -12.649 10.001 1.00 86.06 365 PHE A CA 1
ATOM 2787 C C . PHE A 1 365 ? 9.221 -12.487 8.871 1.00 86.06 365 PHE A C 1
ATOM 2789 O O . PHE A 1 365 ? 9.626 -11.377 8.528 1.00 86.06 365 PHE A O 1
ATOM 2796 N N . CYS A 1 366 ? 9.708 -13.595 8.297 1.00 82.06 366 CYS A N 1
ATOM 2797 C CA . CYS A 1 366 ? 10.624 -13.526 7.153 1.00 82.06 366 CYS A CA 1
ATOM 2798 C C . CYS A 1 366 ? 9.907 -12.944 5.924 1.00 82.06 366 CYS A C 1
ATOM 2800 O O . CYS A 1 366 ? 8.842 -13.438 5.532 1.00 82.06 366 CYS A O 1
ATOM 2802 N N . GLN A 1 367 ? 10.526 -11.948 5.290 1.00 81.12 367 GLN A N 1
ATOM 2803 C CA . GLN A 1 367 ? 10.051 -11.387 4.024 1.00 81.12 367 GLN A CA 1
ATOM 2804 C C . GLN A 1 367 ? 10.090 -12.438 2.895 1.00 81.12 367 GLN A C 1
ATOM 2806 O O . GLN A 1 367 ? 10.867 -13.400 2.985 1.00 81.12 367 GLN A O 1
ATOM 2811 N N . PRO A 1 368 ? 9.258 -12.306 1.841 1.00 77.06 368 PRO A N 1
ATOM 2812 C CA . PRO A 1 368 ? 9.358 -13.147 0.647 1.00 77.06 368 PRO A CA 1
ATOM 2813 C C . PRO A 1 368 ? 10.793 -13.178 0.108 1.00 77.06 368 PRO A C 1
ATOM 2815 O O . PRO A 1 368 ? 11.475 -12.161 0.105 1.00 77.06 368 PRO A O 1
ATOM 2818 N N . GLY A 1 369 ? 11.284 -14.354 -0.289 1.00 78.88 369 GLY A N 1
ATOM 2819 C CA . GLY A 1 369 ? 12.671 -14.522 -0.749 1.00 78.88 369 GLY A CA 1
ATOM 2820 C C . GLY A 1 369 ? 13.744 -14.566 0.347 1.00 78.88 369 GLY A C 1
ATOM 2821 O O . GLY A 1 369 ? 14.891 -14.882 0.047 1.00 78.88 369 GLY A O 1
ATOM 2822 N N . HIS A 1 370 ? 13.398 -14.318 1.614 1.00 82.81 370 HIS A N 1
ATOM 2823 C CA . HIS A 1 370 ? 14.340 -14.362 2.734 1.00 82.81 370 HIS A CA 1
ATOM 2824 C C . HIS A 1 370 ? 14.083 -15.547 3.673 1.00 82.81 370 HIS A C 1
ATOM 2826 O O . HIS A 1 370 ? 12.943 -15.974 3.900 1.00 82.81 370 HIS A O 1
ATOM 2832 N N . ASP A 1 371 ? 15.165 -16.054 4.266 1.00 85.00 371 ASP A N 1
ATOM 2833 C CA . ASP A 1 371 ? 15.162 -17.188 5.184 1.00 85.00 371 ASP A CA 1
ATOM 2834 C C . ASP A 1 371 ? 15.804 -16.833 6.525 1.00 85.00 371 ASP A C 1
ATOM 2836 O O . ASP A 1 371 ? 16.775 -16.085 6.602 1.00 85.00 371 ASP A O 1
ATOM 2840 N N . ASN A 1 372 ? 15.268 -17.425 7.596 1.00 86.00 372 ASN A N 1
ATOM 2841 C CA . ASN A 1 372 ? 15.840 -17.374 8.942 1.00 86.00 372 ASN A CA 1
ATOM 2842 C C . ASN A 1 372 ? 16.096 -15.951 9.490 1.00 86.00 372 ASN A C 1
ATOM 2844 O O . ASN A 1 372 ? 16.964 -15.762 10.340 1.00 86.00 372 ASN A O 1
ATOM 2848 N N . THR A 1 373 ? 15.305 -14.951 9.085 1.00 85.50 373 THR A N 1
ATOM 2849 C CA . THR A 1 373 ? 15.323 -13.599 9.680 1.00 85.50 373 THR A CA 1
ATOM 2850 C C . THR A 1 373 ? 15.078 -13.646 11.194 1.00 85.50 373 THR A C 1
ATOM 2852 O O . THR A 1 373 ? 15.651 -12.865 11.949 1.00 85.50 373 THR A O 1
ATOM 2855 N N . CYS A 1 374 ? 14.292 -14.621 11.663 1.00 81.75 374 CYS A N 1
ATOM 2856 C CA . CYS A 1 374 ? 14.060 -14.879 13.085 1.00 81.75 374 CYS A CA 1
ATOM 2857 C C . CYS A 1 374 ? 15.281 -15.458 13.832 1.00 81.75 374 CYS A C 1
ATOM 2859 O O . CYS A 1 374 ? 15.252 -15.525 15.060 1.00 81.75 374 CYS A O 1
ATOM 2861 N N . LYS A 1 375 ? 16.330 -15.892 13.110 1.00 88.06 375 LYS A N 1
ATOM 2862 C CA . LYS A 1 375 ? 17.530 -16.603 13.603 1.00 88.06 375 LYS A CA 1
ATOM 2863 C C . LYS A 1 375 ? 17.238 -17.908 14.352 1.00 88.06 375 LYS A C 1
ATOM 2865 O O . LYS A 1 375 ? 18.060 -18.383 15.131 1.00 88.06 375 LYS A O 1
ATOM 2870 N N . LYS A 1 376 ? 16.035 -18.445 14.167 1.00 85.25 376 LYS A N 1
ATOM 2871 C CA . LYS A 1 376 ? 15.421 -19.466 15.022 1.00 85.25 376 LYS A CA 1
ATOM 2872 C C . LYS A 1 376 ? 14.662 -20.531 14.231 1.00 85.25 376 LYS A C 1
ATOM 2874 O O . LYS A 1 376 ? 13.960 -21.334 14.836 1.00 85.25 376 LYS A O 1
ATOM 2879 N N . ARG A 1 377 ? 14.817 -20.559 12.898 1.00 88.25 377 ARG A N 1
ATOM 2880 C CA . ARG A 1 377 ? 13.977 -21.339 11.973 1.00 88.25 377 ARG A CA 1
ATOM 2881 C C . ARG A 1 377 ? 13.830 -22.813 12.358 1.00 88.25 377 ARG A C 1
ATOM 2883 O O . ARG A 1 377 ? 12.722 -23.321 12.297 1.00 88.25 377 ARG A O 1
ATOM 2890 N N . PHE A 1 378 ? 14.920 -23.452 12.780 1.00 92.88 378 PHE A N 1
ATOM 2891 C CA . PHE A 1 378 ? 14.959 -24.865 13.184 1.00 92.88 378 PHE A CA 1
ATOM 2892 C C . PHE A 1 378 ? 15.483 -25.048 14.617 1.00 92.88 378 PHE A C 1
ATOM 2894 O O . PHE A 1 378 ? 16.013 -26.098 14.962 1.00 92.88 378 PHE A O 1
ATOM 2901 N N . SER A 1 379 ? 15.408 -24.008 15.450 1.00 87.19 379 SER A N 1
ATOM 2902 C CA . SER A 1 379 ? 16.052 -23.989 16.778 1.00 87.19 379 SER A CA 1
ATOM 2903 C C . SER A 1 379 ? 15.062 -23.772 17.920 1.00 87.19 379 SER A C 1
ATOM 2905 O O . SER A 1 379 ? 15.470 -23.439 19.029 1.00 87.19 379 SER A O 1
ATOM 2907 N N . TYR A 1 380 ? 13.764 -23.916 17.645 1.00 84.44 380 TYR A N 1
ATOM 2908 C CA . TYR A 1 380 ? 12.694 -23.750 18.621 1.00 84.44 380 TYR A CA 1
ATOM 2909 C C . TYR A 1 380 ? 11.769 -24.961 18.664 1.00 84.44 380 TYR A C 1
ATOM 2911 O O . TYR A 1 380 ? 11.620 -25.695 17.687 1.00 84.44 380 TYR A O 1
ATOM 2919 N N . GLN A 1 381 ? 11.125 -25.119 19.817 1.00 88.00 381 GLN A N 1
ATOM 2920 C CA . GLN A 1 381 ? 9.947 -25.950 20.005 1.00 88.00 381 GLN A CA 1
ATOM 2921 C C . GLN A 1 381 ? 8.799 -25.023 20.418 1.00 88.00 381 GLN A C 1
ATOM 2923 O O . GLN A 1 381 ? 8.930 -24.274 21.388 1.00 88.00 381 GLN A O 1
ATOM 2928 N N . LEU A 1 382 ? 7.712 -25.016 19.646 1.00 86.06 382 LEU A N 1
ATOM 2929 C CA . LEU A 1 382 ? 6.545 -24.159 19.873 1.00 86.06 382 LEU A CA 1
ATOM 2930 C C . LEU A 1 382 ? 5.309 -25.036 20.072 1.00 86.06 382 LEU A C 1
ATOM 2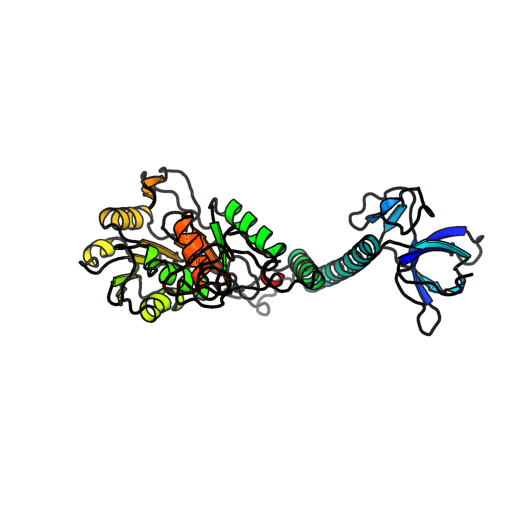932 O O . LEU A 1 382 ? 4.994 -25.862 19.218 1.00 86.06 382 LEU A O 1
ATOM 2936 N N . GLY A 1 383 ? 4.608 -24.845 21.192 1.00 88.50 383 GLY A N 1
ATOM 2937 C CA . GLY A 1 383 ? 3.482 -25.700 21.568 1.00 88.50 383 GLY A CA 1
ATOM 2938 C C . GLY A 1 383 ? 3.895 -27.172 21.646 1.00 88.50 383 GLY A C 1
ATOM 2939 O O . GLY A 1 383 ? 4.931 -27.502 22.221 1.00 88.50 383 GLY A O 1
ATOM 2940 N N . GLU A 1 384 ? 3.094 -28.039 21.034 1.00 93.94 384 GLU A N 1
ATOM 2941 C CA . GLU A 1 384 ? 3.321 -29.490 20.978 1.00 93.94 384 GLU A CA 1
ATOM 2942 C C . GLU A 1 384 ? 4.067 -29.941 19.707 1.00 93.94 384 GLU A C 1
ATOM 2944 O O . GLU A 1 384 ? 4.282 -31.135 19.505 1.00 93.94 384 GLU A O 1
ATOM 2949 N N . LEU A 1 385 ? 4.477 -29.006 18.837 1.00 94.38 385 LEU A N 1
ATOM 2950 C CA . LEU A 1 385 ? 5.253 -29.336 17.638 1.00 94.38 385 LEU A CA 1
ATOM 2951 C C . LEU A 1 385 ? 6.621 -29.925 18.022 1.00 94.38 385 LEU A C 1
ATOM 2953 O O . LEU A 1 385 ? 7.175 -29.558 19.063 1.00 94.38 385 LEU A O 1
ATOM 2957 N N . PRO A 1 386 ? 7.209 -30.805 17.189 1.00 94.06 386 PRO A N 1
ATOM 2958 C CA . PRO A 1 386 ? 8.535 -31.347 17.457 1.00 94.06 386 PRO A CA 1
ATOM 2959 C C . PRO A 1 386 ? 9.596 -30.238 17.453 1.00 94.06 386 PRO A C 1
ATOM 2961 O O . PRO A 1 386 ? 9.509 -29.266 16.699 1.00 94.06 386 PRO A O 1
ATOM 2964 N N . CYS A 1 387 ? 10.624 -30.390 18.291 1.00 93.69 387 CYS A N 1
ATOM 2965 C CA . CYS A 1 387 ? 11.760 -29.471 18.294 1.00 93.69 387 CYS A CA 1
ATOM 2966 C C . CYS A 1 387 ? 12.418 -29.437 16.906 1.00 93.69 387 CYS A C 1
ATOM 2968 O O . CYS A 1 387 ? 12.680 -30.482 16.311 1.00 93.69 387 CYS A O 1
ATOM 2970 N N . GLY A 1 388 ? 12.669 -28.232 16.391 1.00 92.44 388 GLY A N 1
ATOM 2971 C CA . GLY A 1 388 ? 13.255 -28.036 15.066 1.00 92.44 388 GLY A CA 1
ATOM 2972 C C . GLY A 1 388 ? 12.257 -28.063 13.909 1.00 92.44 388 GLY A C 1
ATOM 2973 O O . GLY A 1 388 ? 12.687 -28.015 12.758 1.00 92.44 388 GLY A O 1
ATOM 2974 N N . TYR A 1 389 ? 10.947 -28.096 14.179 1.00 93.69 389 TYR A N 1
ATOM 2975 C CA . TYR A 1 389 ? 9.938 -27.868 13.143 1.00 93.69 389 TYR A CA 1
ATOM 2976 C C . TYR A 1 389 ? 10.125 -26.486 12.496 1.00 93.69 389 TYR A C 1
ATOM 2978 O O . TYR A 1 389 ? 10.393 -25.507 13.196 1.00 93.69 389 TYR A O 1
ATOM 2986 N N . ASP A 1 390 ? 10.000 -26.407 11.166 1.00 92.69 390 ASP A N 1
ATOM 2987 C CA . ASP A 1 390 ? 10.278 -25.176 10.417 1.00 92.69 390 ASP A CA 1
ATOM 2988 C C . ASP A 1 390 ? 9.366 -24.038 10.884 1.00 92.69 390 ASP A C 1
ATOM 2990 O O . ASP A 1 390 ? 8.147 -24.090 10.716 1.00 92.69 390 ASP A O 1
ATOM 2994 N N . HIS A 1 391 ? 9.963 -22.968 11.410 1.00 92.25 391 HIS A N 1
ATOM 2995 C CA . HIS A 1 391 ? 9.226 -21.789 11.863 1.00 92.25 391 HIS A CA 1
ATOM 2996 C C . HIS A 1 391 ? 8.361 -21.161 10.759 1.00 92.25 391 HIS A C 1
ATOM 2998 O O . HIS A 1 391 ? 7.338 -20.555 11.073 1.00 92.25 391 HIS A O 1
ATOM 3004 N N . LYS A 1 392 ? 8.706 -21.330 9.470 1.00 90.88 392 LYS A N 1
ATOM 3005 C CA . LYS A 1 392 ? 7.860 -20.877 8.347 1.00 90.88 392 LYS A CA 1
ATOM 3006 C C . LYS A 1 392 ? 6.512 -21.605 8.265 1.00 90.88 392 LYS A C 1
ATOM 3008 O O . LYS A 1 392 ? 5.576 -21.035 7.708 1.00 90.88 392 LYS A O 1
ATOM 3013 N N . TYR A 1 393 ? 6.413 -22.807 8.830 1.00 93.12 393 TYR A N 1
ATOM 3014 C CA . TYR A 1 393 ? 5.197 -23.625 8.881 1.00 93.12 393 TYR A CA 1
ATOM 3015 C C . TYR A 1 393 ? 4.581 -23.707 10.281 1.00 93.12 393 TYR A C 1
ATOM 3017 O O . TYR A 1 393 ? 3.713 -24.544 10.526 1.00 93.12 393 TYR A O 1
ATOM 3025 N N . THR A 1 394 ? 4.994 -22.830 11.196 1.00 93.75 394 THR A N 1
ATOM 3026 C CA . THR A 1 394 ? 4.342 -22.683 12.497 1.00 93.75 394 THR A CA 1
ATOM 3027 C C . THR A 1 394 ? 3.375 -21.508 12.461 1.00 93.75 394 THR A C 1
ATOM 3029 O O . THR A 1 394 ? 3.774 -20.378 12.173 1.00 93.75 394 THR A O 1
ATOM 3032 N N . TYR A 1 395 ? 2.112 -21.762 12.800 1.00 95.19 395 TYR A N 1
ATOM 3033 C CA . TYR A 1 395 ? 1.031 -20.778 12.750 1.00 95.19 395 TYR A CA 1
ATOM 3034 C C . TYR A 1 395 ? 0.566 -20.429 14.164 1.00 95.19 395 TYR A C 1
ATOM 3036 O O . TYR A 1 395 ? 0.187 -21.314 14.927 1.00 95.19 395 TYR A O 1
ATOM 3044 N N . SER A 1 396 ? 0.632 -19.147 14.527 1.00 95.12 396 SER A N 1
ATOM 3045 C CA . SER A 1 396 ? 0.245 -18.647 15.854 1.00 95.12 396 SER A CA 1
ATOM 3046 C C . SER A 1 396 ? -1.088 -17.901 15.869 1.00 95.12 396 SER A C 1
ATOM 3048 O O . SER A 1 396 ? -1.591 -17.594 16.950 1.00 95.12 396 SER A O 1
ATOM 3050 N N . HIS A 1 397 ? -1.677 -17.640 14.700 1.00 97.81 397 HIS A N 1
ATOM 3051 C CA . HIS A 1 397 ? -2.963 -16.962 14.558 1.00 97.81 397 HIS A CA 1
ATOM 3052 C C . HIS A 1 397 ? -3.828 -17.619 13.477 1.00 97.81 397 HIS A C 1
ATOM 3054 O O . HIS A 1 397 ? -3.319 -18.271 12.567 1.00 97.81 397 HIS A O 1
ATOM 3060 N N . LEU A 1 398 ? -5.142 -17.395 13.546 1.00 97.62 398 LEU A N 1
ATOM 3061 C CA . LEU A 1 398 ? -6.068 -17.714 12.460 1.00 97.62 398 LEU A CA 1
ATOM 3062 C C . LEU A 1 398 ? -5.989 -16.605 11.402 1.00 97.62 398 LEU A C 1
ATOM 3064 O O . LEU A 1 398 ? -6.765 -15.654 11.427 1.00 97.62 398 LEU A O 1
ATOM 3068 N N . GLY A 1 399 ? -4.967 -16.677 10.550 1.00 97.88 399 GLY A N 1
ATOM 3069 C CA . GLY A 1 399 ? -4.686 -15.642 9.558 1.00 97.88 399 GLY A CA 1
ATOM 3070 C C . GLY A 1 399 ? -5.373 -15.836 8.208 1.00 97.88 399 GLY A C 1
ATOM 3071 O O . GLY A 1 399 ? -6.155 -16.756 7.985 1.00 97.88 399 GLY A O 1
ATOM 3072 N N . TYR A 1 400 ? -5.011 -14.946 7.291 1.00 98.69 400 TYR A N 1
ATOM 3073 C CA . TYR A 1 400 ? -5.503 -14.825 5.923 1.00 98.69 400 TYR A CA 1
ATOM 3074 C C . TYR A 1 400 ? -4.328 -14.799 4.938 1.00 98.69 400 TYR A C 1
ATOM 3076 O O . TYR A 1 400 ? -3.179 -14.947 5.331 1.00 98.69 400 TYR A O 1
ATOM 3084 N N . ASN A 1 401 ? -4.580 -14.558 3.653 1.00 98.44 401 ASN A N 1
ATOM 3085 C CA . ASN A 1 401 ? -3.537 -14.153 2.713 1.00 98.44 401 ASN A CA 1
ATOM 3086 C C . ASN A 1 401 ? -3.986 -12.896 1.972 1.00 98.44 401 ASN A C 1
ATOM 3088 O O . ASN A 1 401 ? -4.651 -12.984 0.945 1.00 98.44 401 ASN A O 1
ATOM 3092 N N . LEU A 1 402 ? -3.655 -11.733 2.531 1.00 98.69 402 LEU A N 1
ATOM 3093 C CA . LEU A 1 402 ? -4.158 -10.435 2.059 1.00 98.69 402 LEU A CA 1
ATOM 3094 C C . LEU A 1 402 ? -3.033 -9.533 1.536 1.00 98.69 402 LEU A C 1
ATOM 3096 O O . LEU A 1 402 ? -3.138 -8.315 1.583 1.00 98.69 402 LEU A O 1
ATOM 3100 N N . LYS A 1 403 ? -1.934 -10.126 1.061 1.00 98.50 403 LYS A N 1
ATOM 3101 C CA . LYS A 1 403 ? -0.820 -9.392 0.442 1.00 98.50 403 LYS A CA 1
ATOM 3102 C C . LYS A 1 403 ? -1.187 -8.868 -0.950 1.00 98.50 403 LYS A C 1
ATOM 3104 O O . LYS A 1 403 ? -2.100 -9.386 -1.592 1.00 98.50 403 LYS A O 1
ATOM 3109 N N . ILE A 1 404 ? -0.424 -7.878 -1.407 1.00 98.56 404 ILE A N 1
ATOM 3110 C CA . ILE A 1 404 ? -0.454 -7.358 -2.779 1.00 98.56 404 ILE A CA 1
ATOM 3111 C C . ILE A 1 404 ? 0.689 -7.930 -3.624 1.00 98.56 404 ILE A C 1
ATOM 3113 O O . ILE A 1 404 ? 1.551 -8.667 -3.137 1.00 98.56 404 ILE A O 1
ATOM 3117 N N . THR A 1 405 ? 0.680 -7.586 -4.904 1.00 98.62 405 THR A N 1
ATOM 3118 C CA . THR A 1 405 ? 1.815 -7.755 -5.817 1.00 98.62 405 THR A CA 1
ATOM 3119 C C . THR A 1 405 ? 2.770 -6.564 -5.735 1.00 98.62 405 THR A C 1
ATOM 3121 O O . THR A 1 405 ? 2.367 -5.477 -5.320 1.00 98.62 405 THR A O 1
ATOM 3124 N N . ASP A 1 406 ? 4.021 -6.731 -6.173 1.00 98.44 406 ASP A N 1
ATOM 3125 C CA . ASP A 1 406 ? 4.941 -5.586 -6.291 1.00 98.44 406 ASP A CA 1
ATOM 3126 C C . ASP A 1 406 ? 4.520 -4.625 -7.409 1.00 98.44 406 ASP A C 1
ATOM 3128 O O . ASP A 1 406 ? 4.935 -3.475 -7.405 1.00 98.44 406 ASP A O 1
ATOM 3132 N N . MET A 1 407 ? 3.692 -5.072 -8.360 1.00 98.50 407 MET A N 1
ATOM 3133 C CA . MET A 1 407 ? 3.133 -4.212 -9.406 1.00 98.50 407 MET A CA 1
ATOM 3134 C C . MET A 1 407 ? 2.105 -3.240 -8.836 1.00 98.50 407 MET A C 1
ATOM 3136 O O . MET A 1 407 ? 2.040 -2.111 -9.283 1.00 98.50 407 MET A O 1
ATOM 3140 N N . GLN A 1 408 ? 1.317 -3.651 -7.841 1.00 98.62 408 GLN A N 1
ATOM 3141 C CA . GLN A 1 408 ? 0.418 -2.724 -7.147 1.00 98.62 408 GLN A CA 1
ATOM 3142 C C . GLN A 1 408 ? 1.202 -1.690 -6.335 1.00 98.62 408 GLN A C 1
ATOM 3144 O O . GLN A 1 408 ? 0.762 -0.555 -6.224 1.00 98.62 408 GLN A O 1
ATOM 3149 N N . ALA A 1 409 ? 2.340 -2.080 -5.756 1.00 98.44 409 ALA A N 1
ATOM 3150 C CA . ALA A 1 409 ? 3.161 -1.184 -4.950 1.00 98.44 409 ALA A CA 1
ATOM 3151 C C . ALA A 1 409 ? 3.987 -0.171 -5.762 1.00 98.44 409 ALA A C 1
ATOM 3153 O O . ALA A 1 409 ? 4.410 0.838 -5.196 1.00 98.44 409 ALA A O 1
ATOM 3154 N N . ALA A 1 410 ? 4.273 -0.492 -7.025 1.00 97.50 410 ALA A N 1
ATOM 3155 C CA . ALA A 1 410 ? 5.024 0.334 -7.966 1.00 97.50 410 ALA A CA 1
ATOM 3156 C C . ALA A 1 410 ? 4.148 1.467 -8.508 1.00 97.50 410 ALA A C 1
ATOM 3158 O O . ALA A 1 410 ? 4.644 2.616 -8.526 1.00 97.50 410 ALA A O 1
#

Organism: NCBI:txid412755

pLDDT: mean 94.23, std 7.83, range [46.31, 98.94]